Protein AF-A0A523PXK6-F1 (afdb_monomer)

Radius of gyration: 25.74 Å; Cα contacts (8 Å, |Δi|>4): 806; chains: 1; bounding box: 87×49×65 Å

Secondary structure (DSSP, 8-state):
--EEEEEEEEE--------GGGTTGGGS---------------------PPPPEE-GGGS-EETTT-SS-EEEEEHHHHHHTT--SGGGGGGTSTTEEEEE-SSTT-EEEEETTB---SSS-SSEEEETTEEE--GGGTT----SEEEEEEEEEEEEPPPPPS--------EEEEEEEEEEEEEEEESSSSEEEEEEEEEEEEEEEEEE-GGGG--EETTEE---PPPEEEEEEEEEEEEEEEEEEEEETTEEEEEEEEEEEE--EE-SSPPPTTS-SEEPPEEEEEEEEEEEEEETTTTEEEEEEEEEEEEES-EEEEEEETTEEEEEE---EEEEEEEEEEEEEEETTEEEEEEEEEEEEEESTT-

Sequence (368 aa):
MIHLPILLIYRNKTYFKMNFKKMIAAIGIFLSGSSVYGQSEIDSTNTLQIKDIIVTANKREENIIKVSTSITSLSSKKIEDTRTWGLSGLTALVPNYNYQELGVSFQQIQSIRGIQVFSENPAVSTYIDDVNNLDILANGFAFTDIERIEVLRGPQGTYGLPNGANLIGRNRSNNFGLAGFGELSYQLTKEIKATGGLRYDYEKREATFNGFGDAMLYNGEITDFKPDQTASGDYSALSPKFSLSYTMNDFSNLYATYTRGFRAGGINASSLPEGIEQTYDPEYSNNYEIGYKTLLLDKKLSIAASAFLIEWKDLQFYNLVAPYTYARENVGDAQSMGLELEVSALPIKGLQIDGSFGACKFQSGSDL

pLDDT: mean 71.49, std 20.12, range [23.25, 97.81]

Foldseek 3Di:
DFFAWEKEFEFPPPPPPVVVVVVVVVPDDDDDDDDDDDDDDPPPPPDLFDDFDWDCPPNRTDTPQQDQFDKDKFFPVNCVVQVVFADCSCPQFPAQWHWDDPPDLQQIAIDHLPQTAPDLAHNYWYHYNNHTDSRSRPRSHTPDRTRMMMTTRGGDDDDDDDDDDDDPFPKDKDKDKDKDKDKDWDDPDPFKIKIKMKMKMKMKIKIWHWQVVVQDCDPNDRDDGDDIDMDIDIWMDMKIKIKMWGRVDPFKIKMKIKIKGKDAKYAWPHDDDPPDDRIEGMKMKIKIKIKMWGQDDNNQKIKIKMKMKIKMAQDWHWDCPDVVDIDTYRQGIKMKIWMKMWMWGSPDPPDIDTDIYIDMDIDDDPVD

Structure (mmCIF, N/CA/C/O backbone):
data_AF-A0A523PXK6-F1
#
_entry.id   AF-A0A523PXK6-F1
#
loop_
_atom_site.group_PDB
_atom_site.id
_atom_site.type_symbol
_atom_site.label_atom_id
_atom_site.label_alt_id
_atom_site.label_comp_id
_atom_site.label_asym_id
_atom_site.label_entity_id
_atom_site.label_seq_id
_atom_site.pdbx_PDB_ins_code
_atom_site.Cartn_x
_atom_site.Cartn_y
_atom_site.Cartn_z
_atom_site.occupancy
_atom_site.B_iso_or_equiv
_atom_site.auth_seq_id
_atom_site.auth_comp_id
_atom_site.auth_asym_id
_atom_site.auth_atom_id
_atom_site.pdbx_PDB_model_num
ATOM 1 N N . MET A 1 1 ? 2.156 -4.953 -10.920 1.00 35.78 1 MET A N 1
ATOM 2 C CA . MET A 1 1 ? 1.217 -4.011 -10.244 1.00 35.78 1 MET A CA 1
ATOM 3 C C . MET A 1 1 ? 1.802 -3.591 -8.888 1.00 35.78 1 MET A C 1
ATOM 5 O O . MET A 1 1 ? 1.892 -4.428 -7.998 1.00 35.78 1 MET A O 1
ATOM 9 N N . ILE A 1 2 ? 2.255 -2.337 -8.734 1.00 36.53 2 ILE A N 1
ATOM 10 C CA . ILE A 1 2 ? 2.962 -1.870 -7.520 1.00 36.53 2 ILE A CA 1
ATOM 11 C C . ILE A 1 2 ? 1.991 -1.835 -6.332 1.00 36.53 2 ILE A C 1
ATOM 13 O O . ILE A 1 2 ? 0.881 -1.322 -6.479 1.00 36.53 2 ILE A O 1
ATOM 17 N N . HIS A 1 3 ? 2.376 -2.392 -5.179 1.00 52.12 3 HIS A N 1
ATOM 18 C CA . HIS A 1 3 ? 1.598 -2.237 -3.949 1.00 52.12 3 HIS A CA 1
ATOM 19 C C . HIS A 1 3 ? 2.147 -1.067 -3.143 1.00 52.12 3 HIS A C 1
ATOM 21 O O . HIS A 1 3 ? 3.189 -1.181 -2.503 1.00 52.12 3 HIS A O 1
ATOM 27 N N . LEU A 1 4 ? 1.445 0.056 -3.210 1.00 54.62 4 LEU A N 1
ATOM 28 C CA . LEU A 1 4 ? 1.814 1.288 -2.528 1.00 54.62 4 LEU A CA 1
ATOM 29 C C . LEU A 1 4 ? 0.760 1.612 -1.467 1.00 54.62 4 LEU A C 1
ATOM 31 O O . LEU A 1 4 ? -0.376 1.136 -1.571 1.00 54.62 4 LEU A O 1
ATOM 35 N N . PRO A 1 5 ? 1.102 2.438 -0.470 1.00 60.88 5 PRO A N 1
ATOM 36 C CA . PRO A 1 5 ? 0.106 3.232 0.230 1.00 60.88 5 PRO A CA 1
ATOM 37 C C . PRO A 1 5 ? -0.811 3.939 -0.780 1.00 60.88 5 PRO A C 1
ATOM 39 O O . PRO A 1 5 ? -0.347 4.418 -1.823 1.00 60.88 5 PRO A O 1
ATOM 42 N N . ILE A 1 6 ? -2.108 3.993 -0.480 1.00 64.44 6 ILE A N 1
ATOM 43 C CA . ILE A 1 6 ? -3.118 4.591 -1.359 1.00 64.44 6 ILE A CA 1
ATOM 44 C C . ILE A 1 6 ? -3.785 5.778 -0.673 1.00 64.44 6 ILE A C 1
ATOM 46 O O . ILE A 1 6 ? -4.237 5.686 0.467 1.00 64.44 6 ILE A O 1
ATOM 50 N N . LEU A 1 7 ? -3.914 6.867 -1.420 1.00 63.16 7 LEU A N 1
ATOM 51 C CA . LEU A 1 7 ? -4.751 8.012 -1.108 1.00 63.16 7 LEU A CA 1
ATOM 52 C C . LEU A 1 7 ? -5.987 7.986 -2.018 1.00 63.16 7 LEU A C 1
ATOM 54 O O . LEU A 1 7 ? -5.850 8.080 -3.233 1.00 63.16 7 LEU A O 1
ATOM 58 N N . LEU A 1 8 ? -7.186 7.853 -1.453 1.00 65.38 8 LEU A N 1
ATOM 59 C CA . LEU A 1 8 ? -8.459 7.937 -2.175 1.00 65.38 8 LEU A CA 1
ATOM 60 C C . LEU A 1 8 ? -9.125 9.275 -1.862 1.00 65.38 8 LEU A C 1
ATOM 62 O O . LEU A 1 8 ? -9.304 9.628 -0.697 1.00 65.38 8 LEU A O 1
ATOM 66 N N . ILE A 1 9 ? -9.520 10.008 -2.895 1.00 61.75 9 ILE A N 1
ATOM 67 C CA . ILE A 1 9 ? -10.202 11.293 -2.781 1.00 61.75 9 ILE A CA 1
ATOM 68 C C . ILE A 1 9 ? -11.537 11.180 -3.504 1.00 61.75 9 ILE A C 1
ATOM 70 O O . ILE A 1 9 ? -11.580 10.930 -4.706 1.00 61.75 9 ILE A O 1
ATOM 74 N N . TYR A 1 10 ? -12.622 11.386 -2.769 1.00 68.50 10 TYR A N 1
ATOM 75 C CA . TYR A 1 10 ? -13.979 11.367 -3.300 1.00 68.50 10 TYR A CA 1
ATOM 76 C C . TYR A 1 10 ? -14.514 12.790 -3.340 1.00 68.50 10 TYR A C 1
ATOM 78 O O . TYR A 1 10 ? -14.520 13.481 -2.318 1.00 68.50 10 TYR A O 1
ATOM 86 N N . ARG A 1 11 ? -14.956 13.239 -4.514 1.00 72.50 11 ARG A N 1
ATOM 87 C CA . ARG A 1 11 ? -15.634 14.527 -4.683 1.00 72.50 11 ARG A CA 1
ATOM 88 C C . ARG A 1 11 ? -17.134 14.360 -4.500 1.00 72.50 11 ARG A C 1
ATOM 90 O O . ARG A 1 11 ? -17.692 13.306 -4.810 1.00 72.50 11 ARG A O 1
ATOM 97 N N . ASN A 1 12 ? -17.804 15.413 -4.036 1.00 67.31 12 ASN A N 1
ATOM 98 C CA . ASN A 1 12 ? -19.259 15.413 -3.989 1.00 67.31 12 ASN A CA 1
ATOM 99 C C . ASN A 1 12 ? -19.795 15.184 -5.404 1.00 67.31 12 ASN A C 1
ATOM 101 O O . ASN A 1 12 ? -19.518 15.934 -6.341 1.00 67.31 12 ASN A O 1
ATOM 105 N N . LYS A 1 13 ? -20.620 14.149 -5.567 1.00 45.47 13 LYS A N 1
ATOM 106 C CA . LYS A 1 13 ? -21.344 13.889 -6.815 1.00 45.47 13 LYS A CA 1
ATOM 107 C C . LYS A 1 13 ? -22.516 14.858 -6.958 1.00 45.47 13 LYS A C 1
ATOM 109 O O . LYS A 1 13 ? -23.665 14.437 -7.099 1.00 45.47 13 LYS A O 1
ATOM 114 N N . THR A 1 14 ? -22.246 16.161 -6.991 1.00 41.91 14 THR A N 1
ATOM 115 C CA . THR A 1 14 ? -23.210 17.141 -7.495 1.00 41.91 14 THR A CA 1
ATOM 116 C C . THR A 1 14 ? -23.199 17.067 -9.018 1.00 41.91 14 THR A C 1
ATOM 118 O O . THR A 1 14 ? -22.783 17.984 -9.719 1.00 41.91 14 THR A O 1
ATOM 121 N N . TYR A 1 15 ? -23.675 15.946 -9.568 1.00 36.56 15 TYR A N 1
ATOM 122 C CA . TYR A 1 15 ? -24.162 15.975 -10.936 1.00 36.56 15 TYR A CA 1
ATOM 123 C C . TYR A 1 15 ? -25.262 17.026 -10.951 1.00 36.56 15 TYR A C 1
ATOM 125 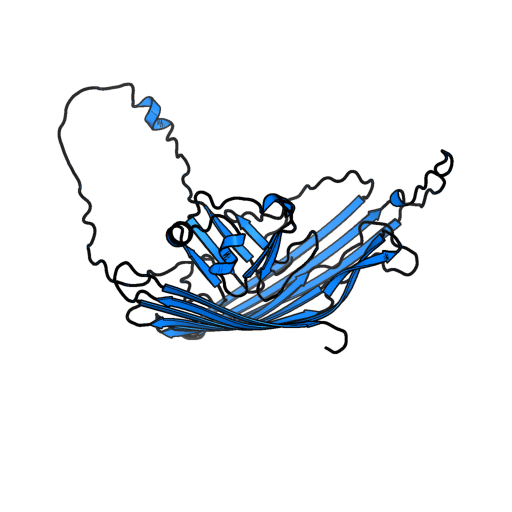O O . TYR A 1 15 ? -26.302 16.852 -10.309 1.00 36.56 15 TYR A O 1
ATOM 133 N N . PHE A 1 16 ? -25.051 18.103 -11.701 1.00 33.84 16 PHE A N 1
ATOM 134 C CA . PHE 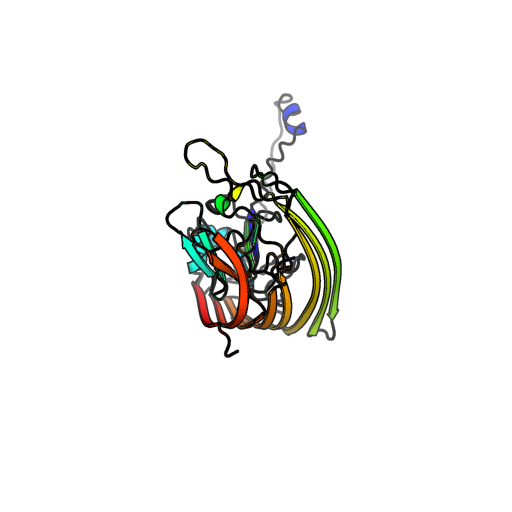A 1 16 ? -26.142 18.915 -12.201 1.00 33.84 16 PHE A CA 1
ATOM 135 C C . PHE A 1 16 ? -27.001 17.967 -13.052 1.00 33.84 16 PHE A C 1
ATOM 137 O O . PHE A 1 16 ? -26.810 17.822 -14.258 1.00 33.84 16 PHE A O 1
ATOM 144 N N . LYS A 1 17 ? -27.910 17.218 -12.411 1.00 30.91 17 LYS A N 1
ATOM 145 C CA . LYS A 1 17 ? -28.966 16.458 -13.074 1.00 30.91 17 LYS A CA 1
ATOM 146 C C . LYS A 1 17 ? -29.916 17.503 -13.635 1.00 30.91 17 LYS A C 1
ATOM 148 O O . LYS A 1 17 ? -30.978 17.774 -13.076 1.00 30.91 17 LYS A O 1
ATOM 153 N N . MET A 1 18 ? -29.499 18.121 -14.736 1.00 31.97 18 MET A N 1
ATOM 154 C CA . MET A 1 18 ? -30.335 18.988 -15.539 1.00 31.97 18 MET A CA 1
ATOM 155 C C . MET A 1 18 ? -31.401 18.088 -16.147 1.00 31.97 18 MET A C 1
ATOM 157 O O . MET A 1 18 ? -31.202 17.393 -17.140 1.00 31.97 18 MET A O 1
ATOM 161 N N . ASN A 1 19 ? -32.521 17.996 -15.442 1.00 32.84 19 ASN A N 1
ATOM 162 C CA . ASN A 1 19 ? -33.636 17.155 -15.818 1.00 32.84 19 ASN A CA 1
ATOM 163 C C . ASN A 1 19 ? -34.301 17.832 -17.023 1.00 32.84 19 ASN A C 1
ATOM 165 O O . ASN A 1 19 ? -35.149 18.704 -16.853 1.00 32.84 19 ASN A O 1
ATOM 169 N N . PHE A 1 20 ? -33.871 17.474 -18.237 1.00 32.94 20 PHE A N 1
ATOM 170 C CA . PHE A 1 20 ? -34.285 18.090 -19.509 1.00 32.94 20 PHE A CA 1
ATOM 171 C C . PHE A 1 20 ? -35.819 18.113 -19.690 1.00 32.94 20 PHE A C 1
ATOM 173 O O . PHE A 1 20 ? -36.367 18.961 -20.387 1.00 32.94 20 PHE A O 1
ATOM 180 N N . LYS A 1 21 ? -36.538 17.238 -18.973 1.00 36.22 21 LYS A N 1
ATOM 181 C CA . LYS A 1 21 ? -38.007 17.193 -18.918 1.00 36.22 21 LYS A CA 1
ATOM 182 C C . LYS A 1 21 ? -38.650 18.333 -18.109 1.00 36.22 21 LYS A C 1
ATOM 184 O O . LYS A 1 21 ? -39.804 18.658 -18.359 1.00 36.22 21 LYS A O 1
ATOM 189 N N . LYS A 1 22 ? -37.933 18.967 -17.171 1.00 34.72 22 LYS A N 1
ATOM 190 C CA . LYS A 1 22 ? -38.457 20.073 -16.344 1.00 34.72 22 LYS A CA 1
ATOM 191 C C . LYS A 1 22 ? -38.427 21.438 -17.047 1.00 34.72 22 LYS A C 1
ATOM 193 O O . LYS A 1 22 ? -39.151 22.329 -16.621 1.00 34.72 22 LYS A O 1
ATOM 198 N N . MET A 1 23 ? -37.672 21.595 -18.141 1.00 28.53 23 MET A N 1
ATOM 199 C CA . MET A 1 23 ? -37.620 22.855 -18.903 1.00 28.53 23 MET A CA 1
ATOM 200 C C . MET A 1 23 ? -38.803 23.025 -19.877 1.00 28.53 23 MET A C 1
ATOM 202 O O . MET A 1 23 ? -39.154 24.148 -20.214 1.00 28.53 23 MET A O 1
ATOM 206 N N . ILE A 1 24 ? -39.480 21.938 -20.270 1.00 32.44 24 ILE A N 1
ATOM 207 C CA . ILE A 1 24 ? -40.668 21.995 -21.149 1.00 32.44 24 ILE A CA 1
ATOM 208 C C . ILE A 1 24 ? -41.964 22.243 -20.348 1.00 32.44 24 ILE A C 1
ATOM 210 O O . ILE A 1 24 ? -42.947 22.736 -20.890 1.00 32.44 24 ILE A O 1
ATOM 214 N N . ALA A 1 25 ? -41.959 21.999 -19.033 1.00 32.28 25 ALA A N 1
ATOM 215 C CA . ALA A 1 25 ? -43.118 22.234 -18.166 1.00 32.28 25 ALA A CA 1
ATOM 216 C C . ALA A 1 25 ? -43.234 23.683 -17.643 1.00 32.28 25 ALA A C 1
ATOM 218 O O . ALA A 1 25 ? -44.241 24.028 -17.035 1.00 32.28 25 ALA A O 1
ATOM 219 N N . ALA A 1 26 ? -42.238 24.545 -17.885 1.00 29.64 26 ALA A N 1
ATOM 220 C CA . ALA A 1 26 ? -42.195 25.910 -17.347 1.00 29.64 26 ALA A CA 1
ATOM 221 C C . ALA A 1 26 ? -42.852 26.986 -18.246 1.00 29.64 26 ALA A C 1
ATOM 223 O O . ALA A 1 26 ? -42.754 28.169 -17.936 1.00 29.64 26 ALA A O 1
ATOM 224 N N . ILE A 1 27 ? -43.536 26.604 -19.336 1.00 33.12 27 ILE A N 1
ATOM 225 C CA . ILE A 1 27 ? -44.269 27.541 -20.225 1.00 33.12 27 ILE A CA 1
ATOM 226 C C . ILE A 1 27 ? -45.803 27.373 -20.137 1.00 33.12 27 ILE A C 1
ATOM 228 O O . ILE A 1 27 ? -46.555 28.094 -20.785 1.00 33.12 27 ILE A O 1
ATOM 232 N N . GLY A 1 28 ? -46.320 26.500 -19.271 1.00 30.14 28 GLY A N 1
ATOM 233 C CA . GLY A 1 28 ? -47.763 26.295 -19.138 1.00 30.14 28 GLY A CA 1
ATOM 234 C C . GLY A 1 28 ? -48.251 26.349 -17.699 1.00 30.14 28 GLY A C 1
ATOM 235 O O . GLY A 1 28 ? -47.976 25.430 -16.941 1.00 30.14 28 GLY A O 1
ATOM 236 N N . ILE A 1 29 ? -49.098 27.345 -17.419 1.00 28.56 29 ILE A N 1
ATOM 237 C CA . ILE A 1 29 ? -50.095 27.403 -16.333 1.00 28.56 29 ILE A CA 1
ATOM 238 C C . ILE A 1 29 ? -49.647 28.153 -15.064 1.00 28.56 29 ILE A C 1
ATOM 240 O O . ILE A 1 29 ? -49.231 27.595 -14.053 1.00 28.56 29 ILE A O 1
ATOM 244 N N . PHE A 1 30 ? -49.874 29.469 -15.114 1.00 28.00 30 PHE A N 1
ATOM 245 C CA . PHE A 1 30 ? -50.487 30.211 -14.011 1.00 28.00 30 PHE A CA 1
ATOM 246 C C . PHE A 1 30 ? -51.905 29.656 -13.770 1.00 28.00 30 PHE A C 1
ATOM 248 O O . PHE A 1 30 ? -52.697 29.677 -14.710 1.00 28.00 30 PHE A O 1
ATOM 255 N N . LEU A 1 31 ? -52.220 29.204 -12.545 1.00 27.03 31 LEU A N 1
ATOM 256 C CA . LEU A 1 31 ? -53.448 29.495 -11.768 1.00 27.03 31 LEU A CA 1
ATOM 257 C C . LEU A 1 31 ? -53.754 28.414 -10.706 1.00 27.03 31 LEU A C 1
ATOM 259 O O . LEU A 1 31 ? -53.992 27.254 -11.021 1.00 27.03 31 LEU A O 1
ATOM 263 N N . SER A 1 32 ? -53.900 28.897 -9.465 1.00 29.73 32 SER A N 1
ATOM 264 C CA . SER A 1 32 ? -54.656 28.346 -8.321 1.00 29.73 32 SER A CA 1
ATOM 265 C C . SER A 1 32 ? -54.126 27.118 -7.559 1.00 29.73 32 SER A C 1
ATOM 267 O O . SER A 1 32 ? -53.901 26.060 -8.129 1.00 29.73 32 SER A O 1
ATOM 269 N N . GLY A 1 33 ? -54.061 27.245 -6.224 1.00 27.45 33 GLY A N 1
ATOM 270 C CA . GLY A 1 33 ? -54.182 26.103 -5.307 1.00 27.45 33 GLY A CA 1
ATOM 271 C C . GLY A 1 33 ? -53.175 26.066 -4.158 1.00 27.45 33 GLY A C 1
ATOM 272 O O . GLY A 1 33 ? -52.006 25.774 -4.358 1.00 27.45 33 GLY A O 1
ATOM 273 N N . SER A 1 34 ? -53.657 26.347 -2.954 1.00 28.72 34 SER A N 1
ATOM 274 C CA . SER A 1 34 ? -52.948 26.446 -1.676 1.00 28.72 34 SER A CA 1
ATOM 275 C C . SER A 1 34 ? -52.317 25.140 -1.149 1.00 28.72 34 SER A C 1
ATOM 277 O O . SER A 1 34 ? -52.889 24.069 -1.314 1.00 28.72 34 SER A O 1
ATOM 279 N N . SER A 1 35 ? -51.235 25.317 -0.372 1.00 27.73 35 SER A N 1
ATOM 280 C CA . SER A 1 35 ? -50.783 24.531 0.800 1.00 27.73 35 SER A CA 1
ATOM 281 C C . SER A 1 35 ? -50.352 23.065 0.626 1.00 27.73 35 SER A C 1
ATOM 283 O O . SER A 1 35 ? -51.135 22.228 0.213 1.00 27.73 35 SER A O 1
ATOM 285 N N . VAL A 1 36 ? -49.139 22.726 1.091 1.00 25.81 36 VAL A N 1
ATOM 286 C CA . VAL A 1 36 ? -48.873 22.022 2.371 1.00 25.81 36 VAL A CA 1
ATOM 287 C C . VAL A 1 36 ? -47.360 22.088 2.647 1.00 25.81 36 VAL A C 1
ATOM 289 O O . VAL A 1 36 ? -46.547 21.606 1.862 1.00 25.81 36 VAL A O 1
ATOM 292 N N . TYR A 1 37 ? -46.989 22.693 3.780 1.00 32.16 37 TYR A N 1
ATOM 293 C CA . TYR A 1 37 ? -45.672 22.550 4.401 1.00 32.16 37 TYR A CA 1
ATOM 294 C C . TYR A 1 37 ? -45.589 21.157 5.037 1.00 32.16 37 TYR A C 1
ATOM 296 O O . TYR A 1 37 ? -46.334 20.860 5.967 1.00 32.16 37 TYR A O 1
ATOM 304 N N . GLY A 1 38 ? -44.683 20.313 4.546 1.00 26.48 38 GLY A N 1
ATOM 305 C CA . GLY A 1 38 ? -44.243 19.102 5.235 1.00 26.48 38 GLY A CA 1
ATOM 306 C C . GLY A 1 38 ? -42.887 19.369 5.871 1.00 26.48 38 GLY A C 1
ATOM 307 O O . GLY A 1 38 ? -41.857 19.224 5.219 1.00 26.48 38 GLY A O 1
ATOM 308 N N . GLN A 1 39 ? -42.892 19.824 7.121 1.00 27.47 39 GLN A N 1
ATOM 309 C CA . GLN A 1 39 ? -41.693 19.945 7.940 1.00 27.47 39 GLN A CA 1
ATOM 310 C C . GLN A 1 39 ? -41.295 18.527 8.364 1.00 27.47 39 GLN A C 1
ATOM 312 O O . GLN A 1 39 ? -41.984 17.902 9.163 1.00 27.47 39 GLN A O 1
ATOM 317 N N . SER A 1 40 ? -40.230 17.983 7.777 1.00 31.38 40 SER A N 1
ATOM 318 C CA . SER A 1 40 ? -39.612 16.758 8.281 1.00 31.38 40 SER A CA 1
ATOM 319 C C . SER A 1 40 ? -39.063 17.046 9.677 1.00 31.38 40 SER A C 1
ATOM 321 O O . SER A 1 40 ? -38.194 17.911 9.821 1.00 31.38 40 SER A O 1
ATOM 323 N N . GLU A 1 41 ? -39.590 16.353 10.686 1.00 29.64 41 GLU A N 1
ATOM 324 C CA . GLU A 1 41 ? -39.042 16.326 12.040 1.00 29.64 41 GLU A CA 1
ATOM 325 C C . GLU A 1 41 ? -37.549 15.983 11.970 1.00 29.64 41 GLU A C 1
ATOM 327 O O . GLU A 1 41 ? -37.148 14.898 11.551 1.00 29.64 41 GLU A O 1
ATOM 332 N N . ILE A 1 42 ? -36.712 16.952 12.341 1.00 31.20 42 ILE A N 1
ATOM 333 C CA . ILE A 1 42 ? -35.307 16.710 12.648 1.00 31.20 42 ILE A CA 1
ATOM 334 C C . ILE A 1 42 ? -35.319 16.064 14.024 1.00 31.20 42 ILE A C 1
ATOM 336 O O . ILE A 1 42 ? -35.575 16.741 15.018 1.00 31.20 42 ILE A O 1
ATOM 340 N N . ASP A 1 43 ? -35.071 14.760 14.062 1.00 32.50 43 ASP A N 1
ATOM 341 C CA . ASP A 1 43 ? -34.927 14.002 15.296 1.00 32.50 43 ASP A CA 1
ATOM 342 C C . ASP A 1 43 ? -33.776 14.598 16.126 1.00 32.50 43 ASP A C 1
ATOM 344 O O . ASP A 1 43 ? -32.587 14.477 15.817 1.00 32.50 43 ASP A O 1
ATOM 348 N N . SER A 1 44 ? -34.154 15.378 17.135 1.00 37.41 44 SER A N 1
ATOM 349 C CA . SER A 1 44 ? -33.278 16.209 17.954 1.00 37.41 44 SER A CA 1
ATOM 350 C C . SER A 1 44 ? -32.746 15.471 19.183 1.00 37.41 44 SER A C 1
ATOM 352 O O . SER A 1 44 ? -32.687 16.031 20.275 1.00 37.41 44 SER A O 1
ATOM 354 N N . THR A 1 45 ? -32.255 14.246 19.019 1.00 38.50 45 THR A N 1
ATOM 355 C CA . THR A 1 45 ? -31.236 13.694 19.923 1.00 38.50 45 THR A CA 1
ATOM 356 C C . THR A 1 45 ? -29.864 13.975 19.333 1.00 38.50 45 THR A C 1
ATOM 358 O O . THR A 1 45 ? -29.240 13.134 18.696 1.00 38.50 45 THR A O 1
ATOM 361 N N . ASN A 1 46 ? -29.385 15.204 19.530 1.00 48.31 46 ASN A N 1
ATOM 362 C CA . ASN A 1 46 ? -28.021 15.602 19.190 1.00 48.31 46 ASN A CA 1
ATOM 363 C C . ASN A 1 46 ? -27.063 15.018 20.249 1.00 48.31 46 ASN A C 1
ATOM 365 O O . ASN A 1 46 ? -26.520 15.742 21.088 1.00 48.31 46 ASN A O 1
ATOM 369 N N . THR A 1 47 ? -26.964 13.688 20.296 1.00 57.88 47 THR A N 1
ATOM 370 C CA . THR A 1 47 ? -26.060 12.962 21.183 1.00 57.88 47 THR A CA 1
ATOM 371 C C . THR A 1 47 ? -24.626 13.224 20.734 1.00 57.88 47 THR A C 1
ATOM 373 O O . THR A 1 47 ? -24.270 13.068 19.569 1.00 57.88 47 THR A O 1
ATOM 376 N N . LEU A 1 48 ? -23.799 13.672 21.679 1.00 72.19 48 LEU A N 1
ATOM 377 C CA . LEU A 1 48 ? -22.354 13.832 21.526 1.00 72.19 48 LEU A CA 1
ATOM 378 C C . LEU A 1 48 ? -21.719 12.462 21.278 1.00 72.19 48 LEU A C 1
ATOM 380 O O . LEU A 1 48 ? -21.307 11.808 22.229 1.00 72.19 48 LEU A O 1
ATOM 384 N N . GLN A 1 49 ? -21.708 12.008 20.031 1.00 73.94 49 GLN A N 1
ATOM 385 C CA . GLN A 1 49 ? -21.147 10.726 19.623 1.00 73.94 49 GLN A CA 1
ATOM 386 C C . GLN A 1 49 ? -20.456 10.880 18.272 1.00 73.94 49 GLN A C 1
ATOM 388 O O . GLN A 1 49 ? -20.957 11.559 17.372 1.00 73.94 49 GLN A O 1
ATOM 393 N N . ILE A 1 50 ? -19.309 10.225 18.128 1.00 74.25 50 ILE A N 1
ATOM 394 C CA . ILE A 1 50 ? -18.651 10.018 16.846 1.00 74.25 50 ILE A CA 1
ATOM 395 C C . ILE A 1 50 ? -19.585 9.134 16.018 1.00 74.25 50 ILE A C 1
ATOM 397 O O . ILE A 1 50 ? -19.988 8.049 16.447 1.00 74.25 50 ILE A O 1
ATOM 401 N N . LYS A 1 51 ? -19.971 9.639 14.845 1.00 75.25 51 LYS A N 1
ATOM 402 C CA . LYS A 1 51 ? -20.823 8.912 13.902 1.00 75.25 51 LYS A CA 1
ATOM 403 C C . LYS A 1 51 ? -20.069 7.718 13.333 1.00 75.25 51 LYS A C 1
ATOM 405 O O . LYS A 1 51 ? -18.852 7.766 13.179 1.00 75.25 51 LYS A O 1
ATOM 410 N N . ASP A 1 52 ? -20.808 6.672 12.981 1.00 73.88 52 ASP A N 1
ATOM 411 C CA . ASP A 1 52 ? -20.222 5.525 12.298 1.00 73.88 52 ASP A CA 1
ATOM 412 C C . ASP A 1 52 ? -19.644 5.974 10.949 1.00 73.88 52 ASP A C 1
ATOM 414 O O . ASP A 1 52 ? -20.337 6.585 10.133 1.00 73.88 52 ASP A O 1
ATOM 418 N N . ILE A 1 53 ? -18.356 5.699 10.741 1.00 76.69 53 ILE A N 1
ATOM 419 C CA . ILE A 1 53 ? -17.642 6.047 9.513 1.00 76.69 53 ILE A CA 1
ATOM 420 C C . ILE A 1 53 ? -17.596 4.800 8.638 1.00 76.69 53 ILE A C 1
ATOM 422 O O . ILE A 1 53 ? -17.032 3.774 9.031 1.00 76.69 53 ILE A O 1
ATOM 426 N N . ILE A 1 54 ? -18.194 4.899 7.456 1.00 74.25 54 ILE A N 1
ATOM 427 C CA . ILE A 1 54 ? -18.112 3.882 6.412 1.00 74.25 54 ILE A CA 1
ATOM 428 C C . ILE A 1 54 ? -16.993 4.283 5.456 1.00 74.25 54 ILE A C 1
ATOM 430 O O . ILE A 1 54 ? -16.932 5.429 5.016 1.00 74.25 54 ILE A O 1
ATOM 434 N N . VAL A 1 55 ? -16.103 3.342 5.168 1.00 70.88 55 VAL A N 1
ATOM 435 C CA . VAL A 1 55 ? -14.973 3.517 4.251 1.00 70.88 55 VAL A CA 1
ATOM 436 C C . VAL A 1 55 ? -15.053 2.470 3.150 1.00 70.88 55 VAL A C 1
ATOM 438 O O . VAL A 1 55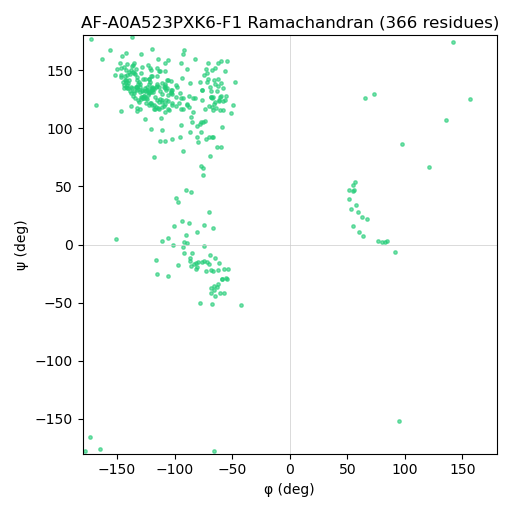 ? -15.614 1.395 3.360 1.00 70.88 55 VAL A O 1
ATOM 441 N N . THR A 1 56 ? -14.474 2.752 1.984 1.00 63.78 56 THR A N 1
ATOM 442 C CA . THR A 1 56 ? -14.426 1.796 0.856 1.00 63.78 56 THR A CA 1
ATOM 443 C C . THR A 1 56 ? -13.087 1.047 0.825 1.00 63.78 56 THR A C 1
ATOM 445 O O . THR A 1 56 ? -12.512 0.747 -0.225 1.00 63.78 56 THR A O 1
ATOM 448 N N . ALA A 1 57 ? -12.557 0.726 2.007 1.00 58.00 57 ALA A N 1
ATOM 4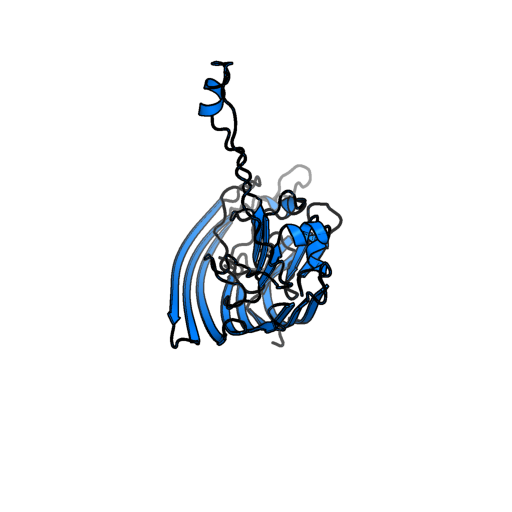49 C CA . ALA A 1 57 ? -11.313 -0.018 2.137 1.00 58.00 57 ALA A CA 1
ATOM 450 C C . ALA A 1 57 ? -11.459 -1.422 1.514 1.00 58.00 57 ALA A C 1
ATOM 452 O O . ALA A 1 57 ? -12.460 -2.103 1.717 1.00 58.00 57 ALA A O 1
ATOM 453 N N . ASN A 1 58 ? -10.463 -1.884 0.749 1.00 59.22 58 ASN A N 1
ATOM 454 C CA . ASN A 1 58 ? -10.523 -3.145 -0.015 1.00 59.22 58 ASN A CA 1
ATOM 455 C C . ASN A 1 58 ? -11.670 -3.227 -1.056 1.00 59.22 58 ASN A C 1
ATOM 457 O O . ASN A 1 58 ? -12.121 -4.325 -1.385 1.00 59.22 58 ASN A O 1
ATOM 461 N N . LYS A 1 59 ? -12.128 -2.093 -1.612 1.00 62.09 59 LYS A N 1
ATOM 462 C CA . LYS A 1 59 ? -13.160 -2.026 -2.674 1.00 62.09 59 LYS A CA 1
ATOM 463 C C . LYS A 1 59 ? -14.566 -2.467 -2.242 1.00 62.09 59 LYS A C 1
ATOM 465 O O . LYS A 1 59 ? -15.377 -2.855 -3.084 1.00 62.09 59 LYS A O 1
ATOM 470 N N . ARG A 1 60 ? -14.866 -2.437 -0.942 1.00 67.00 60 ARG A N 1
ATOM 471 C CA . ARG A 1 60 ? -16.209 -2.674 -0.393 1.00 67.00 60 ARG A CA 1
ATOM 472 C C . ARG A 1 60 ? -16.476 -1.685 0.732 1.00 67.00 60 ARG A C 1
ATOM 474 O O . ARG A 1 60 ? -15.555 -1.325 1.454 1.00 67.00 60 ARG A O 1
ATOM 481 N N . GLU A 1 61 ? -17.729 -1.270 0.875 1.00 71.94 61 GLU A N 1
ATOM 482 C CA . GLU A 1 61 ? -18.153 -0.427 1.990 1.00 71.94 61 GLU A CA 1
ATOM 483 C C . GLU A 1 61 ? -18.135 -1.236 3.294 1.00 71.94 61 GLU A C 1
ATOM 485 O O . GLU A 1 61 ? -18.828 -2.247 3.429 1.00 71.94 61 GLU A O 1
ATOM 490 N N . GLU A 1 62 ? -17.327 -0.804 4.258 1.00 74.38 62 GLU A N 1
ATOM 491 C CA . GLU A 1 62 ? -17.224 -1.420 5.580 1.00 74.38 62 GLU A CA 1
ATOM 492 C C . GLU A 1 62 ? -17.050 -0.336 6.652 1.00 74.38 62 GLU A C 1
ATOM 494 O O . GLU A 1 62 ? -16.498 0.738 6.411 1.00 74.38 62 GLU A O 1
ATOM 499 N N . ASN A 1 63 ? -17.538 -0.605 7.865 1.00 83.81 63 ASN A N 1
ATOM 500 C CA . ASN A 1 63 ? -17.305 0.284 8.999 1.00 83.81 63 ASN A CA 1
ATOM 501 C C . ASN A 1 63 ? -15.800 0.345 9.315 1.00 83.81 63 ASN A C 1
ATOM 503 O O . ASN A 1 63 ? -15.157 -0.696 9.458 1.00 83.81 63 ASN A O 1
ATOM 507 N N . ILE A 1 64 ? -15.254 1.552 9.483 1.00 81.50 64 ILE A N 1
ATOM 508 C CA . ILE A 1 64 ? -13.815 1.797 9.671 1.00 81.50 64 ILE A CA 1
ATOM 509 C C . ILE A 1 64 ? -13.191 1.002 10.831 1.00 81.50 64 ILE A C 1
ATOM 511 O O . ILE A 1 64 ? -12.010 0.641 10.762 1.00 81.50 64 ILE A O 1
ATOM 515 N N . ILE A 1 65 ? -13.974 0.698 11.876 1.00 80.81 65 ILE A N 1
ATOM 516 C CA . ILE A 1 65 ? -13.543 -0.103 13.030 1.00 80.81 65 ILE A CA 1
ATOM 517 C C . ILE A 1 65 ? -13.308 -1.558 12.618 1.00 80.81 65 ILE A C 1
ATOM 519 O O . ILE A 1 65 ? -12.342 -2.173 13.064 1.00 80.81 65 ILE A O 1
ATOM 523 N N . LYS A 1 66 ? -14.137 -2.095 11.718 1.00 81.69 66 LYS A N 1
ATOM 524 C CA . LYS A 1 66 ? -14.062 -3.486 11.239 1.00 81.69 66 LYS A CA 1
ATOM 525 C C . LYS A 1 66 ? -12.998 -3.693 10.161 1.00 81.69 66 LYS A C 1
ATOM 527 O O . LYS A 1 66 ? -12.531 -4.812 9.971 1.00 81.69 66 LYS A O 1
ATOM 532 N N . VAL A 1 67 ? -12.558 -2.617 9.511 1.00 81.31 67 VAL A N 1
ATOM 533 C CA . VAL A 1 67 ? -11.509 -2.665 8.490 1.00 81.31 67 VAL A CA 1
ATOM 534 C C . VAL A 1 67 ? -10.164 -3.077 9.088 1.00 81.31 67 VAL A C 1
ATOM 536 O O . VAL A 1 67 ? -9.592 -2.375 9.927 1.00 81.31 67 VAL A O 1
ATOM 539 N N . SER A 1 68 ? -9.620 -4.178 8.576 1.00 77.88 68 SER A N 1
ATOM 540 C CA . SER A 1 68 ? -8.359 -4.796 9.005 1.00 77.88 68 SER A CA 1
ATOM 541 C C . SER A 1 68 ? -7.126 -4.193 8.312 1.00 77.88 68 SER A C 1
ATOM 543 O O . SER A 1 68 ? -6.279 -4.920 7.810 1.00 77.88 68 SER A O 1
ATOM 545 N N . THR A 1 69 ? -7.052 -2.866 8.217 1.00 71.69 69 THR A N 1
ATOM 546 C CA . THR A 1 69 ? -5.869 -2.120 7.751 1.00 71.69 69 THR A CA 1
ATOM 547 C C . THR A 1 69 ? -5.826 -0.754 8.431 1.00 71.69 69 THR A C 1
ATOM 549 O O . THR A 1 69 ? -6.879 -0.183 8.757 1.00 71.69 69 THR A O 1
ATOM 552 N N . SER A 1 70 ? -4.624 -0.208 8.619 1.00 76.56 70 SER A N 1
ATOM 553 C CA . SER A 1 70 ? -4.430 1.166 9.075 1.00 76.56 70 SER A CA 1
ATOM 554 C C . SER A 1 70 ? -4.921 2.127 7.996 1.00 76.56 70 SER A C 1
ATOM 556 O O . SER A 1 70 ? -4.436 2.137 6.859 1.00 76.56 70 SER A O 1
ATOM 558 N N . ILE A 1 71 ? -5.955 2.882 8.354 1.00 80.56 71 ILE A N 1
ATOM 559 C CA . ILE A 1 71 ? -6.666 3.806 7.480 1.00 80.56 71 ILE A CA 1
ATOM 560 C C . ILE A 1 71 ? -7.034 5.050 8.284 1.00 80.56 71 ILE A C 1
ATOM 562 O O . ILE A 1 71 ? -7.508 4.929 9.413 1.00 80.56 71 ILE A O 1
ATOM 566 N N . THR A 1 72 ? -6.826 6.229 7.704 1.00 78.25 72 THR A N 1
ATOM 567 C CA . THR A 1 72 ? -7.406 7.489 8.198 1.00 78.25 72 THR A CA 1
ATOM 568 C C . THR A 1 72 ? -8.486 7.929 7.225 1.00 78.25 72 THR A C 1
ATOM 570 O O . THR A 1 72 ? -8.282 7.877 6.016 1.00 78.25 72 THR A O 1
ATOM 573 N N . SER A 1 73 ? -9.631 8.366 7.747 1.00 83.12 73 SER A N 1
ATOM 574 C CA . SER A 1 73 ? -10.736 8.896 6.947 1.00 83.12 73 SER A CA 1
ATOM 575 C C . SER A 1 73 ? -11.036 10.328 7.371 1.00 83.12 73 SER A C 1
ATOM 577 O O . SER A 1 73 ? -11.353 10.588 8.532 1.00 83.12 73 SER A O 1
ATOM 579 N N . LEU A 1 74 ? -10.961 11.260 6.427 1.00 79.12 74 LEU A N 1
ATOM 580 C CA . LEU A 1 74 ? -11.259 12.674 6.619 1.00 79.12 74 LEU A CA 1
ATOM 581 C C . LEU A 1 74 ? -12.578 13.000 5.920 1.00 79.12 74 LEU A C 1
ATOM 583 O O . LEU A 1 74 ? -12.674 12.934 4.700 1.00 79.12 74 LEU A O 1
ATOM 587 N N . SER A 1 75 ? -13.605 13.354 6.690 1.00 74.50 75 SER A N 1
ATOM 588 C CA . SER A 1 75 ? -14.882 13.830 6.138 1.00 74.50 75 SER A CA 1
ATOM 589 C C . SER A 1 75 ? -14.754 15.230 5.529 1.00 74.50 75 SER A C 1
ATOM 591 O O . SER A 1 75 ? -13.937 16.012 6.015 1.00 74.50 75 SER A O 1
ATOM 593 N N . SER A 1 76 ? -15.642 15.584 4.595 1.00 72.62 76 SER A N 1
ATOM 594 C CA . SER A 1 76 ? -15.800 16.941 4.043 1.00 72.62 76 SER A CA 1
ATOM 595 C C . SER A 1 76 ? -15.738 18.034 5.117 1.00 72.62 76 SER A C 1
ATOM 597 O O . SER A 1 76 ? -14.872 18.905 5.080 1.00 72.62 76 SER A O 1
ATOM 599 N N . LYS A 1 77 ? -16.552 17.901 6.173 1.00 74.88 77 LYS A N 1
ATOM 600 C CA . LYS A 1 77 ? -16.575 18.844 7.298 1.00 74.88 77 LYS A CA 1
ATOM 601 C C . LYS A 1 77 ? -15.214 19.008 7.983 1.00 74.88 77 LYS A C 1
ATOM 603 O O . LYS A 1 77 ? -14.834 20.122 8.314 1.00 74.88 77 LYS A O 1
ATOM 608 N N . LYS A 1 78 ? -14.479 17.910 8.192 1.00 72.50 78 LYS A N 1
ATOM 609 C CA . LYS A 1 78 ? -13.142 17.949 8.810 1.00 72.50 78 LYS A CA 1
ATOM 610 C C . LYS A 1 78 ? -12.166 18.711 7.916 1.00 72.50 78 LYS A C 1
ATOM 612 O O . LYS A 1 78 ? -11.471 19.572 8.425 1.00 72.50 78 LYS A O 1
ATOM 617 N N . ILE A 1 79 ? -12.180 18.451 6.607 1.00 73.31 79 ILE A N 1
ATOM 618 C CA . ILE A 1 79 ? -11.339 19.134 5.607 1.00 73.31 79 ILE A CA 1
ATOM 619 C C . ILE A 1 79 ? -11.620 20.647 5.584 1.00 73.31 79 ILE A C 1
ATOM 621 O O . ILE A 1 79 ? -10.684 21.449 5.532 1.00 73.31 79 ILE A O 1
ATOM 625 N N . GLU A 1 80 ? -12.895 21.041 5.664 1.00 77.12 80 GLU A N 1
ATOM 626 C CA . GLU A 1 80 ? -13.318 22.445 5.738 1.00 77.12 80 GLU A CA 1
ATOM 627 C C . GLU A 1 80 ? -12.905 23.111 7.059 1.00 77.12 80 GLU A C 1
ATOM 629 O O . GLU A 1 80 ? -12.270 24.170 7.043 1.00 77.12 80 GLU A O 1
ATOM 634 N N . ASP A 1 81 ? -13.216 22.481 8.199 1.00 81.31 81 ASP A N 1
ATOM 635 C CA . ASP A 1 81 ? -12.942 23.006 9.543 1.00 81.31 81 ASP A CA 1
ATOM 636 C C . ASP A 1 81 ? -11.425 23.172 9.783 1.00 81.31 81 ASP A C 1
ATOM 638 O O . ASP A 1 81 ? -11.001 24.127 10.439 1.00 81.31 81 ASP A O 1
ATOM 642 N N . THR A 1 82 ? -10.589 22.294 9.210 1.00 80.19 82 THR A N 1
ATOM 643 C CA . THR A 1 82 ? -9.117 22.362 9.304 1.00 80.19 82 THR A CA 1
ATOM 644 C C . THR A 1 82 ? -8.466 23.185 8.194 1.00 80.19 82 THR A C 1
ATOM 646 O O . THR A 1 82 ? -7.240 23.302 8.171 1.00 80.19 82 THR A O 1
ATOM 649 N N . ARG A 1 83 ? -9.256 23.769 7.277 1.00 81.00 83 ARG A N 1
ATOM 650 C CA . ARG A 1 83 ? -8.774 24.540 6.112 1.00 81.00 83 ARG A CA 1
ATOM 651 C C . ARG A 1 83 ? -7.730 23.781 5.292 1.00 81.00 83 ARG A C 1
ATOM 653 O O . ARG A 1 83 ? -6.742 24.342 4.816 1.00 81.00 83 ARG A O 1
ATOM 660 N N . THR A 1 84 ? -7.938 22.481 5.141 1.00 80.00 84 THR A N 1
ATOM 661 C CA . THR A 1 84 ? -7.040 21.617 4.383 1.00 80.00 84 THR A CA 1
ATOM 662 C C . THR A 1 84 ? -7.358 21.769 2.900 1.00 80.00 84 THR A C 1
ATOM 664 O O . THR A 1 84 ? -8.243 21.109 2.374 1.00 80.00 84 THR A O 1
ATOM 667 N N . TRP A 1 85 ? -6.656 22.676 2.221 1.00 75.81 85 TRP A N 1
ATOM 668 C CA . TRP A 1 85 ? -6.923 23.015 0.815 1.00 75.81 85 TRP A CA 1
ATOM 669 C C . TRP A 1 85 ? -6.121 22.202 -0.200 1.00 75.81 85 TRP A C 1
ATOM 671 O O . TRP A 1 85 ? -6.248 22.436 -1.397 1.00 75.81 85 TRP A O 1
ATOM 681 N N . GLY A 1 86 ? -5.305 21.253 0.245 1.00 77.31 86 GLY A N 1
ATOM 682 C CA . GLY A 1 86 ? -4.500 20.418 -0.636 1.00 77.31 86 GLY A CA 1
ATOM 683 C C . GLY A 1 86 ? -3.695 19.375 0.127 1.00 77.31 86 GLY A C 1
ATOM 684 O O . GLY A 1 86 ? -3.763 19.278 1.357 1.00 77.31 86 GLY A O 1
ATOM 685 N N . LEU A 1 87 ? -2.901 18.615 -0.624 1.00 80.00 87 LEU A N 1
ATOM 686 C CA . LEU A 1 87 ? -2.117 17.481 -0.133 1.00 80.00 87 LEU A CA 1
ATOM 687 C C . LEU A 1 87 ? -1.118 17.850 0.971 1.00 80.00 87 LEU A C 1
ATOM 689 O O . LEU A 1 87 ? -0.856 17.028 1.844 1.00 80.00 87 LEU A O 1
ATOM 693 N N . SER A 1 88 ? -0.594 19.078 0.981 1.00 81.88 88 SER A N 1
ATOM 694 C CA . SER A 1 88 ? 0.317 19.559 2.028 1.00 81.88 88 SER A CA 1
ATOM 695 C C . SER A 1 88 ? -0.337 19.610 3.408 1.00 81.88 88 SER A C 1
ATOM 697 O O . SER A 1 88 ? 0.295 19.269 4.408 1.00 81.88 88 SER A O 1
ATOM 699 N N . GLY A 1 89 ? -1.622 19.967 3.478 1.00 81.38 89 GLY A N 1
ATOM 700 C CA . GLY A 1 89 ? -2.355 20.074 4.739 1.00 81.38 89 GLY A CA 1
ATOM 701 C C . GLY A 1 89 ? -2.667 18.721 5.386 1.00 81.38 89 GLY A C 1
ATOM 702 O O . GLY A 1 89 ? -2.977 18.675 6.575 1.00 81.38 89 GLY A O 1
ATOM 703 N N . LEU A 1 90 ? -2.534 17.614 4.645 1.00 83.75 90 LEU A N 1
ATOM 704 C CA . LEU A 1 90 ? -2.690 16.266 5.198 1.00 83.75 90 LEU A CA 1
ATOM 705 C C . LEU A 1 90 ? -1.585 15.919 6.209 1.00 83.75 90 LEU A C 1
ATOM 707 O O . LEU A 1 90 ? -1.826 15.097 7.087 1.00 83.75 90 LEU A O 1
ATOM 711 N N . THR A 1 91 ? -0.420 16.576 6.152 1.00 84.31 91 THR A N 1
ATOM 712 C CA . THR A 1 91 ? 0.701 16.364 7.098 1.00 84.31 91 THR A CA 1
ATOM 713 C C . THR A 1 91 ? 0.327 16.628 8.553 1.00 84.31 91 THR A C 1
ATOM 715 O O . THR A 1 91 ? 0.864 15.989 9.452 1.00 84.31 91 THR A O 1
ATOM 718 N N . ALA A 1 92 ? -0.629 17.528 8.797 1.00 83.06 92 ALA A N 1
ATOM 719 C CA . ALA A 1 92 ? -1.117 17.831 10.139 1.00 83.06 92 ALA A CA 1
ATOM 720 C C . ALA A 1 92 ? -2.187 16.841 10.636 1.00 83.06 92 ALA A C 1
ATOM 722 O O . ALA A 1 92 ? -2.490 16.811 11.827 1.00 83.06 92 ALA A O 1
ATOM 723 N N . LEU A 1 93 ? -2.797 16.062 9.735 1.00 81.25 93 LEU A N 1
ATOM 724 C CA . LEU A 1 93 ? -3.985 15.252 10.027 1.00 81.25 93 LEU A CA 1
ATOM 725 C C . LEU A 1 93 ? -3.742 13.748 9.915 1.00 81.25 93 LEU A C 1
ATOM 727 O O . LEU A 1 93 ? -4.469 12.971 10.530 1.00 81.25 93 LEU A O 1
ATOM 731 N N . VAL A 1 94 ? -2.761 13.340 9.113 1.00 85.31 94 VAL A N 1
ATOM 732 C CA . VAL A 1 94 ? -2.488 11.943 8.789 1.00 85.31 94 VAL A CA 1
ATOM 733 C C . VAL A 1 94 ? -1.133 11.552 9.388 1.00 85.31 94 VAL A C 1
ATOM 735 O O . VAL A 1 94 ? -0.107 12.092 8.972 1.00 85.31 94 VAL A O 1
ATOM 738 N N . PRO A 1 95 ? -1.089 10.602 10.339 1.00 78.12 95 PRO A N 1
ATOM 739 C CA . PRO A 1 95 ? 0.171 10.193 10.948 1.00 78.12 95 PRO A CA 1
ATOM 740 C C . PRO A 1 95 ? 1.129 9.582 9.920 1.00 78.12 95 PRO A C 1
ATOM 742 O O . PRO A 1 95 ? 0.714 8.852 9.017 1.00 78.12 95 PRO A O 1
ATOM 745 N N . ASN A 1 96 ? 2.423 9.878 10.087 1.00 77.19 96 ASN A N 1
ATOM 746 C CA . ASN A 1 96 ? 3.518 9.454 9.207 1.00 77.19 96 ASN A CA 1
ATOM 747 C C . ASN A 1 96 ? 3.347 9.817 7.720 1.00 77.19 96 ASN A C 1
ATOM 749 O O . ASN A 1 96 ? 4.055 9.247 6.889 1.00 77.19 96 ASN A O 1
ATOM 753 N N . TYR A 1 97 ? 2.443 10.737 7.372 1.00 82.75 97 TYR A N 1
ATOM 754 C CA . TYR A 1 97 ? 2.371 11.320 6.038 1.00 82.75 97 TYR A CA 1
ATOM 755 C C . TYR A 1 97 ? 3.274 12.553 5.982 1.00 82.75 97 TYR A C 1
ATOM 757 O O . TYR A 1 97 ? 3.078 13.506 6.737 1.00 82.75 97 TYR A O 1
ATOM 765 N N . ASN A 1 98 ? 4.248 12.550 5.078 1.00 80.44 98 ASN A N 1
ATOM 766 C CA . ASN A 1 98 ? 5.047 13.727 4.771 1.00 80.44 98 ASN A CA 1
ATOM 767 C C . ASN A 1 98 ? 4.750 14.201 3.358 1.00 80.44 98 ASN A C 1
ATOM 769 O O . ASN A 1 98 ? 4.472 13.422 2.444 1.00 80.44 98 ASN A O 1
ATOM 773 N N . TYR A 1 99 ? 4.874 15.507 3.198 1.00 81.38 99 TYR A N 1
ATOM 774 C CA . TYR A 1 99 ? 4.719 16.192 1.937 1.00 81.38 99 TYR A CA 1
ATOM 775 C C . TYR A 1 99 ? 5.839 17.218 1.817 1.00 81.38 99 TYR A C 1
ATOM 777 O O . TYR A 1 99 ? 6.039 18.027 2.724 1.00 81.38 99 TYR A O 1
ATOM 785 N N . GLN A 1 100 ? 6.559 17.185 0.702 1.00 76.19 100 GLN A N 1
ATOM 786 C CA . GLN A 1 100 ? 7.640 18.113 0.402 1.00 76.19 100 GLN A CA 1
ATOM 787 C C . GLN A 1 100 ? 7.415 18.741 -0.973 1.00 76.19 100 GLN A C 1
ATOM 789 O O . GLN A 1 100 ? 7.267 18.029 -1.965 1.00 76.19 100 GLN A O 1
ATOM 794 N N . GLU A 1 101 ? 7.418 20.071 -1.039 1.00 70.69 101 GLU A N 1
ATOM 795 C CA . GLU A 1 101 ? 7.390 20.822 -2.296 1.00 70.69 101 GLU A CA 1
ATOM 796 C C . GLU A 1 101 ? 8.827 21.166 -2.708 1.00 70.69 101 GLU A C 1
ATOM 798 O O . GLU A 1 101 ? 9.578 21.739 -1.919 1.00 70.69 101 GLU A O 1
ATOM 803 N N . LEU A 1 102 ? 9.229 20.809 -3.931 1.00 66.38 102 LEU A N 1
ATOM 804 C CA . LEU A 1 102 ? 10.601 21.017 -4.421 1.00 66.38 102 LEU A CA 1
ATOM 805 C C . LEU A 1 102 ? 10.822 22.399 -5.065 1.00 66.38 102 LEU A C 1
ATOM 807 O O . LEU A 1 102 ? 11.773 22.594 -5.816 1.00 66.38 102 LEU A O 1
ATOM 811 N N . GLY A 1 103 ? 9.949 23.373 -4.790 1.00 54.91 103 GLY A N 1
ATOM 812 C CA . GLY A 1 103 ? 10.073 24.743 -5.308 1.00 54.91 103 GLY A CA 1
ATOM 813 C C . GLY A 1 103 ? 9.586 24.942 -6.749 1.00 54.91 103 GLY A C 1
ATOM 814 O O . GLY A 1 103 ? 9.643 26.059 -7.257 1.00 54.91 103 GLY A O 1
ATOM 815 N N . VAL A 1 104 ? 9.056 23.895 -7.389 1.00 58.41 104 VAL A N 1
ATOM 816 C CA . VAL A 1 104 ? 8.232 23.989 -8.603 1.00 58.41 104 VAL A CA 1
ATOM 817 C C . VAL A 1 104 ? 6.850 23.423 -8.284 1.00 58.41 104 VAL A C 1
ATOM 819 O O . VAL A 1 104 ? 6.751 22.341 -7.706 1.00 58.41 104 VAL A O 1
ATOM 822 N N . SER A 1 105 ? 5.781 24.142 -8.642 1.00 50.22 105 SER A N 1
ATOM 823 C CA . SER A 1 105 ? 4.400 23.943 -8.142 1.00 50.22 105 SER A CA 1
ATOM 824 C C . SER A 1 105 ? 3.711 22.624 -8.551 1.00 50.22 105 SER A C 1
ATOM 826 O O . SER A 1 105 ? 2.499 22.472 -8.420 1.00 50.22 105 SER A O 1
ATOM 828 N N . PHE A 1 106 ? 4.483 21.662 -9.048 1.00 51.94 106 PHE A N 1
ATOM 829 C CA . PHE A 1 106 ? 4.054 20.388 -9.619 1.00 51.94 106 PHE A CA 1
ATOM 830 C C . PHE A 1 106 ? 5.105 19.274 -9.430 1.00 51.94 106 PHE A C 1
ATOM 832 O O . PHE A 1 106 ? 4.902 18.165 -9.896 1.00 51.94 106 PHE A O 1
ATOM 839 N N . GLN A 1 107 ? 6.216 19.506 -8.717 1.00 57.53 107 GLN A N 1
ATOM 840 C CA . GLN A 1 107 ? 7.064 18.411 -8.222 1.00 57.53 107 GLN A CA 1
ATOM 841 C C . GLN A 1 107 ? 6.942 18.348 -6.709 1.00 57.53 107 GLN A C 1
ATOM 843 O O . GLN A 1 107 ? 7.546 19.122 -5.962 1.00 57.53 107 GLN A O 1
ATOM 848 N N . GLN A 1 108 ? 6.099 17.422 -6.275 1.00 66.88 108 GLN A N 1
ATOM 849 C CA . GLN A 1 108 ? 5.770 17.207 -4.880 1.00 66.88 108 GLN A CA 1
ATOM 850 C C . GLN A 1 108 ? 6.158 15.783 -4.525 1.00 66.88 108 GLN A C 1
ATOM 852 O O . GLN A 1 108 ? 5.803 14.846 -5.241 1.00 66.88 108 GLN A O 1
ATOM 857 N N . ILE A 1 109 ? 6.866 15.615 -3.415 1.00 71.88 109 ILE A N 1
ATOM 858 C CA . ILE A 1 109 ? 7.177 14.292 -2.900 1.00 71.88 109 ILE A CA 1
ATOM 859 C C . ILE A 1 109 ? 6.248 13.994 -1.733 1.00 71.88 109 ILE A C 1
ATOM 861 O O . ILE A 1 109 ? 6.254 14.695 -0.722 1.00 71.88 109 ILE A O 1
ATOM 865 N N . GLN A 1 110 ? 5.470 12.929 -1.880 1.00 76.31 110 GLN A N 1
ATOM 866 C CA . GLN A 1 110 ? 4.665 12.356 -0.811 1.00 76.31 110 GLN A CA 1
ATOM 867 C C . GLN A 1 110 ? 5.409 11.155 -0.233 1.00 76.31 110 GLN A C 1
ATOM 869 O O . GLN A 1 110 ? 5.948 10.338 -0.983 1.00 76.31 110 GLN A O 1
ATOM 874 N N . SER A 1 111 ? 5.417 11.030 1.088 1.00 74.00 111 SER A N 1
ATOM 875 C CA . SER A 1 111 ? 5.842 9.804 1.754 1.00 74.00 111 SER A CA 1
ATOM 876 C C . SER A 1 111 ? 4.844 9.406 2.821 1.00 74.00 111 SER A C 1
ATOM 878 O O . SER A 1 111 ? 4.258 10.245 3.497 1.00 74.00 111 SER A O 1
ATOM 880 N N . ILE A 1 112 ? 4.649 8.104 2.977 1.00 76.00 112 ILE A N 1
ATOM 881 C CA . ILE A 1 112 ? 3.891 7.522 4.081 1.00 76.00 112 ILE A CA 1
ATOM 882 C C . ILE A 1 112 ? 4.819 6.525 4.764 1.00 76.00 112 ILE A C 1
ATOM 884 O O . ILE A 1 112 ? 5.487 5.753 4.081 1.00 76.00 112 ILE A O 1
ATOM 888 N N . ARG A 1 113 ? 4.901 6.552 6.100 1.00 69.50 113 ARG A N 1
ATOM 889 C CA . ARG A 1 113 ? 5.759 5.637 6.891 1.00 69.50 113 ARG A CA 1
ATOM 890 C C . ARG A 1 113 ? 7.249 5.702 6.523 1.00 69.50 113 ARG A C 1
ATOM 892 O O . ARG A 1 113 ? 7.961 4.699 6.568 1.00 69.50 113 ARG A O 1
ATOM 899 N N . GLY A 1 114 ? 7.709 6.896 6.145 1.00 62.94 114 GLY A N 1
ATOM 900 C CA . GLY A 1 114 ? 9.094 7.149 5.736 1.00 62.94 114 GLY A CA 1
ATOM 901 C C . GLY A 1 114 ? 9.442 6.662 4.325 1.00 62.94 114 GLY A C 1
ATOM 902 O O . GLY A 1 114 ? 10.586 6.802 3.910 1.00 62.94 114 GLY A O 1
ATOM 903 N N . ILE A 1 115 ? 8.475 6.124 3.571 1.00 64.38 115 ILE A N 1
ATOM 904 C CA . ILE A 1 115 ? 8.688 5.631 2.206 1.00 64.38 115 ILE A CA 1
ATOM 905 C C . ILE A 1 115 ? 8.682 6.810 1.242 1.00 64.38 115 ILE A C 1
ATOM 907 O O . ILE A 1 115 ? 7.619 7.320 0.891 1.00 64.38 115 ILE A O 1
ATOM 911 N N . GLN A 1 116 ? 9.861 7.241 0.810 1.00 64.75 116 GLN A N 1
ATOM 912 C CA . GLN A 1 116 ? 10.034 8.352 -0.118 1.00 64.75 116 GLN A CA 1
ATOM 913 C C . GLN A 1 116 ? 10.801 7.888 -1.359 1.00 64.75 116 GLN A C 1
ATOM 915 O O . GLN A 1 116 ? 11.738 7.102 -1.258 1.00 64.75 116 GLN A O 1
ATOM 920 N N . VAL A 1 117 ? 10.426 8.395 -2.533 1.00 60.06 117 VAL A N 1
ATOM 921 C CA . VAL A 1 117 ? 11.162 8.187 -3.789 1.00 60.06 117 VAL A CA 1
ATOM 922 C C . VAL A 1 117 ? 11.354 9.526 -4.491 1.00 60.06 117 VAL A C 1
ATOM 924 O O . VAL A 1 117 ? 10.437 10.340 -4.550 1.00 60.06 117 VAL A O 1
ATOM 927 N N . PHE A 1 118 ? 12.549 9.744 -5.032 1.00 54.12 118 PHE A N 1
ATOM 928 C CA . PHE A 1 118 ? 12.918 10.935 -5.807 1.00 54.12 118 PHE A CA 1
ATOM 929 C C . PHE A 1 118 ? 12.830 10.657 -7.322 1.00 54.12 118 PHE A C 1
ATOM 931 O O . PHE A 1 118 ? 13.710 11.033 -8.087 1.00 54.12 1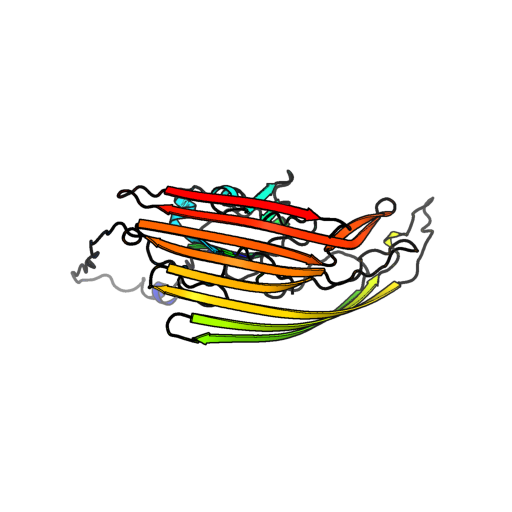18 PHE A O 1
ATOM 938 N N . SER A 1 119 ? 11.805 9.916 -7.761 1.00 54.16 119 SER A N 1
ATOM 939 C CA . SER A 1 119 ? 11.673 9.385 -9.129 1.00 54.16 119 SER A CA 1
ATOM 940 C C . SER A 1 119 ? 10.306 9.728 -9.734 1.00 54.16 119 SER A C 1
ATOM 942 O O . SER A 1 119 ? 9.376 10.054 -9.004 1.00 54.16 119 SER A O 1
ATOM 944 N N . GLU A 1 120 ? 10.163 9.599 -11.059 1.00 51.62 120 GLU A N 1
ATOM 945 C CA . GLU A 1 120 ? 8.900 9.793 -11.797 1.00 51.62 120 GLU A CA 1
ATOM 946 C C . GLU A 1 120 ? 7.755 8.880 -11.316 1.00 51.62 120 GLU A C 1
ATOM 948 O O . GLU A 1 120 ? 6.585 9.195 -11.511 1.00 51.62 120 GLU A O 1
ATOM 953 N N . ASN A 1 121 ? 8.079 7.767 -10.647 1.00 57.97 121 ASN A N 1
ATOM 954 C CA . ASN A 1 121 ? 7.100 6.881 -10.021 1.00 57.97 121 ASN A CA 1
ATOM 955 C C . ASN A 1 121 ? 6.891 7.270 -8.551 1.00 57.97 1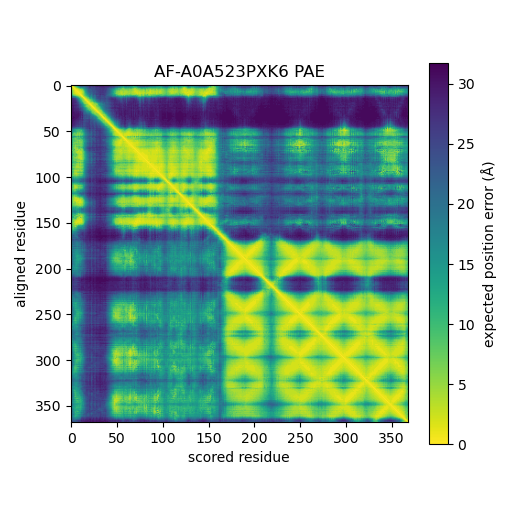21 ASN A C 1
ATOM 957 O O . ASN A 1 121 ? 7.841 7.120 -7.780 1.00 57.97 121 ASN A O 1
ATOM 961 N N . PRO A 1 122 ? 5.690 7.702 -8.127 1.00 62.72 122 PRO A N 1
ATOM 962 C CA . PRO A 1 122 ? 5.453 8.149 -6.757 1.00 62.72 122 PRO A CA 1
ATOM 963 C C . PRO A 1 122 ? 5.448 6.984 -5.751 1.00 62.72 122 PRO A C 1
ATOM 965 O O . PRO A 1 122 ? 5.007 5.879 -6.060 1.00 62.72 122 PRO A O 1
ATOM 968 N N . ALA A 1 123 ? 5.892 7.244 -4.514 1.00 67.31 123 ALA A N 1
ATOM 969 C CA . ALA A 1 123 ? 5.855 6.281 -3.399 1.00 67.31 123 ALA A CA 1
ATOM 970 C C . ALA A 1 123 ? 4.440 6.075 -2.824 1.00 67.31 123 ALA A C 1
ATOM 972 O O . ALA A 1 123 ? 4.204 5.134 -2.070 1.00 67.31 123 ALA A O 1
ATOM 973 N N . VAL A 1 124 ? 3.500 6.956 -3.170 1.00 72.06 124 VAL A N 1
ATOM 974 C CA . VAL A 1 124 ? 2.096 6.931 -2.746 1.00 72.06 124 VAL A CA 1
ATOM 975 C C . VAL A 1 124 ? 1.228 7.026 -3.998 1.00 72.06 124 VAL A C 1
ATOM 977 O O . VAL A 1 124 ? 1.413 7.934 -4.806 1.00 72.06 124 VAL A O 1
ATOM 980 N N . SER A 1 125 ? 0.284 6.101 -4.177 1.00 73.81 125 SER A N 1
ATOM 981 C CA . SER A 1 125 ? -0.675 6.162 -5.291 1.00 73.81 125 SER A CA 1
ATOM 982 C C . SER A 1 125 ? -1.893 6.994 -4.906 1.00 73.81 125 SER A C 1
ATOM 984 O O . SER A 1 125 ? -2.535 6.705 -3.899 1.00 73.81 125 SER A O 1
ATOM 986 N N . THR A 1 126 ? -2.252 7.986 -5.720 1.00 73.88 126 THR A N 1
ATOM 987 C CA . THR A 1 126 ? -3.414 8.854 -5.472 1.00 73.88 126 THR A CA 1
ATOM 988 C C . THR A 1 126 ? -4.539 8.538 -6.451 1.00 73.88 126 THR A C 1
ATOM 990 O O . THR A 1 126 ? -4.298 8.408 -7.645 1.00 73.88 126 THR A O 1
ATOM 993 N N . TYR A 1 127 ? -5.774 8.434 -5.968 1.00 70.75 127 TYR A N 1
ATOM 994 C CA . TYR A 1 127 ? -6.978 8.242 -6.773 1.00 70.75 127 TYR A CA 1
ATOM 995 C C . TYR A 1 127 ? -7.961 9.370 -6.504 1.00 70.75 127 TYR A C 1
ATOM 997 O O . TYR A 1 127 ? -8.179 9.743 -5.353 1.00 70.75 127 TYR A O 1
ATOM 1005 N N . ILE A 1 128 ? -8.588 9.870 -7.562 1.00 72.56 128 ILE A N 1
ATOM 1006 C CA . ILE A 1 128 ? -9.679 10.839 -7.491 1.00 72.56 128 ILE A CA 1
ATOM 1007 C C . ILE A 1 128 ? -10.895 10.187 -8.141 1.00 72.56 128 ILE A C 1
ATOM 1009 O O . ILE A 1 128 ? -10.829 9.800 -9.305 1.00 72.56 128 ILE A O 1
ATOM 1013 N N . ASP A 1 129 ? -11.982 10.028 -7.386 1.00 66.00 129 ASP A N 1
ATOM 1014 C CA . ASP A 1 129 ? -13.219 9.375 -7.836 1.00 66.00 129 ASP A CA 1
ATOM 1015 C C . ASP A 1 129 ? -12.967 7.988 -8.469 1.00 66.00 129 ASP A C 1
ATOM 1017 O O . ASP A 1 129 ? -13.464 7.670 -9.549 1.00 66.00 129 ASP A O 1
ATOM 1021 N N . ASP A 1 130 ? -12.151 7.172 -7.790 1.00 63.75 130 ASP A N 1
ATOM 1022 C CA . ASP A 1 130 ? -11.691 5.833 -8.204 1.00 63.75 130 ASP A CA 1
ATOM 1023 C C . ASP A 1 130 ? -10.817 5.794 -9.482 1.00 63.75 130 ASP A C 1
ATOM 1025 O O . ASP A 1 130 ? -10.442 4.717 -9.953 1.00 63.75 130 ASP A O 1
ATOM 1029 N N . VAL A 1 131 ? -10.417 6.952 -10.019 1.00 59.47 131 VAL A N 1
ATOM 1030 C CA . VAL A 1 131 ? -9.482 7.075 -11.149 1.00 59.47 131 VAL A CA 1
ATOM 1031 C C . VAL A 1 131 ? -8.079 7.382 -10.632 1.00 59.47 131 VAL A C 1
ATOM 1033 O O . VAL A 1 131 ? -7.885 8.330 -9.874 1.00 59.47 131 VAL A O 1
ATOM 1036 N N . ASN A 1 132 ? -7.089 6.585 -11.040 1.00 64.62 132 ASN A N 1
ATOM 1037 C CA . ASN A 1 132 ? -5.698 6.781 -10.628 1.00 64.62 132 ASN A CA 1
ATOM 1038 C C . ASN A 1 132 ? -5.130 8.080 -11.228 1.00 64.62 132 ASN A C 1
ATOM 1040 O O . ASN A 1 132 ? -5.167 8.276 -12.444 1.00 64.62 132 ASN A O 1
ATOM 1044 N N . ASN A 1 133 ? -4.594 8.945 -10.369 1.00 66.25 133 ASN A N 1
ATOM 1045 C CA . ASN A 1 133 ? -3.868 10.147 -10.739 1.00 66.25 133 ASN A CA 1
ATOM 1046 C C . ASN A 1 133 ? -2.359 9.843 -10.745 1.00 66.25 133 ASN A C 1
ATOM 1048 O O . ASN A 1 133 ? -1.690 9.905 -9.714 1.00 66.25 133 ASN A O 1
ATOM 1052 N N . LEU A 1 134 ? -1.849 9.464 -11.919 1.00 55.84 134 LEU A N 1
ATOM 1053 C CA . LEU A 1 134 ? -0.454 9.057 -12.133 1.00 55.84 134 LEU A CA 1
ATOM 1054 C C . LEU A 1 134 ? 0.485 10.230 -12.429 1.00 55.84 134 LEU A C 1
ATOM 1056 O O . LEU A 1 134 ? 1.700 10.050 -12.458 1.00 55.84 134 LEU A O 1
ATOM 1060 N N . ASP A 1 135 ? -0.067 11.410 -12.697 1.00 57.59 135 ASP A N 1
ATOM 1061 C CA . ASP A 1 135 ? 0.721 12.554 -13.123 1.00 57.59 135 ASP A CA 1
ATOM 1062 C C . ASP A 1 135 ? 1.286 13.273 -11.895 1.00 57.59 135 ASP A C 1
ATOM 1064 O O . ASP A 1 135 ? 0.572 13.974 -11.170 1.00 57.59 135 ASP A O 1
ATOM 1068 N N . ILE A 1 136 ? 2.591 13.099 -11.652 1.00 49.03 136 ILE A N 1
ATOM 1069 C CA . ILE A 1 136 ? 3.298 13.805 -10.578 1.00 49.03 136 ILE A CA 1
ATOM 1070 C C . ILE A 1 136 ? 3.135 15.324 -10.713 1.00 49.03 136 ILE A C 1
ATOM 1072 O O . ILE A 1 136 ? 3.074 16.001 -9.687 1.00 49.03 136 ILE A O 1
ATOM 1076 N N . LEU A 1 137 ? 2.963 15.820 -11.950 1.00 48.00 137 LEU A N 1
ATOM 1077 C CA . LEU A 1 137 ? 2.778 17.230 -12.276 1.00 48.00 137 LEU A CA 1
ATOM 1078 C C . LEU A 1 137 ? 1.348 17.726 -12.033 1.00 48.00 137 LEU A C 1
ATOM 1080 O O . LEU A 1 137 ? 1.119 18.930 -11.942 1.00 48.00 137 LEU A O 1
ATOM 1084 N N . ALA A 1 138 ? 0.380 16.824 -11.867 1.00 51.78 138 ALA A N 1
ATOM 1085 C CA . ALA A 1 138 ? -1.012 17.177 -11.611 1.00 51.78 138 ALA A CA 1
ATOM 1086 C C . ALA A 1 138 ? -1.361 17.251 -10.116 1.00 51.78 138 ALA A C 1
ATOM 1088 O O . ALA A 1 138 ? -2.490 17.606 -9.787 1.00 51.78 138 ALA A O 1
ATOM 1089 N N . ASN A 1 139 ? -0.431 16.956 -9.196 1.00 54.59 139 ASN A N 1
ATOM 1090 C CA . ASN A 1 139 ? -0.699 16.913 -7.747 1.00 54.59 139 ASN A CA 1
ATOM 1091 C C . ASN A 1 139 ? -0.859 18.296 -7.076 1.00 54.59 139 ASN A C 1
ATOM 1093 O O . ASN A 1 139 ? -1.205 18.386 -5.902 1.00 54.59 139 ASN A O 1
ATOM 1097 N N . GLY A 1 140 ? -0.714 19.395 -7.821 1.00 55.62 140 GLY A N 1
ATOM 1098 C CA . GLY A 1 140 ? -1.019 20.762 -7.368 1.00 55.62 140 GLY A CA 1
ATOM 1099 C C . GLY A 1 140 ? -2.511 21.105 -7.274 1.00 55.62 140 GLY A C 1
ATOM 1100 O O . GLY A 1 140 ? -2.860 22.285 -7.269 1.00 55.62 140 GLY A O 1
ATOM 1101 N N . PHE A 1 141 ? -3.412 20.119 -7.253 1.00 61.09 141 PHE A N 1
ATOM 1102 C CA . PHE A 1 141 ? -4.846 20.392 -7.219 1.00 61.09 141 PHE A CA 1
ATOM 1103 C C . PHE A 1 141 ? -5.299 20.833 -5.825 1.00 61.09 141 PHE A C 1
ATOM 1105 O O . PHE A 1 141 ? -4.987 20.213 -4.807 1.00 61.09 141 PHE A O 1
ATOM 1112 N N . ALA A 1 142 ? -6.089 21.903 -5.791 1.00 67.50 142 ALA A N 1
ATOM 1113 C CA . ALA A 1 142 ? -6.780 22.303 -4.581 1.00 67.50 142 ALA A CA 1
ATOM 1114 C C . ALA A 1 142 ? -7.905 21.306 -4.265 1.00 67.50 142 ALA A C 1
ATOM 1116 O O . ALA A 1 142 ? -8.601 20.817 -5.161 1.00 67.50 142 ALA A O 1
ATOM 1117 N N . PHE A 1 143 ? -8.107 21.025 -2.982 1.00 72.25 143 PHE A N 1
ATOM 1118 C CA . PHE A 1 143 ? -9.266 20.292 -2.492 1.00 72.25 143 PHE A CA 1
ATOM 1119 C C . PHE A 1 143 ? -10.506 21.174 -2.642 1.00 72.25 143 PHE A C 1
ATOM 1121 O O . PHE A 1 143 ? -10.825 21.987 -1.777 1.00 72.25 143 PHE A O 1
ATOM 1128 N N . THR A 1 144 ? -11.190 21.030 -3.775 1.00 67.19 144 THR A N 1
ATOM 1129 C CA . THR A 1 144 ? -12.474 21.669 -4.060 1.00 67.19 144 THR A CA 1
ATOM 1130 C C . THR A 1 144 ? -13.571 20.612 -4.110 1.00 67.19 144 THR A C 1
ATOM 1132 O O . THR A 1 144 ? -13.431 19.592 -4.782 1.00 67.19 144 THR A O 1
ATOM 1135 N N . ASP A 1 145 ? -14.657 20.862 -3.375 1.00 67.56 145 ASP A N 1
ATOM 1136 C CA . ASP A 1 145 ? -15.855 20.013 -3.338 1.00 67.56 145 ASP A CA 1
ATOM 1137 C C . ASP A 1 145 ? -15.574 18.543 -2.954 1.00 67.56 145 ASP A C 1
ATOM 1139 O O . ASP A 1 145 ? -16.018 17.600 -3.610 1.00 67.56 145 ASP A O 1
ATOM 1143 N N . ILE A 1 146 ? -14.781 18.343 -1.894 1.00 73.81 146 ILE A N 1
ATOM 1144 C CA . ILE A 1 146 ? -14.411 17.014 -1.394 1.00 73.81 146 ILE A CA 1
ATOM 1145 C C . ILE A 1 146 ? -15.502 16.468 -0.468 1.00 73.81 146 ILE A C 1
ATOM 1147 O O . ILE A 1 146 ? -15.858 17.102 0.525 1.00 73.81 146 ILE A O 1
ATOM 1151 N N . GLU A 1 147 ? -15.984 15.262 -0.761 1.00 71.56 147 GLU A N 1
ATOM 1152 C CA . GLU A 1 147 ? -16.899 14.495 0.090 1.00 71.56 147 GLU A CA 1
ATOM 1153 C C . GLU A 1 147 ? -16.132 13.835 1.247 1.00 71.56 147 GLU A C 1
ATOM 1155 O O . GLU A 1 147 ? -16.501 13.969 2.418 1.00 71.56 147 GLU A O 1
ATOM 1160 N N . ARG A 1 148 ? -15.040 13.127 0.929 1.00 74.00 148 ARG A N 1
ATOM 1161 C CA . ARG A 1 148 ? -14.131 12.528 1.915 1.00 74.00 148 ARG A CA 1
ATOM 1162 C C . ARG A 1 148 ? -12.785 12.144 1.302 1.00 74.00 148 ARG A C 1
ATOM 1164 O O . ARG A 1 148 ? -12.677 11.936 0.095 1.00 74.00 148 ARG A O 1
ATOM 1171 N N . ILE A 1 149 ? -11.780 11.991 2.156 1.00 79.31 149 ILE A N 1
ATOM 1172 C CA . ILE A 1 149 ? -10.456 11.463 1.808 1.00 79.31 149 ILE A CA 1
ATOM 1173 C C . ILE A 1 149 ? -10.181 10.237 2.673 1.00 79.31 149 ILE A C 1
ATOM 1175 O O . ILE A 1 149 ? -10.311 10.307 3.893 1.00 79.31 149 ILE A O 1
ATOM 1179 N N . GLU A 1 150 ? -9.769 9.133 2.062 1.00 78.56 150 GLU A N 1
ATOM 1180 C CA . GLU A 1 150 ? -9.339 7.919 2.756 1.00 78.56 150 GLU A CA 1
ATOM 1181 C C . GLU A 1 150 ? -7.850 7.677 2.474 1.00 78.56 150 GLU A C 1
ATOM 1183 O O . GLU A 1 150 ? -7.436 7.586 1.321 1.00 78.56 150 GLU A O 1
ATOM 1188 N N . VAL A 1 151 ? -7.028 7.567 3.519 1.00 80.00 151 VAL A N 1
ATOM 1189 C CA . VAL A 1 151 ? -5.590 7.282 3.402 1.00 80.00 151 VAL A CA 1
ATOM 1190 C C . VAL A 1 151 ? -5.306 5.895 3.948 1.00 80.00 151 VAL A C 1
ATOM 1192 O O . VAL A 1 151 ? -5.358 5.685 5.159 1.00 80.00 151 VAL A O 1
ATOM 1195 N N . LEU A 1 152 ? -4.992 4.954 3.062 1.00 79.31 152 LEU A N 1
ATOM 1196 C CA . LEU A 1 152 ? -4.599 3.591 3.391 1.00 79.31 152 LEU A CA 1
ATOM 1197 C C . LEU A 1 152 ? -3.071 3.523 3.453 1.00 79.31 152 LEU A C 1
ATOM 1199 O O . LEU A 1 152 ? -2.391 3.743 2.452 1.00 79.31 152 LEU A O 1
ATOM 1203 N N . ARG A 1 153 ? -2.523 3.214 4.631 1.00 74.19 153 ARG A N 1
ATOM 1204 C CA . ARG A 1 153 ? -1.068 3.274 4.878 1.00 74.19 153 ARG A CA 1
ATOM 1205 C C . ARG A 1 153 ? -0.319 1.963 4.628 1.00 74.19 153 ARG A C 1
ATOM 1207 O O . ARG A 1 153 ? 0.906 1.942 4.690 1.00 74.19 153 ARG A O 1
ATOM 1214 N N . GLY A 1 154 ? -1.045 0.881 4.358 1.00 62.81 154 GLY A N 1
ATOM 1215 C CA . GLY A 1 154 ? -0.480 -0.411 3.966 1.00 62.81 154 GLY A CA 1
ATOM 1216 C C . GLY A 1 154 ? -0.363 -0.575 2.444 1.00 62.81 154 GLY A C 1
ATOM 1217 O O . GLY A 1 154 ? -0.973 0.194 1.702 1.00 62.81 154 GLY A O 1
ATOM 1218 N N . PRO A 1 155 ? 0.365 -1.597 1.967 1.00 52.53 155 PRO A N 1
ATOM 1219 C CA . PRO A 1 155 ? 0.426 -1.961 0.551 1.00 52.53 155 PRO A CA 1
ATOM 1220 C C . PRO A 1 155 ? -0.965 -2.338 0.032 1.00 52.53 155 PRO A C 1
ATOM 1222 O O . PRO A 1 155 ? -1.562 -3.331 0.449 1.00 52.53 155 PRO A O 1
ATOM 1225 N N . GLN A 1 156 ? -1.487 -1.565 -0.909 1.00 57.41 156 GLN A N 1
ATOM 1226 C CA . GLN A 1 156 ? -2.756 -1.858 -1.566 1.00 57.41 156 GLN A CA 1
ATOM 1227 C C . GLN A 1 156 ? -2.520 -2.143 -3.052 1.00 57.41 156 GLN A C 1
ATOM 1229 O O . GLN A 1 156 ? -1.648 -1.548 -3.681 1.00 57.41 156 GLN A O 1
ATOM 1234 N N . GLY A 1 157 ? -3.297 -3.061 -3.635 1.00 44.12 157 GLY A N 1
ATOM 1235 C CA . GLY A 1 157 ? -3.212 -3.363 -5.065 1.00 44.12 157 GLY A CA 1
ATOM 1236 C C . GLY A 1 157 ? -3.683 -2.179 -5.918 1.00 44.12 157 GLY A C 1
ATOM 1237 O O . GLY A 1 157 ? -4.844 -1.780 -5.841 1.00 44.12 157 GLY A O 1
ATOM 1238 N N . THR A 1 158 ? -2.790 -1.636 -6.744 1.00 46.97 158 THR A N 1
ATOM 1239 C CA . THR A 1 158 ? -3.044 -0.464 -7.601 1.00 46.97 158 THR A CA 1
ATOM 1240 C C . THR A 1 158 ? -3.900 -0.826 -8.831 1.00 46.97 158 THR A C 1
ATOM 1242 O O . THR A 1 158 ? -3.626 -1.811 -9.503 1.00 46.97 158 THR A O 1
ATOM 1245 N N . TYR A 1 159 ? -4.940 -0.056 -9.168 1.00 41.97 159 TYR A N 1
ATOM 1246 C CA . TYR A 1 159 ? -5.702 -0.216 -10.417 1.00 41.97 159 TYR A CA 1
ATOM 1247 C C . TYR A 1 159 ? -4.810 0.104 -11.631 1.00 41.97 159 TYR A C 1
ATOM 1249 O O . TYR A 1 159 ? -3.975 1.003 -11.559 1.00 41.97 159 TYR A O 1
ATOM 1257 N N . GLY A 1 160 ? -4.957 -0.661 -12.718 1.00 37.62 160 GLY A N 1
ATOM 1258 C CA . GLY A 1 160 ? -4.088 -0.600 -13.901 1.00 37.62 160 GLY A CA 1
ATOM 1259 C C . GLY A 1 160 ? -3.943 0.794 -14.530 1.00 37.62 160 GLY A C 1
ATOM 1260 O O . GLY A 1 160 ? -4.784 1.671 -14.345 1.00 37.62 160 GLY A O 1
ATOM 1261 N N . LEU A 1 161 ? -2.855 0.975 -15.281 1.00 31.88 161 LEU A N 1
ATOM 1262 C CA . LEU A 1 161 ? -2.463 2.239 -15.910 1.00 31.88 161 LEU A CA 1
ATOM 1263 C C . LEU A 1 161 ? -3.295 2.521 -17.185 1.00 31.88 161 LEU A C 1
ATOM 1265 O O . LEU A 1 161 ? -3.506 1.594 -17.971 1.00 31.88 161 LEU A O 1
ATOM 1269 N N . PRO A 1 162 ? -3.727 3.770 -17.450 1.00 31.22 162 PRO A N 1
ATOM 1270 C CA . PRO A 1 162 ? -4.188 4.198 -18.770 1.00 31.22 162 PRO A CA 1
ATOM 1271 C C . PRO A 1 162 ? -3.011 4.393 -19.742 1.00 31.22 162 PRO A C 1
ATOM 1273 O O . PRO A 1 162 ? -1.934 4.842 -19.354 1.00 31.22 162 PRO A O 1
ATOM 1276 N N . ASN A 1 163 ? -3.238 4.089 -21.022 1.00 25.27 163 ASN A N 1
ATOM 1277 C CA . ASN A 1 163 ? -2.277 4.285 -22.113 1.00 25.27 163 ASN A CA 1
ATOM 1278 C C . ASN A 1 163 ? -2.095 5.773 -22.473 1.00 25.27 163 ASN A C 1
ATOM 1280 O O . ASN A 1 163 ? -3.091 6.474 -22.645 1.00 25.27 163 ASN A O 1
ATOM 1284 N N . GLY A 1 164 ? -0.851 6.200 -22.743 1.00 32.75 164 GLY A N 1
ATOM 1285 C CA . GLY A 1 164 ? -0.572 7.344 -23.629 1.00 32.75 164 GLY A CA 1
ATOM 1286 C C . GLY A 1 164 ? 0.204 8.536 -23.053 1.00 32.75 164 GLY A C 1
ATOM 1287 O O . GLY A 1 164 ? -0.325 9.643 -23.038 1.00 32.75 164 GLY A O 1
ATOM 1288 N N . ALA A 1 165 ? 1.481 8.358 -22.698 1.00 26.69 165 ALA A N 1
ATOM 1289 C CA . ALA A 1 165 ? 2.435 9.467 -22.561 1.00 26.69 165 ALA A CA 1
ATOM 1290 C C . ALA A 1 165 ? 3.365 9.512 -23.792 1.00 26.69 165 ALA A C 1
ATOM 1292 O O . ALA A 1 165 ? 3.877 8.472 -24.203 1.00 26.69 165 ALA A O 1
ATOM 1293 N N . ASN A 1 166 ? 3.569 10.693 -24.393 1.00 23.25 166 ASN A N 1
ATOM 1294 C CA . ASN A 1 166 ? 4.388 10.865 -25.601 1.00 23.25 166 ASN A CA 1
ATOM 1295 C C . ASN A 1 166 ? 5.689 11.627 -25.303 1.00 23.25 166 ASN A C 1
ATOM 1297 O O . ASN A 1 166 ? 5.661 12.809 -24.968 1.00 23.25 166 ASN A O 1
ATOM 1301 N N . LEU A 1 167 ? 6.818 10.956 -25.537 1.00 25.80 167 LEU A N 1
ATOM 1302 C CA . LEU A 1 167 ? 8.145 11.527 -25.778 1.00 25.80 167 LEU A CA 1
ATOM 1303 C C . LEU A 1 167 ? 8.539 11.132 -27.210 1.00 25.80 167 LEU A C 1
ATOM 1305 O O . LEU A 1 167 ? 8.338 9.982 -27.600 1.00 25.80 167 LEU A O 1
ATOM 1309 N N . ILE A 1 168 ? 9.078 12.055 -28.015 1.00 32.00 168 ILE A N 1
ATOM 1310 C CA . ILE A 1 168 ? 9.549 11.716 -29.370 1.00 32.00 168 ILE A CA 1
ATOM 1311 C C . ILE A 1 168 ? 10.924 11.049 -29.250 1.00 32.00 168 ILE A C 1
ATOM 1313 O O . ILE A 1 168 ? 11.958 11.707 -29.303 1.00 32.00 168 ILE A O 1
ATOM 1317 N N . GLY A 1 169 ? 10.915 9.728 -29.087 1.00 37.91 169 GLY A N 1
ATOM 1318 C CA . GLY A 1 169 ? 12.055 8.838 -29.289 1.00 37.91 169 GLY A CA 1
ATOM 1319 C C . GLY A 1 169 ? 11.713 7.798 -30.359 1.00 37.91 169 GLY A C 1
ATOM 1320 O O . GLY A 1 169 ? 10.549 7.441 -30.526 1.00 37.91 169 GLY A O 1
ATOM 1321 N N . ARG A 1 170 ? 12.710 7.289 -31.096 1.00 48.84 170 ARG A N 1
ATOM 1322 C CA . ARG A 1 170 ? 12.529 6.126 -31.996 1.00 48.84 170 ARG A CA 1
ATOM 1323 C C . ARG A 1 170 ? 12.567 4.788 -31.246 1.00 48.84 170 ARG A C 1
ATOM 1325 O O . ARG A 1 170 ? 12.606 3.737 -31.879 1.00 48.84 170 ARG A O 1
ATOM 1332 N N . ASN A 1 171 ? 12.528 4.827 -29.916 1.00 54.22 171 ASN A N 1
ATOM 1333 C CA . ASN A 1 171 ? 12.494 3.637 -29.086 1.00 54.22 171 ASN A CA 1
ATOM 1334 C C . ASN A 1 171 ? 11.164 2.908 -29.299 1.00 54.22 171 ASN A C 1
ATOM 1336 O O . ASN A 1 171 ? 10.087 3.495 -29.180 1.00 54.22 171 ASN A O 1
ATOM 1340 N N . ARG A 1 172 ? 11.238 1.620 -29.619 1.00 61.34 172 ARG A N 1
ATOM 1341 C CA . ARG A 1 172 ? 10.077 0.740 -29.723 1.00 61.34 172 ARG A CA 1
ATOM 1342 C C . ARG A 1 172 ? 10.031 -0.111 -28.469 1.00 61.34 172 ARG A C 1
ATOM 1344 O O . ARG A 1 172 ? 10.968 -0.850 -28.206 1.00 61.34 172 ARG A O 1
ATOM 1351 N N . SER A 1 173 ? 8.939 -0.037 -27.720 1.00 65.25 173 SER A N 1
ATOM 1352 C CA . SER A 1 173 ? 8.697 -0.950 -26.606 1.00 65.25 173 SER A CA 1
ATOM 1353 C C . SER A 1 173 ? 7.506 -1.845 -26.912 1.00 65.25 173 SER A C 1
ATOM 1355 O O . SER A 1 173 ? 6.487 -1.378 -27.424 1.00 65.25 173 SER A O 1
ATOM 1357 N N . ASN A 1 174 ? 7.655 -3.132 -26.615 1.00 69.88 174 ASN A N 1
ATOM 1358 C CA . ASN A 1 174 ? 6.596 -4.121 -26.699 1.00 69.88 174 ASN A CA 1
ATOM 1359 C C . ASN A 1 174 ? 6.491 -4.832 -25.350 1.00 69.88 174 ASN A C 1
ATOM 1361 O O . ASN A 1 174 ? 7.364 -5.614 -24.980 1.00 69.88 174 ASN A O 1
ATOM 1365 N N . ASN A 1 175 ? 5.426 -4.535 -24.609 1.00 73.25 175 ASN A N 1
ATOM 1366 C CA . ASN A 1 175 ? 5.215 -5.064 -23.269 1.00 73.25 175 ASN A CA 1
ATOM 1367 C C . ASN A 1 175 ? 3.919 -5.869 -23.238 1.00 73.25 175 ASN A C 1
ATOM 1369 O O . ASN A 1 175 ? 2.874 -5.404 -23.695 1.00 73.25 175 ASN A O 1
ATOM 1373 N N . PHE A 1 176 ? 3.981 -7.062 -22.659 1.00 74.69 176 PHE A N 1
ATOM 1374 C CA . PHE A 1 176 ? 2.832 -7.921 -22.419 1.00 74.69 176 PHE A CA 1
ATOM 1375 C C . PHE A 1 176 ? 2.739 -8.226 -20.928 1.00 74.69 176 PHE A C 1
ATOM 1377 O O . PHE A 1 176 ? 3.722 -8.625 -20.316 1.00 74.69 176 PHE A O 1
ATOM 1384 N N . GLY A 1 177 ? 1.554 -8.057 -20.347 1.00 73.81 177 GLY A N 1
ATOM 1385 C CA . GLY A 1 177 ? 1.301 -8.356 -18.943 1.00 73.81 177 GLY A CA 1
ATOM 1386 C C . GLY A 1 177 ? 0.037 -9.184 -18.783 1.00 73.81 177 GLY A C 1
ATOM 1387 O O . GLY A 1 177 ? -1.002 -8.855 -19.355 1.00 73.81 177 GLY A O 1
ATOM 1388 N N . LEU A 1 178 ? 0.118 -10.237 -17.977 1.00 70.62 178 LEU A N 1
ATOM 1389 C CA . LEU A 1 178 ? -1.016 -11.054 -17.570 1.00 70.62 178 LEU A CA 1
ATOM 1390 C C . LEU A 1 178 ? -1.005 -11.207 -16.053 1.00 70.62 178 LEU A C 1
ATOM 1392 O O . LEU A 1 178 ? 0.039 -11.446 -15.453 1.00 70.62 178 LEU A O 1
ATOM 1396 N N . ALA A 1 179 ? -2.178 -11.114 -15.430 1.00 72.25 179 ALA A N 1
ATOM 1397 C CA . ALA A 1 179 ? -2.299 -11.362 -14.005 1.00 72.25 179 ALA A CA 1
ATOM 1398 C C . ALA A 1 179 ? -3.586 -12.099 -13.645 1.00 72.25 179 ALA A C 1
ATOM 1400 O O . ALA A 1 179 ? -4.655 -11.812 -14.185 1.00 72.25 179 ALA A O 1
ATOM 1401 N N . GLY A 1 180 ? -3.473 -13.009 -12.681 1.00 64.81 180 GLY A N 1
ATOM 1402 C CA . GLY A 1 180 ? -4.588 -13.718 -12.061 1.00 64.81 180 GLY A CA 1
ATOM 1403 C C . GLY A 1 180 ? -4.598 -13.469 -10.559 1.00 64.81 180 GLY A C 1
ATOM 1404 O O . GLY A 1 180 ? -3.542 -13.421 -9.930 1.00 64.81 180 GLY A O 1
ATOM 1405 N N . PHE A 1 181 ? -5.778 -13.286 -9.969 1.00 86.62 181 PHE A N 1
ATOM 1406 C CA . PHE A 1 181 ? -5.903 -13.058 -8.531 1.00 86.62 181 PHE A CA 1
ATOM 1407 C C . PHE A 1 181 ? -7.192 -13.643 -7.961 1.00 86.62 181 PHE A C 1
ATOM 1409 O O . PHE A 1 181 ? -8.192 -13.788 -8.664 1.00 86.62 181 PHE A O 1
ATOM 1416 N N . GLY A 1 182 ? -7.164 -13.928 -6.663 1.00 70.75 182 GLY A N 1
ATOM 1417 C CA . GLY A 1 182 ? -8.326 -14.325 -5.882 1.00 70.75 182 GLY A CA 1
ATOM 1418 C C . GLY A 1 182 ? -8.159 -13.924 -4.422 1.00 70.75 182 GLY A C 1
ATOM 1419 O O . GLY A 1 182 ? -7.050 -13.935 -3.891 1.00 70.75 182 GLY A O 1
ATOM 1420 N N . GLU A 1 183 ? -9.266 -13.566 -3.778 1.00 84.88 183 GLU A N 1
ATOM 1421 C CA . GLU A 1 183 ? -9.316 -13.265 -2.349 1.00 84.88 183 GLU A CA 1
ATOM 1422 C C . GLU A 1 183 ? -10.561 -13.912 -1.742 1.00 84.88 183 GLU A C 1
ATOM 1424 O O . GLU A 1 183 ? -11.657 -13.836 -2.304 1.00 84.88 183 GLU A O 1
ATOM 1429 N N . LEU A 1 184 ? -10.381 -14.554 -0.592 1.00 90.12 184 LEU A N 1
ATOM 1430 C CA . LEU A 1 184 ? -11.433 -15.194 0.178 1.00 90.12 184 LEU A CA 1
ATOM 1431 C C . LEU A 1 184 ? -11.395 -14.661 1.607 1.00 90.12 184 LEU A C 1
ATOM 1433 O O . LEU A 1 184 ? -10.376 -14.766 2.288 1.00 90.12 184 LEU A O 1
ATOM 1437 N N . SER A 1 185 ? -12.533 -14.155 2.074 1.00 90.44 185 SER A N 1
ATOM 1438 C CA . SER A 1 185 ? -12.760 -13.859 3.487 1.00 90.44 185 SER A CA 1
ATOM 1439 C C . SER A 1 185 ? -13.727 -14.877 4.070 1.00 90.44 185 SER A C 1
ATOM 1441 O O . SER A 1 185 ? -14.782 -15.132 3.491 1.00 90.44 185 SER A O 1
ATOM 1443 N N . TYR A 1 186 ? -13.392 -15.421 5.233 1.00 94.38 186 TYR A N 1
ATOM 1444 C CA . TYR A 1 186 ? -14.215 -16.382 5.948 1.00 94.38 186 TYR A CA 1
ATOM 1445 C C . TYR A 1 186 ? -14.340 -16.003 7.424 1.00 94.38 186 TYR A C 1
ATOM 1447 O O . TYR A 1 186 ? -13.365 -15.640 8.086 1.00 94.38 186 TYR A O 1
ATOM 1455 N N . GLN A 1 187 ? -15.564 -16.087 7.935 1.00 96.94 187 GLN A N 1
ATOM 1456 C CA . GLN A 1 187 ? -15.894 -15.815 9.327 1.00 96.94 187 GLN A CA 1
ATOM 1457 C C . GLN A 1 187 ? -15.681 -17.109 10.132 1.00 96.94 187 GLN A C 1
ATOM 1459 O O . GLN A 1 187 ? -16.529 -17.997 10.118 1.00 96.94 187 GLN A O 1
ATOM 1464 N N . LEU A 1 188 ? -14.516 -17.246 10.774 1.00 96.00 188 LEU A N 1
ATOM 1465 C CA . LEU A 1 188 ? -14.121 -18.453 11.516 1.00 96.00 188 LEU A CA 1
ATOM 1466 C C . LEU A 1 188 ? -14.976 -18.653 12.776 1.00 96.00 188 LEU A C 1
ATOM 1468 O O . LEU A 1 188 ? -15.393 -19.769 13.076 1.00 96.00 188 LEU A O 1
ATOM 1472 N N . THR A 1 189 ? -15.250 -17.563 13.493 1.00 96.25 189 THR A N 1
ATOM 1473 C CA . THR A 1 189 ? -16.189 -17.484 14.630 1.00 96.25 189 THR A CA 1
ATOM 1474 C C . THR A 1 189 ? -17.009 -16.205 14.497 1.00 96.25 189 THR A C 1
ATOM 1476 O O . THR A 1 189 ? -16.758 -15.433 13.583 1.00 96.25 189 THR A O 1
ATOM 1479 N N . LYS A 1 190 ? -17.956 -15.902 15.391 1.00 93.75 190 LYS A N 1
ATOM 1480 C CA . LYS A 1 190 ? -18.712 -14.632 15.316 1.00 93.75 190 LYS A CA 1
ATOM 1481 C C . LYS A 1 190 ? -17.818 -13.388 15.466 1.00 93.75 190 LYS A C 1
ATOM 1483 O O . LYS A 1 190 ? -18.179 -12.317 14.995 1.00 93.75 190 LYS A O 1
ATOM 1488 N N . GLU A 1 191 ? -16.648 -13.554 16.070 1.00 96.44 191 GLU A N 1
ATOM 1489 C CA . GLU A 1 191 ? -15.692 -12.506 16.418 1.00 96.44 191 GLU A CA 1
ATOM 1490 C C . GLU A 1 191 ? -14.466 -12.501 15.491 1.00 96.44 191 GLU A C 1
ATOM 1492 O O . GLU A 1 191 ? -13.851 -11.455 15.297 1.00 96.44 191 GLU A O 1
ATOM 1497 N N . ILE A 1 192 ? -14.095 -13.650 14.909 1.00 97.00 192 ILE A N 1
ATOM 1498 C CA . ILE A 1 192 ? -12.862 -13.804 14.124 1.00 97.00 192 ILE A CA 1
ATOM 1499 C C . ILE A 1 192 ? -13.159 -13.933 12.627 1.00 97.00 192 ILE A C 1
ATOM 1501 O O . ILE A 1 192 ? -13.791 -14.896 12.188 1.00 97.00 192 ILE A O 1
ATOM 1505 N N . LYS A 1 193 ? -12.611 -13.010 11.832 1.00 96.94 193 LYS A N 1
ATOM 1506 C CA . LYS A 1 193 ? -12.626 -13.026 10.361 1.00 96.94 193 LYS A CA 1
ATOM 1507 C C . LYS A 1 193 ? -11.207 -13.230 9.846 1.00 96.94 193 LYS A C 1
ATOM 1509 O O . LYS A 1 193 ? -10.313 -12.455 10.176 1.00 96.94 193 LYS A O 1
ATOM 1514 N N . ALA A 1 194 ? -11.007 -14.241 9.013 1.00 96.75 194 ALA A N 1
ATOM 1515 C CA . ALA A 1 194 ? -9.757 -14.458 8.296 1.00 96.75 194 ALA A CA 1
ATOM 1516 C C . ALA A 1 194 ? -9.939 -14.105 6.820 1.00 96.75 194 ALA A C 1
ATOM 1518 O O . ALA A 1 194 ? -10.980 -14.392 6.233 1.00 96.75 194 ALA A O 1
ATOM 1519 N N . THR A 1 195 ? -8.931 -13.489 6.214 1.00 89.81 195 THR A N 1
ATOM 1520 C CA . THR A 1 195 ? -8.881 -13.206 4.780 1.00 89.81 195 THR A CA 1
ATOM 1521 C C . THR A 1 195 ? -7.560 -13.699 4.217 1.00 89.81 195 THR A C 1
ATOM 1523 O O . THR A 1 195 ? -6.497 -13.351 4.726 1.00 89.81 195 THR A O 1
ATOM 1526 N N . GLY A 1 196 ? -7.639 -14.513 3.172 1.00 90.31 196 GLY A N 1
ATOM 1527 C CA . GLY A 1 196 ? -6.498 -14.982 2.400 1.00 90.31 196 GLY A CA 1
ATOM 1528 C C . GLY A 1 196 ? -6.642 -14.538 0.953 1.00 90.31 196 GLY A C 1
ATOM 1529 O O . GLY A 1 196 ? -7.720 -14.653 0.372 1.00 90.31 196 GLY A O 1
ATOM 1530 N N . GLY A 1 197 ? -5.564 -14.035 0.370 1.00 87.62 197 GLY A N 1
ATOM 1531 C CA . GLY A 1 197 ? -5.516 -13.621 -1.022 1.00 87.62 197 GLY A CA 1
ATOM 1532 C C . GLY A 1 197 ? -4.220 -14.054 -1.682 1.00 87.62 197 GLY A C 1
ATOM 1533 O O . GLY A 1 197 ? -3.178 -14.165 -1.034 1.00 87.62 197 GLY A O 1
ATOM 1534 N N . LEU A 1 198 ? -4.294 -14.303 -2.982 1.00 88.00 198 LEU A N 1
ATOM 1535 C CA . LEU A 1 198 ? -3.139 -14.623 -3.803 1.00 88.00 198 LEU A CA 1
ATOM 1536 C C . LEU A 1 198 ? -3.284 -13.954 -5.160 1.00 88.00 198 LEU A C 1
ATOM 1538 O O . LEU A 1 198 ? -4.355 -13.976 -5.771 1.00 88.00 198 LEU A O 1
ATOM 1542 N N . ARG A 1 199 ? -2.186 -13.383 -5.639 1.00 85.75 199 ARG A N 1
ATOM 1543 C CA . ARG A 1 199 ? -2.080 -12.817 -6.976 1.00 85.75 199 ARG A CA 1
ATOM 1544 C C . ARG A 1 199 ? -0.792 -13.291 -7.631 1.00 85.75 199 ARG A C 1
ATOM 1546 O O . ARG A 1 199 ? 0.251 -13.285 -6.987 1.00 85.75 199 ARG A O 1
ATOM 1553 N N . TYR A 1 200 ? -0.885 -13.685 -8.893 1.00 86.94 200 TYR A N 1
ATOM 1554 C CA . TYR A 1 200 ? 0.256 -13.982 -9.745 1.00 86.94 200 TYR A CA 1
ATOM 1555 C C . TYR A 1 200 ? 0.265 -13.003 -10.915 1.00 86.94 200 TYR A C 1
ATOM 1557 O O . TYR A 1 200 ? -0.743 -12.869 -11.613 1.00 86.94 200 TYR A O 1
ATOM 1565 N N . ASP A 1 201 ? 1.391 -12.331 -11.116 1.00 83.19 201 ASP A N 1
ATOM 1566 C CA . ASP A 1 201 ? 1.642 -11.448 -12.249 1.00 83.19 201 ASP A CA 1
ATOM 1567 C C . ASP A 1 201 ? 2.777 -12.036 -13.097 1.00 83.19 201 ASP A C 1
ATOM 1569 O O . ASP A 1 201 ? 3.782 -12.503 -12.561 1.00 83.19 201 ASP A O 1
ATOM 1573 N N . TYR A 1 202 ? 2.621 -11.977 -14.416 1.00 83.94 202 TYR A N 1
ATOM 1574 C CA . TYR A 1 202 ? 3.663 -12.236 -15.403 1.00 83.94 202 TYR A CA 1
ATOM 1575 C C . TYR A 1 202 ? 3.733 -11.044 -16.358 1.00 83.94 202 TYR A C 1
ATOM 1577 O O . TYR A 1 202 ? 2.719 -10.630 -16.921 1.00 83.94 202 TYR A O 1
ATOM 1585 N N . GLU A 1 203 ? 4.924 -10.489 -16.536 1.00 80.12 203 GLU A N 1
ATOM 1586 C CA . GLU A 1 203 ? 5.201 -9.361 -17.413 1.00 80.12 203 GLU A CA 1
ATOM 1587 C C . GLU A 1 203 ? 6.403 -9.689 -18.296 1.00 80.12 203 GLU A C 1
ATOM 1589 O O . GLU A 1 203 ? 7.497 -9.938 -17.802 1.00 80.12 203 GLU A O 1
ATOM 1594 N N . LYS A 1 204 ? 6.212 -9.632 -19.610 1.00 78.75 204 LYS A N 1
ATOM 1595 C CA . LYS A 1 204 ? 7.288 -9.632 -20.593 1.00 78.75 204 LYS A CA 1
ATOM 1596 C C . LYS A 1 204 ? 7.485 -8.216 -21.098 1.00 78.75 204 LYS A C 1
ATOM 1598 O O . LYS A 1 204 ? 6.521 -7.568 -21.510 1.00 78.75 204 LYS A O 1
ATOM 1603 N N . ARG A 1 205 ? 8.721 -7.739 -21.078 1.00 81.62 205 ARG A N 1
ATOM 1604 C CA . ARG A 1 205 ? 9.088 -6.414 -21.573 1.00 81.62 205 ARG A CA 1
ATOM 1605 C C . ARG A 1 205 ? 10.170 -6.545 -22.620 1.00 81.62 205 ARG A C 1
ATOM 1607 O O . ARG A 1 205 ? 11.129 -7.283 -22.433 1.00 81.62 205 ARG A O 1
ATOM 1614 N N . GLU A 1 206 ? 10.014 -5.810 -23.703 1.00 80.44 206 GLU A N 1
ATOM 1615 C CA . GLU A 1 206 ? 11.014 -5.665 -24.749 1.00 80.44 206 GLU A CA 1
ATOM 1616 C C . GLU A 1 206 ? 11.134 -4.182 -25.078 1.00 80.44 206 GLU A C 1
ATOM 1618 O O . GLU A 1 206 ? 10.131 -3.464 -25.180 1.00 80.44 206 GLU A O 1
ATOM 1623 N N . ALA A 1 207 ? 12.365 -3.711 -25.213 1.00 76.38 207 ALA A N 1
ATOM 1624 C CA . ALA A 1 207 ? 12.653 -2.356 -25.631 1.00 76.38 207 ALA A CA 1
ATOM 1625 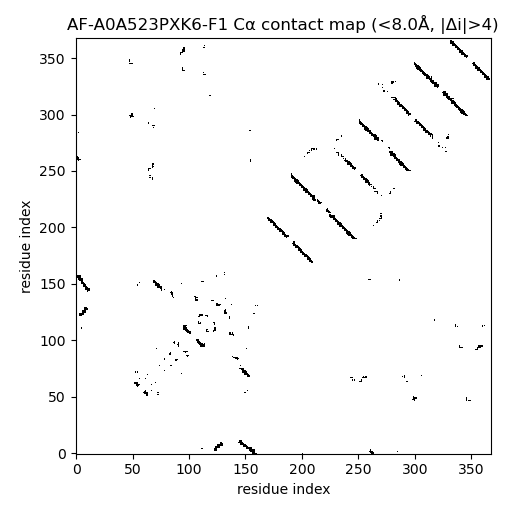C C . ALA A 1 207 ? 13.804 -2.378 -26.629 1.00 76.38 207 ALA A C 1
ATOM 1627 O O . ALA A 1 207 ? 14.914 -2.803 -26.312 1.00 76.38 207 ALA A O 1
ATOM 1628 N N . THR A 1 208 ? 13.519 -1.893 -27.830 1.00 76.50 208 THR A N 1
ATOM 1629 C CA . THR A 1 208 ? 14.506 -1.537 -28.837 1.00 76.50 208 THR A CA 1
ATOM 1630 C C . THR A 1 208 ? 14.756 -0.045 -28.732 1.00 76.50 208 THR A C 1
ATOM 1632 O O . THR A 1 208 ? 13.824 0.748 -28.877 1.00 76.50 208 THR A O 1
ATOM 1635 N N . PHE A 1 209 ? 15.996 0.347 -28.488 1.00 70.00 209 PHE A N 1
ATOM 1636 C CA . PHE A 1 209 ? 16.409 1.742 -28.460 1.00 70.00 209 PHE A CA 1
ATOM 1637 C C . PHE A 1 209 ? 17.518 1.970 -29.478 1.00 70.00 209 PHE A C 1
ATOM 1639 O O . PHE A 1 209 ? 18.373 1.111 -29.700 1.00 70.00 209 PHE A O 1
ATOM 1646 N N . ASN A 1 210 ? 17.481 3.134 -30.122 1.00 59.84 210 ASN A N 1
ATOM 1647 C CA . ASN A 1 210 ? 18.558 3.547 -31.005 1.00 59.84 210 ASN A CA 1
ATOM 1648 C C . ASN A 1 210 ? 19.627 4.256 -30.169 1.00 59.84 210 ASN A C 1
ATOM 1650 O O . ASN A 1 210 ? 19.310 5.084 -29.316 1.00 59.84 210 ASN A O 1
ATOM 1654 N N . GLY A 1 211 ? 20.909 4.007 -30.434 1.00 50.22 211 GLY A N 1
ATOM 1655 C CA . GLY A 1 211 ? 21.997 4.770 -29.808 1.00 50.22 211 GLY A CA 1
ATOM 1656 C C . GLY A 1 211 ? 22.088 6.220 -30.306 1.00 50.22 211 GLY A C 1
ATOM 1657 O O . GLY A 1 211 ? 23.162 6.799 -30.333 1.00 50.22 211 GLY A O 1
ATOM 1658 N N . PHE A 1 212 ? 20.978 6.828 -30.740 1.00 43.84 212 PHE A N 1
ATOM 1659 C CA . PHE A 1 212 ? 20.932 8.196 -31.264 1.00 43.84 212 PHE A CA 1
ATOM 1660 C C . PHE A 1 212 ? 21.157 9.245 -30.167 1.00 43.84 212 PHE A C 1
ATOM 1662 O O . PHE A 1 212 ? 21.507 10.379 -30.475 1.00 43.84 212 PHE A O 1
ATOM 1669 N N . GLY A 1 213 ? 21.021 8.855 -28.893 1.00 45.59 213 GLY A N 1
ATOM 1670 C CA . GLY A 1 213 ? 21.524 9.634 -27.759 1.00 45.59 213 GLY A CA 1
ATOM 1671 C C . GLY A 1 213 ? 23.049 9.829 -27.765 1.00 45.59 213 GLY A C 1
ATOM 1672 O O . GLY A 1 213 ? 23.523 10.742 -27.098 1.00 45.59 213 GLY A O 1
ATOM 1673 N N . ASP A 1 214 ? 23.788 9.046 -28.564 1.00 44.03 214 ASP A N 1
ATOM 1674 C CA . ASP A 1 214 ? 25.254 9.094 -28.675 1.00 44.03 214 ASP A CA 1
ATOM 1675 C C . ASP A 1 214 ? 25.749 9.741 -29.981 1.00 44.03 214 ASP A C 1
ATOM 1677 O O . ASP A 1 214 ? 26.953 9.780 -30.237 1.00 44.03 214 ASP A O 1
ATOM 1681 N N . ALA A 1 215 ? 24.853 10.284 -30.815 1.00 48.16 215 ALA A N 1
ATOM 1682 C CA . ALA A 1 215 ? 25.250 11.048 -31.992 1.00 48.16 215 ALA A CA 1
ATOM 1683 C C . ALA A 1 215 ? 25.916 12.363 -31.553 1.00 48.16 215 ALA A C 1
ATOM 1685 O O . ALA A 1 215 ? 25.255 13.379 -31.329 1.00 48.16 215 ALA A O 1
ATOM 1686 N N . MET A 1 216 ? 27.242 12.357 -31.425 1.00 43.19 216 MET A N 1
ATOM 1687 C CA . MET A 1 216 ? 28.000 13.576 -31.178 1.00 43.19 216 MET A CA 1
ATOM 1688 C C . MET A 1 216 ? 28.104 14.376 -32.478 1.00 43.19 216 MET A C 1
ATOM 1690 O O . MET A 1 216 ? 28.576 13.882 -33.501 1.00 43.19 216 MET A O 1
ATOM 1694 N N . LEU A 1 217 ? 27.660 15.632 -32.433 1.00 43.97 217 LEU A N 1
ATOM 1695 C CA . LEU A 1 217 ? 27.992 16.624 -33.449 1.00 43.97 217 LEU A CA 1
ATOM 1696 C C . LEU A 1 217 ? 29.411 17.118 -33.167 1.00 43.97 217 LEU A C 1
ATOM 1698 O O . LEU A 1 217 ? 29.627 17.921 -32.259 1.00 43.97 217 LEU A O 1
ATOM 1702 N N . TYR A 1 218 ? 30.378 16.649 -33.950 1.00 43.28 218 TYR A N 1
ATOM 1703 C CA . TYR A 1 218 ? 31.751 17.141 -33.908 1.00 43.28 218 TYR A CA 1
ATOM 1704 C C . TYR A 1 218 ? 32.080 17.784 -35.257 1.00 43.28 218 TYR A C 1
ATOM 1706 O O . TYR A 1 218 ? 32.006 17.138 -36.296 1.00 43.28 218 TYR A O 1
ATOM 1714 N N . ASN A 1 219 ? 32.385 19.086 -35.260 1.00 42.69 219 ASN A N 1
ATOM 1715 C CA . ASN A 1 219 ? 32.675 19.869 -36.473 1.00 42.69 219 ASN A CA 1
ATOM 1716 C C . ASN A 1 219 ? 31.606 19.799 -37.589 1.00 42.69 219 ASN A C 1
ATOM 1718 O O . ASN A 1 219 ? 31.927 19.947 -38.764 1.00 42.69 219 ASN A O 1
ATOM 1722 N N . GLY A 1 220 ? 30.328 19.623 -37.239 1.00 53.59 220 GLY A N 1
ATOM 1723 C CA . GLY A 1 220 ? 29.233 19.587 -38.219 1.00 53.59 220 GLY A CA 1
ATOM 1724 C C . GLY A 1 220 ? 28.998 18.221 -38.871 1.00 53.59 220 GLY A C 1
ATOM 1725 O O . GLY A 1 220 ? 28.096 18.107 -39.698 1.00 53.59 220 GLY A O 1
ATOM 1726 N N . GLU A 1 221 ? 29.743 17.189 -38.470 1.00 46.50 221 GLU A N 1
ATOM 1727 C CA . GLU A 1 221 ? 29.510 15.801 -38.868 1.00 46.50 221 GLU A CA 1
ATOM 1728 C C . GLU A 1 221 ? 28.905 15.001 -37.704 1.00 46.50 221 GLU A C 1
ATOM 1730 O O . GLU A 1 221 ? 29.251 15.202 -36.538 1.00 46.50 221 GLU A O 1
ATOM 1735 N N . ILE A 1 222 ? 27.962 14.110 -38.029 1.00 52.41 222 ILE A N 1
ATOM 1736 C CA . ILE A 1 222 ? 27.379 13.144 -37.089 1.00 52.41 222 ILE A CA 1
ATOM 1737 C C . ILE A 1 222 ? 28.306 11.929 -37.079 1.00 52.41 222 ILE A C 1
ATOM 1739 O O . ILE A 1 222 ? 28.375 11.218 -38.082 1.00 52.41 222 ILE A O 1
ATOM 1743 N N . THR A 1 223 ? 29.036 11.706 -35.985 1.00 51.25 223 THR A N 1
ATOM 1744 C CA . THR A 1 223 ? 30.169 10.762 -35.986 1.00 51.25 223 THR A CA 1
ATOM 1745 C C . THR A 1 223 ? 29.901 9.387 -35.377 1.00 51.25 223 THR A C 1
ATOM 1747 O O . THR A 1 223 ? 30.803 8.556 -35.413 1.00 51.25 223 THR A O 1
ATOM 1750 N N . ASP A 1 224 ? 28.699 9.084 -34.879 1.00 49.47 224 ASP A N 1
ATOM 1751 C CA . ASP A 1 224 ? 28.417 7.741 -34.357 1.00 49.47 224 ASP A CA 1
ATOM 1752 C C . ASP A 1 224 ? 26.958 7.320 -34.589 1.00 49.47 224 ASP A C 1
ATOM 1754 O O . ASP A 1 224 ? 26.019 7.924 -34.068 1.00 49.47 224 ASP A O 1
ATOM 1758 N N . PHE A 1 225 ? 26.769 6.281 -35.408 1.00 53.59 225 PHE A N 1
ATOM 1759 C CA . PHE A 1 225 ? 25.497 5.576 -35.566 1.00 53.59 225 PHE A CA 1
ATOM 1760 C C . PHE A 1 225 ? 25.645 4.207 -34.912 1.00 53.59 225 PHE A C 1
ATOM 1762 O O . PHE A 1 225 ? 26.004 3.227 -35.570 1.00 53.59 225 PHE A O 1
ATOM 1769 N N . LYS A 1 226 ? 25.347 4.123 -33.616 1.00 57.09 226 LYS A N 1
AT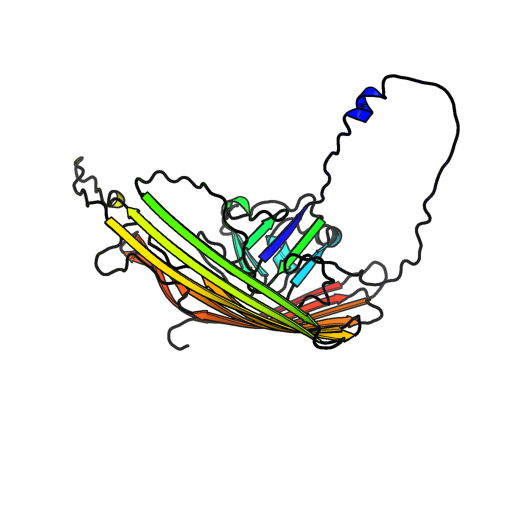OM 1770 C CA . LYS A 1 226 ? 25.232 2.822 -32.960 1.00 57.09 226 LYS A CA 1
ATOM 1771 C C . LYS A 1 226 ? 23.982 2.092 -33.472 1.00 57.09 226 LYS A C 1
ATOM 1773 O O . LYS A 1 226 ? 22.926 2.723 -33.592 1.00 57.09 226 LYS A O 1
ATOM 1778 N N . PRO A 1 227 ? 24.085 0.786 -33.786 1.00 65.50 227 PRO A N 1
ATOM 1779 C CA . PRO A 1 227 ? 22.940 -0.003 -34.221 1.00 65.50 227 PRO A CA 1
ATOM 1780 C C . PRO A 1 227 ? 21.876 -0.065 -33.122 1.00 65.50 227 PRO A C 1
ATOM 1782 O O . PRO A 1 227 ? 22.184 0.083 -31.937 1.00 65.50 227 PRO A O 1
ATOM 1785 N N . ASP A 1 228 ? 20.629 -0.306 -33.526 1.00 73.12 228 ASP A N 1
ATOM 1786 C CA . ASP A 1 228 ? 19.529 -0.532 -32.593 1.00 73.12 228 ASP A CA 1
ATOM 1787 C C . ASP A 1 228 ? 19.883 -1.676 -31.638 1.00 73.12 228 ASP A C 1
ATOM 1789 O O . ASP A 1 228 ? 20.238 -2.779 -32.064 1.00 73.12 228 ASP A O 1
ATOM 1793 N N . GLN A 1 229 ? 19.762 -1.418 -30.341 1.00 74.00 229 GLN A N 1
ATOM 1794 C CA . GLN A 1 229 ? 19.917 -2.436 -29.315 1.00 74.00 229 GLN A CA 1
ATOM 1795 C C . GLN A 1 229 ? 18.542 -2.829 -28.807 1.00 74.00 229 GLN A C 1
ATOM 1797 O O . GLN A 1 229 ? 17.717 -1.974 -28.494 1.00 74.00 229 GLN A O 1
ATOM 1802 N N . THR A 1 230 ? 18.292 -4.135 -28.742 1.00 83.75 230 THR A N 1
ATOM 1803 C CA . THR A 1 230 ? 17.069 -4.679 -28.155 1.00 83.75 230 THR A CA 1
ATOM 1804 C C . THR A 1 230 ? 17.424 -5.399 -26.872 1.00 83.75 230 THR A C 1
ATOM 1806 O O . THR A 1 230 ? 18.218 -6.336 -26.884 1.00 83.75 230 THR A O 1
ATOM 1809 N N . ALA A 1 231 ? 16.812 -4.964 -25.779 1.00 85.00 231 ALA A N 1
ATOM 1810 C CA . ALA A 1 231 ? 16.821 -5.679 -24.518 1.00 85.00 231 ALA A CA 1
ATOM 1811 C C . ALA A 1 231 ? 15.430 -6.262 -24.261 1.00 85.00 231 ALA A C 1
ATOM 1813 O O . ALA A 1 231 ? 14.410 -5.706 -24.681 1.00 85.00 231 ALA A O 1
ATOM 1814 N N . SER A 1 232 ? 15.395 -7.391 -23.564 1.00 88.75 232 SER A N 1
ATOM 1815 C CA . SER A 1 232 ? 14.160 -8.059 -23.171 1.00 88.75 232 SER A CA 1
ATOM 1816 C C . SER A 1 232 ? 14.292 -8.625 -21.767 1.00 88.75 232 SER A C 1
ATOM 1818 O O . SER A 1 232 ? 15.362 -9.108 -21.406 1.00 88.75 232 SER A O 1
ATOM 1820 N N . GLY A 1 233 ? 13.199 -8.619 -21.013 1.00 86.06 233 GLY A N 1
ATOM 1821 C CA . GLY A 1 233 ? 13.121 -9.219 -19.689 1.00 86.06 233 GLY A CA 1
ATOM 1822 C C . GLY A 1 233 ? 11.760 -9.858 -19.449 1.00 86.06 233 GLY A C 1
ATOM 1823 O O . GLY A 1 233 ? 10.727 -9.322 -19.857 1.00 86.06 233 GLY A O 1
ATOM 1824 N N . ASP A 1 234 ? 11.774 -11.005 -18.780 1.00 89.94 234 ASP A N 1
ATOM 1825 C CA . ASP A 1 234 ? 10.588 -11.713 -18.314 1.00 89.94 234 ASP A CA 1
ATOM 1826 C C . ASP A 1 234 ? 10.547 -11.642 -16.786 1.00 89.94 234 ASP A C 1
ATOM 1828 O O . ASP A 1 234 ? 11.480 -12.057 -16.101 1.00 89.94 234 ASP A O 1
ATOM 1832 N N . TYR A 1 235 ? 9.449 -11.130 -16.243 1.00 88.25 235 TYR A N 1
ATOM 1833 C CA . TYR A 1 235 ? 9.276 -10.890 -14.818 1.00 88.25 235 TYR A CA 1
ATOM 1834 C C . TYR A 1 235 ? 8.023 -11.597 -14.336 1.00 88.25 235 TYR A C 1
ATOM 1836 O O . TYR A 1 235 ? 6.955 -11.469 -14.929 1.00 88.25 235 TYR A O 1
ATOM 1844 N N . SER A 1 236 ? 8.126 -12.325 -13.230 1.00 87.31 236 SER A N 1
ATOM 1845 C CA . SER A 1 236 ? 6.953 -12.903 -12.585 1.00 87.31 236 SER A CA 1
ATOM 1846 C C . SER A 1 236 ? 6.999 -12.691 -11.086 1.00 87.31 236 SER A C 1
ATOM 1848 O O . SER A 1 236 ? 8.076 -12.645 -10.495 1.00 87.31 236 SER A O 1
ATOM 1850 N N . ALA A 1 237 ? 5.829 -12.541 -10.478 1.00 85.50 237 ALA A N 1
ATOM 1851 C CA . ALA A 1 237 ? 5.718 -12.302 -9.051 1.00 85.50 237 ALA A CA 1
ATOM 1852 C C . ALA A 1 237 ? 4.483 -12.980 -8.468 1.00 85.50 237 ALA A C 1
ATOM 1854 O O . ALA A 1 237 ? 3.400 -12.961 -9.055 1.00 85.50 237 ALA A O 1
ATOM 1855 N N . LEU A 1 238 ? 4.660 -13.545 -7.273 1.00 90.69 238 LEU A N 1
ATOM 1856 C CA . LEU A 1 238 ? 3.581 -14.063 -6.446 1.00 90.69 238 LEU A CA 1
ATOM 1857 C C . LEU A 1 238 ? 3.393 -13.147 -5.231 1.00 90.69 238 LEU A C 1
ATOM 1859 O O . LEU A 1 238 ? 4.296 -13.000 -4.406 1.00 90.69 238 LEU A O 1
ATOM 1863 N N . SER A 1 239 ? 2.203 -12.569 -5.118 1.00 88.00 239 SER A N 1
ATOM 1864 C CA . SER A 1 239 ? 1.803 -11.622 -4.076 1.00 88.00 239 SER A CA 1
ATOM 1865 C C . SER A 1 239 ? 0.736 -12.239 -3.164 1.00 88.00 239 SER A C 1
ATOM 1867 O O . SER A 1 239 ? -0.461 -12.134 -3.454 1.00 88.00 239 SER A O 1
ATOM 1869 N N . PRO A 1 240 ? 1.133 -12.931 -2.080 1.00 90.56 240 PRO A N 1
ATOM 1870 C CA . PRO A 1 240 ? 0.216 -13.365 -1.030 1.00 90.56 240 PRO A CA 1
ATOM 1871 C C . PRO A 1 240 ? -0.269 -12.208 -0.142 1.00 90.56 240 PRO A C 1
ATOM 1873 O O . PRO A 1 240 ? 0.451 -11.239 0.115 1.00 90.56 240 PRO A O 1
ATOM 1876 N N . LYS A 1 241 ? -1.480 -12.375 0.395 1.00 90.12 241 LYS A N 1
ATOM 1877 C CA . LYS A 1 241 ? -2.092 -11.530 1.424 1.00 90.12 241 LYS A CA 1
ATOM 1878 C C . LYS A 1 241 ? -2.741 -12.407 2.487 1.00 90.12 241 LYS A C 1
ATOM 1880 O O . LYS A 1 241 ? -3.528 -13.295 2.167 1.00 90.12 241 LYS A O 1
ATOM 1885 N N . PHE A 1 242 ? -2.470 -12.106 3.749 1.00 93.75 242 PHE A N 1
ATOM 1886 C CA . PHE A 1 242 ? -3.145 -12.700 4.896 1.00 93.75 242 PHE A CA 1
ATOM 1887 C C . PHE A 1 242 ? -3.610 -11.596 5.838 1.00 93.75 242 PHE A C 1
ATOM 1889 O O . PHE A 1 242 ? -2.876 -10.655 6.126 1.00 93.75 242 PHE A O 1
ATOM 1896 N N . SER A 1 243 ? -4.837 -11.703 6.327 1.00 93.19 243 SER A N 1
ATOM 1897 C CA . SER A 1 243 ? -5.391 -10.787 7.316 1.00 93.19 243 SER A CA 1
ATOM 1898 C C . SER A 1 243 ? -6.243 -11.559 8.309 1.00 93.19 243 SER A C 1
ATOM 1900 O O . SER A 1 243 ? -7.045 -12.409 7.925 1.00 93.19 243 SER A O 1
ATOM 1902 N N . LEU A 1 244 ? -6.066 -11.257 9.589 1.00 97.50 244 LEU A N 1
ATOM 1903 C CA . LEU A 1 244 ? -6.888 -11.763 10.673 1.00 97.50 244 LEU A CA 1
ATOM 1904 C C . LEU A 1 244 ? -7.466 -10.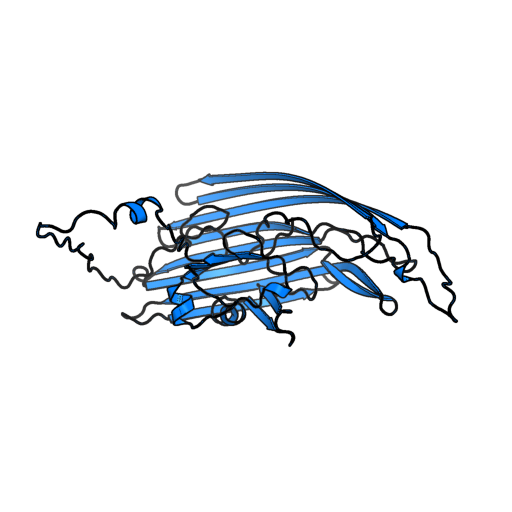571 11.428 1.00 97.50 244 LEU A C 1
ATOM 1906 O O . LEU A 1 244 ? -6.726 -9.678 11.831 1.00 97.50 244 LEU A O 1
ATOM 1910 N N . SER A 1 245 ? -8.778 -10.568 11.628 1.00 95.44 245 SER A N 1
ATOM 1911 C CA . SER A 1 245 ? -9.493 -9.563 12.410 1.00 95.44 245 SER A CA 1
ATOM 1912 C C . SER A 1 245 ? -10.216 -10.240 13.560 1.00 95.44 245 SER A C 1
ATOM 1914 O O . SER A 1 245 ? -10.894 -11.244 13.350 1.00 95.44 245 SER A O 1
ATOM 1916 N N . TYR A 1 246 ? -10.105 -9.665 14.749 1.00 97.81 246 TYR A N 1
ATOM 1917 C CA . TYR A 1 246 ? -10.795 -10.068 15.961 1.00 97.81 246 TYR A CA 1
ATOM 1918 C C . TYR A 1 246 ? -11.639 -8.900 16.476 1.00 97.81 246 TYR A C 1
ATOM 1920 O O . TYR A 1 246 ? -11.144 -7.972 17.121 1.00 97.81 246 TYR A O 1
ATOM 1928 N N . THR A 1 247 ? -12.931 -8.954 16.163 1.00 96.69 247 THR A N 1
ATOM 1929 C CA . THR A 1 247 ? -13.946 -8.021 16.653 1.00 96.69 247 THR A CA 1
ATOM 1930 C C . THR A 1 247 ? -14.290 -8.395 18.091 1.00 96.69 247 THR A C 1
ATOM 1932 O O . THR A 1 247 ? -15.086 -9.297 18.333 1.00 96.69 247 THR A O 1
ATOM 1935 N N . MET A 1 248 ? -13.661 -7.715 19.050 1.00 94.88 248 MET A N 1
ATOM 1936 C CA . MET A 1 248 ? -13.846 -7.973 20.484 1.00 94.88 248 MET A CA 1
ATOM 1937 C C . MET A 1 248 ? -15.271 -7.642 20.941 1.00 94.88 248 MET A C 1
ATOM 1939 O O . MET A 1 248 ? -15.809 -8.282 21.839 1.00 94.88 248 MET A O 1
ATOM 1943 N N . ASN A 1 249 ? -15.849 -6.599 20.347 1.00 92.56 249 ASN A N 1
ATOM 1944 C CA . ASN A 1 249 ? -17.225 -6.140 20.515 1.00 92.56 249 ASN A CA 1
ATOM 1945 C C . ASN A 1 249 ? -17.554 -5.161 19.369 1.00 92.56 249 ASN A C 1
ATOM 1947 O O . ASN A 1 249 ? -16.716 -4.916 18.500 1.00 92.56 249 ASN A O 1
ATOM 1951 N N . ASP A 1 250 ? -18.741 -4.555 19.379 1.00 90.75 250 ASP A N 1
ATOM 1952 C CA . ASP A 1 250 ? -19.180 -3.628 18.322 1.00 90.75 250 ASP A CA 1
ATOM 1953 C C . ASP A 1 250 ? -18.353 -2.332 18.216 1.00 90.75 250 ASP A C 1
ATOM 1955 O O . ASP A 1 250 ? -18.476 -1.596 17.236 1.00 90.75 250 ASP A O 1
ATOM 1959 N N . PHE A 1 251 ? -17.497 -2.054 19.199 1.00 93.81 251 PHE A N 1
ATOM 1960 C CA . PHE A 1 251 ? -16.714 -0.828 19.306 1.00 93.81 251 PHE A CA 1
ATOM 1961 C C . PHE A 1 251 ? -15.207 -1.053 19.219 1.00 93.81 251 PHE A C 1
ATOM 1963 O O . PHE A 1 251 ? -14.490 -0.076 19.037 1.00 93.81 251 PHE A O 1
ATOM 1970 N N . SER A 1 252 ? -14.722 -2.292 19.334 1.00 94.62 252 SER A N 1
ATOM 1971 C CA . SER A 1 252 ? -13.296 -2.618 19.411 1.00 94.62 252 SER A CA 1
ATOM 1972 C C . SER A 1 252 ? -12.910 -3.751 18.469 1.00 94.62 252 SER A C 1
ATOM 1974 O O . SER A 1 252 ? -13.521 -4.821 18.469 1.00 94.62 252 SER A O 1
ATOM 1976 N N . ASN A 1 253 ? -11.827 -3.549 17.724 1.00 96.25 253 ASN A N 1
ATOM 1977 C CA . ASN A 1 253 ? -11.285 -4.526 16.791 1.00 96.25 253 ASN A CA 1
ATOM 1978 C C . ASN A 1 253 ? -9.757 -4.553 16.869 1.00 96.25 253 ASN A C 1
ATOM 1980 O O . ASN A 1 253 ? -9.103 -3.512 16.822 1.00 96.25 253 ASN A O 1
ATOM 1984 N N . LEU A 1 254 ? -9.198 -5.754 16.959 1.00 97.56 254 LEU A N 1
ATOM 1985 C CA . LEU A 1 254 ? -7.770 -6.021 16.821 1.00 97.56 254 LEU A CA 1
ATOM 1986 C C . LEU A 1 254 ? -7.553 -6.732 15.492 1.00 97.56 254 LEU A C 1
ATOM 1988 O O . LEU A 1 254 ? -8.315 -7.628 15.145 1.00 97.56 254 LEU A O 1
ATOM 1992 N N . TYR A 1 255 ? -6.517 -6.373 14.752 1.00 95.75 255 TYR A N 1
ATOM 1993 C CA . TYR A 1 255 ? -6.204 -7.034 13.497 1.00 95.75 255 TYR A CA 1
ATOM 1994 C C . TYR A 1 255 ? -4.703 -7.205 13.311 1.00 95.75 255 TYR A C 1
ATOM 1996 O O . TYR A 1 255 ? -3.900 -6.452 13.857 1.00 95.75 255 TYR A O 1
ATOM 2004 N N . ALA A 1 256 ? -4.346 -8.197 12.507 1.00 97.50 256 ALA A N 1
ATOM 2005 C CA . ALA A 1 256 ? -2.999 -8.409 12.014 1.00 97.50 256 ALA A CA 1
ATOM 2006 C C . ALA A 1 256 ? -3.047 -8.670 10.507 1.00 97.50 256 ALA A C 1
ATOM 2008 O O . ALA A 1 256 ? -3.958 -9.345 10.019 1.00 97.50 256 ALA A O 1
ATOM 2009 N N . THR A 1 257 ? -2.079 -8.144 9.764 1.00 91.81 257 THR A N 1
ATOM 2010 C CA . THR A 1 257 ? -1.960 -8.362 8.323 1.00 91.81 257 THR A CA 1
ATOM 2011 C C . THR A 1 257 ? -0.533 -8.653 7.904 1.00 91.81 257 THR A C 1
ATOM 2013 O O . THR A 1 257 ? 0.422 -8.142 8.485 1.00 91.81 257 THR A O 1
ATOM 2016 N N . TYR A 1 258 ? -0.426 -9.467 6.861 1.00 95.31 258 TYR A N 1
ATOM 2017 C CA . TYR A 1 258 ? 0.764 -9.649 6.056 1.00 95.31 258 TYR A CA 1
ATOM 2018 C C . TYR A 1 258 ? 0.391 -9.460 4.588 1.00 95.31 258 TYR A C 1
ATOM 2020 O O . TYR A 1 258 ? -0.606 -10.013 4.122 1.00 95.31 258 TYR A O 1
ATOM 2028 N N . THR A 1 259 ? 1.173 -8.690 3.842 1.00 86.94 259 THR A N 1
ATOM 2029 C CA . THR A 1 259 ? 0.994 -8.537 2.393 1.00 86.94 259 THR A CA 1
ATOM 2030 C C . THR A 1 259 ? 2.345 -8.420 1.711 1.00 86.94 259 THR A C 1
ATOM 2032 O O . THR A 1 259 ? 3.195 -7.640 2.149 1.00 86.94 259 THR A O 1
ATOM 2035 N N . ARG A 1 260 ? 2.525 -9.151 0.608 1.00 86.31 260 ARG A N 1
ATOM 2036 C CA . ARG A 1 260 ? 3.697 -9.013 -0.258 1.00 86.31 260 ARG A CA 1
ATOM 2037 C C . ARG A 1 260 ? 3.352 -8.265 -1.539 1.00 86.31 260 ARG A C 1
ATOM 2039 O O . ARG A 1 260 ? 2.599 -8.758 -2.378 1.00 86.31 260 ARG A O 1
ATOM 2046 N N . GLY A 1 261 ? 3.954 -7.098 -1.709 1.00 77.56 261 GLY A N 1
ATOM 2047 C CA . GLY A 1 261 ? 3.956 -6.340 -2.951 1.00 77.56 261 GLY A CA 1
ATOM 2048 C C . GLY A 1 261 ? 5.161 -6.656 -3.831 1.00 77.56 261 GLY A C 1
ATOM 2049 O O . GLY A 1 261 ? 6.164 -7.194 -3.359 1.00 77.56 261 GLY A O 1
ATOM 2050 N N . PHE A 1 262 ? 5.070 -6.273 -5.103 1.00 81.88 262 PHE A N 1
ATOM 2051 C CA . PHE A 1 262 ? 6.217 -6.235 -6.004 1.00 81.88 262 PHE A CA 1
ATOM 2052 C C . PHE A 1 262 ? 6.125 -5.045 -6.966 1.00 81.88 262 PHE A C 1
ATOM 2054 O O . PHE A 1 262 ? 5.029 -4.600 -7.325 1.00 81.88 262 PHE A O 1
ATOM 2061 N N . ARG A 1 263 ? 7.277 -4.562 -7.419 1.00 78.12 263 ARG A N 1
ATOM 2062 C CA . ARG A 1 263 ? 7.436 -3.698 -8.584 1.00 78.12 263 ARG A CA 1
ATOM 2063 C C . ARG A 1 263 ? 8.203 -4.503 -9.621 1.00 78.12 263 ARG A C 1
ATOM 2065 O O . ARG A 1 263 ? 9.280 -5.006 -9.329 1.00 78.12 263 ARG A O 1
ATOM 2072 N N . ALA A 1 264 ? 7.622 -4.670 -10.808 1.00 76.88 264 ALA A N 1
ATOM 2073 C CA . ALA A 1 264 ? 8.261 -5.425 -11.880 1.00 76.88 264 ALA A CA 1
ATOM 2074 C C . ALA A 1 264 ? 9.643 -4.842 -12.200 1.00 76.88 264 ALA A C 1
ATOM 2076 O O . ALA A 1 264 ? 9.858 -3.631 -12.076 1.00 76.88 264 ALA A O 1
ATOM 2077 N N . GLY A 1 265 ? 10.553 -5.710 -12.629 1.00 82.06 265 GLY A N 1
ATOM 2078 C CA . GLY A 1 265 ? 11.799 -5.278 -13.235 1.00 82.06 265 GLY A CA 1
ATOM 2079 C C . GLY A 1 265 ? 11.539 -4.576 -14.565 1.00 82.06 265 GLY A C 1
ATOM 2080 O O . GLY A 1 265 ? 10.396 -4.376 -15.007 1.00 82.06 265 GLY A O 1
ATOM 2081 N N . GLY A 1 266 ? 12.604 -4.174 -15.230 1.00 82.88 266 GLY A N 1
ATOM 2082 C CA . GLY A 1 266 ? 12.457 -3.522 -16.514 1.00 82.88 266 GLY A CA 1
ATOM 2083 C C . GLY A 1 266 ? 13.766 -3.256 -17.209 1.00 82.88 266 GLY A C 1
ATOM 2084 O O . GLY A 1 266 ? 14.807 -3.807 -16.873 1.00 82.88 266 GLY A O 1
ATOM 2085 N N . ILE A 1 267 ? 13.661 -2.404 -18.218 1.00 82.19 267 ILE A N 1
ATOM 2086 C CA . ILE A 1 267 ? 14.744 -2.060 -19.121 1.00 82.19 267 ILE A CA 1
ATOM 2087 C C . ILE A 1 267 ? 14.977 -0.559 -18.990 1.00 82.19 267 ILE A C 1
ATOM 2089 O O . ILE A 1 267 ? 14.020 0.222 -18.971 1.00 82.19 267 ILE A O 1
ATOM 2093 N N . ASN A 1 268 ? 16.236 -0.155 -18.873 1.00 77.31 268 ASN A N 1
ATOM 2094 C CA . ASN A 1 268 ? 16.621 1.246 -18.885 1.00 77.31 268 ASN A CA 1
ATOM 2095 C C . ASN A 1 268 ? 16.309 1.880 -20.250 1.00 77.31 268 ASN A C 1
ATOM 2097 O O . ASN A 1 268 ? 16.502 1.265 -21.296 1.00 77.31 268 ASN A O 1
ATOM 2101 N N . ALA A 1 269 ? 15.779 3.106 -20.236 1.00 65.56 269 ALA A N 1
ATOM 2102 C CA . ALA A 1 269 ? 15.243 3.763 -21.433 1.00 65.56 269 ALA A CA 1
ATOM 2103 C C . ALA A 1 269 ? 16.323 4.319 -22.384 1.00 65.56 269 ALA A C 1
ATOM 2105 O O . ALA A 1 269 ? 16.018 4.634 -23.536 1.00 65.56 269 ALA A O 1
ATOM 2106 N N . SER A 1 270 ? 17.562 4.428 -21.901 1.00 66.62 270 SER A N 1
ATOM 2107 C CA . SER A 1 270 ? 18.735 4.897 -22.643 1.00 66.62 270 SER A CA 1
ATOM 2108 C C . SER A 1 270 ? 19.749 3.769 -22.783 1.00 66.62 270 SER A C 1
ATOM 2110 O O . SER A 1 270 ? 19.829 2.916 -21.898 1.00 66.62 270 SER A O 1
ATOM 2112 N N . SER A 1 271 ? 20.554 3.791 -23.850 1.00 72.56 271 SER A N 1
ATOM 2113 C CA . SER A 1 271 ? 21.710 2.896 -23.959 1.00 72.56 271 SER A CA 1
ATOM 2114 C C . SER A 1 271 ? 22.659 3.160 -22.800 1.00 72.56 271 SER A C 1
ATOM 2116 O O . SER A 1 271 ? 23.041 4.307 -22.566 1.00 72.56 271 SER A O 1
ATOM 2118 N N . LEU A 1 272 ? 23.030 2.107 -22.081 1.00 78.12 272 LEU A N 1
ATOM 2119 C CA . LEU A 1 272 ? 23.988 2.213 -20.991 1.00 78.12 272 LEU A CA 1
ATOM 2120 C C . LEU A 1 272 ? 25.415 1.903 -21.473 1.00 78.12 272 LEU A C 1
ATOM 2122 O O . LEU A 1 272 ? 25.587 1.251 -22.509 1.00 78.12 272 LEU A O 1
ATOM 2126 N N . PRO A 1 273 ? 26.449 2.399 -20.768 1.00 77.12 273 PRO A N 1
ATOM 2127 C CA . PRO A 1 273 ? 27.837 2.047 -21.046 1.00 77.12 273 PRO A CA 1
ATOM 2128 C C . PRO A 1 273 ? 28.094 0.543 -20.909 1.00 77.12 273 PRO A C 1
ATOM 2130 O O . PRO A 1 273 ? 27.387 -0.164 -20.191 1.00 77.12 273 PRO A O 1
ATOM 2133 N N . GLU A 1 274 ? 29.158 0.067 -21.553 1.00 78.88 274 GLU A N 1
ATOM 2134 C CA . GLU A 1 274 ? 29.606 -1.318 -21.406 1.00 78.88 274 GLU A CA 1
ATOM 2135 C C . GLU A 1 274 ? 29.909 -1.644 -19.932 1.00 78.88 274 GLU A C 1
ATOM 2137 O O . GLU A 1 274 ? 30.550 -0.862 -19.229 1.00 78.88 274 GLU A O 1
ATOM 2142 N N . GLY A 1 275 ? 29.432 -2.801 -19.467 1.00 82.00 275 GLY A N 1
ATOM 2143 C CA . GLY A 1 275 ? 29.589 -3.256 -18.082 1.00 82.00 275 GLY A CA 1
ATOM 2144 C C . GLY A 1 275 ? 28.452 -2.866 -17.132 1.00 82.00 275 GLY A C 1
ATOM 2145 O O . GLY A 1 275 ? 28.449 -3.350 -16.004 1.00 82.00 275 GLY A O 1
ATOM 2146 N N . ILE A 1 276 ? 27.483 -2.055 -17.571 1.00 85.62 276 ILE A N 1
ATOM 2147 C CA . ILE A 1 276 ? 26.254 -1.771 -16.815 1.00 85.62 276 ILE A CA 1
ATOM 2148 C C . ILE A 1 276 ? 25.099 -2.583 -17.404 1.00 85.62 276 ILE A C 1
ATOM 2150 O O . ILE A 1 276 ? 24.907 -2.613 -18.622 1.00 85.62 276 ILE A O 1
ATOM 2154 N N . GLU A 1 277 ? 24.314 -3.242 -16.553 1.00 88.62 277 GLU A N 1
ATOM 2155 C CA . GLU A 1 277 ? 23.172 -4.029 -17.016 1.00 88.62 277 GLU A CA 1
ATOM 2156 C C . GLU A 1 277 ? 22.064 -3.132 -17.587 1.00 88.62 277 GLU A C 1
ATOM 2158 O O . GLU A 1 277 ? 21.564 -2.209 -16.945 1.00 88.62 277 GLU A O 1
ATOM 2163 N N . GLN A 1 278 ? 21.636 -3.427 -18.820 1.00 86.94 278 GLN A N 1
ATOM 2164 C CA . GLN A 1 278 ? 20.536 -2.710 -19.474 1.00 86.94 278 GLN A CA 1
ATOM 2165 C C . GLN A 1 278 ? 19.182 -2.982 -18.793 1.00 86.94 278 GLN A C 1
ATOM 2167 O O . GLN A 1 278 ? 18.242 -2.192 -18.930 1.00 86.94 278 GLN A O 1
ATOM 2172 N N . THR A 1 279 ? 19.079 -4.092 -18.063 1.00 89.75 279 THR A N 1
ATOM 2173 C CA . THR A 1 279 ? 17.905 -4.515 -17.299 1.00 89.75 279 THR A CA 1
ATOM 2174 C C . THR A 1 279 ? 18.105 -4.320 -15.801 1.00 89.75 279 THR A C 1
ATOM 2176 O O . THR A 1 279 ? 19.228 -4.264 -15.325 1.00 89.75 279 THR A O 1
ATOM 2179 N N . TYR A 1 280 ? 17.002 -4.253 -15.063 1.00 89.56 280 TYR A N 1
ATOM 2180 C CA . TYR A 1 280 ? 16.976 -4.310 -13.602 1.00 89.56 280 TYR A CA 1
ATOM 2181 C C . TYR A 1 280 ? 15.891 -5.283 -13.136 1.00 89.56 280 TYR A C 1
ATOM 2183 O O . TYR A 1 280 ? 14.863 -5.462 -13.807 1.00 89.56 280 TYR A O 1
ATOM 2191 N N . ASP A 1 281 ? 16.114 -5.885 -11.975 1.00 92.62 281 ASP A N 1
ATOM 2192 C CA . ASP A 1 281 ? 15.283 -6.937 -11.406 1.00 92.62 281 ASP A CA 1
ATOM 2193 C C . ASP A 1 281 ? 14.052 -6.392 -10.669 1.00 92.62 281 ASP A C 1
ATOM 2195 O O . ASP A 1 281 ? 14.008 -5.216 -10.278 1.00 92.62 281 ASP A O 1
ATOM 2199 N N . PRO A 1 282 ? 13.007 -7.220 -10.472 1.00 88.06 282 PRO A N 1
ATOM 2200 C CA . PRO A 1 282 ? 11.856 -6.848 -9.664 1.00 88.06 282 PRO A CA 1
ATOM 2201 C C . PRO A 1 282 ? 12.227 -6.520 -8.214 1.00 88.06 282 PRO A C 1
ATOM 2203 O O . PRO A 1 282 ? 12.977 -7.246 -7.579 1.00 88.06 282 PRO A O 1
ATOM 2206 N N . GLU A 1 283 ? 11.607 -5.478 -7.671 1.00 84.94 283 GLU A N 1
ATOM 2207 C CA . GLU A 1 283 ? 11.662 -5.149 -6.244 1.00 84.94 283 GLU A CA 1
ATOM 2208 C C . GLU A 1 283 ? 10.471 -5.783 -5.524 1.00 84.94 283 GLU A C 1
ATOM 2210 O O . GLU A 1 283 ? 9.350 -5.784 -6.043 1.00 84.94 283 GLU A O 1
ATOM 2215 N N . TYR A 1 284 ? 10.674 -6.261 -4.299 1.00 86.75 284 TYR A N 1
ATOM 2216 C CA . TYR A 1 284 ? 9.610 -6.820 -3.463 1.00 86.75 284 TYR A CA 1
ATOM 2217 C C . TYR A 1 284 ? 9.462 -6.055 -2.155 1.00 86.75 284 TYR A C 1
ATOM 2219 O O . TYR A 1 284 ? 10.434 -5.545 -1.616 1.00 86.75 284 TYR A O 1
ATOM 2227 N N . SER A 1 285 ? 8.243 -6.025 -1.613 1.00 87.75 285 SER A N 1
ATOM 2228 C CA . SER A 1 285 ? 7.955 -5.423 -0.309 1.00 87.75 285 SER A CA 1
ATOM 2229 C C . SER A 1 285 ? 7.103 -6.364 0.537 1.00 87.75 285 SER A C 1
ATOM 2231 O O . SER A 1 285 ? 5.956 -6.644 0.186 1.00 87.75 285 SER A O 1
ATOM 2233 N N . ASN A 1 286 ? 7.641 -6.858 1.651 1.00 89.12 286 ASN A N 1
ATOM 2234 C CA . ASN A 1 286 ? 6.889 -7.592 2.666 1.00 89.12 286 ASN A CA 1
ATOM 2235 C C . ASN A 1 286 ? 6.410 -6.612 3.732 1.00 89.12 286 ASN A C 1
ATOM 2237 O O . ASN A 1 286 ? 7.207 -5.876 4.299 1.00 89.12 286 ASN A O 1
ATOM 2241 N N . ASN A 1 287 ? 5.111 -6.602 4.009 1.00 88.00 287 ASN A N 1
ATOM 2242 C CA . ASN A 1 287 ? 4.510 -5.666 4.949 1.00 88.00 287 ASN A CA 1
ATOM 2243 C C . ASN A 1 287 ? 3.775 -6.448 6.024 1.00 88.00 287 ASN A C 1
ATOM 2245 O O . ASN A 1 287 ? 2.890 -7.243 5.705 1.00 88.00 287 ASN A O 1
ATOM 2249 N N . TYR A 1 288 ? 4.116 -6.181 7.276 1.00 95.62 288 TYR A N 1
ATOM 2250 C CA . TYR A 1 288 ? 3.509 -6.748 8.467 1.00 95.62 288 TYR A CA 1
ATOM 2251 C C . TYR A 1 288 ? 2.896 -5.615 9.278 1.00 95.62 288 TYR A C 1
ATOM 2253 O O . TYR A 1 288 ? 3.530 -4.582 9.496 1.00 95.62 288 TYR A O 1
ATOM 2261 N N . GLU A 1 289 ? 1.672 -5.802 9.750 1.00 94.25 289 GLU A N 1
ATOM 2262 C CA . GLU A 1 289 ? 0.993 -4.807 10.572 1.00 94.25 289 GLU A CA 1
ATOM 2263 C C . GLU A 1 289 ? 0.152 -5.490 11.639 1.00 94.25 289 GLU A C 1
ATOM 2265 O O . GLU A 1 289 ? -0.561 -6.447 11.347 1.00 94.25 289 GLU A O 1
ATOM 2270 N N . ILE A 1 290 ? 0.201 -4.968 12.860 1.00 97.38 290 ILE A N 1
ATOM 2271 C CA . ILE A 1 290 ? -0.754 -5.271 13.922 1.00 97.38 290 ILE A CA 1
ATOM 2272 C C . ILE A 1 290 ? -1.386 -3.962 14.376 1.00 97.38 290 ILE A C 1
ATOM 2274 O O . ILE A 1 290 ? -0.686 -2.978 14.615 1.00 97.38 290 ILE A O 1
ATOM 2278 N N . GLY A 1 291 ? -2.708 -3.926 14.487 1.00 95.50 291 GLY A N 1
ATOM 2279 C CA . GLY A 1 291 ? -3.413 -2.705 14.841 1.00 95.50 291 GLY A CA 1
ATOM 2280 C C . GLY A 1 291 ? -4.655 -2.945 15.674 1.00 95.50 291 GLY A C 1
ATOM 2281 O O . GLY A 1 291 ? -5.306 -3.980 15.587 1.00 95.50 291 GLY A O 1
ATOM 2282 N N . TYR A 1 292 ? -4.984 -1.954 16.489 1.00 97.62 292 TYR A N 1
ATOM 2283 C CA . TYR A 1 292 ? -6.131 -1.941 17.377 1.00 97.62 292 TYR A CA 1
ATOM 2284 C C . TYR A 1 292 ? -6.931 -0.661 17.154 1.00 97.62 292 TYR A C 1
ATOM 2286 O O . TYR A 1 292 ? -6.369 0.432 17.107 1.00 97.62 292 TYR A O 1
ATOM 2294 N N . LYS A 1 293 ? -8.247 -0.798 17.013 1.00 95.88 293 LYS A N 1
ATOM 2295 C CA . LYS A 1 293 ? -9.193 0.309 16.856 1.00 95.88 293 LYS A CA 1
ATOM 2296 C C . LYS A 1 293 ? -10.266 0.183 17.922 1.00 95.88 293 LYS A C 1
ATOM 2298 O O . LYS A 1 293 ? -10.788 -0.912 18.119 1.00 95.88 293 LYS A O 1
ATOM 2303 N N . THR A 1 294 ? -10.605 1.280 18.591 1.00 96.75 294 THR A N 1
ATOM 2304 C CA . THR A 1 294 ? -11.659 1.288 19.607 1.00 96.75 294 THR A CA 1
ATOM 2305 C C . THR A 1 294 ? -12.431 2.602 19.661 1.00 96.75 294 THR A C 1
ATOM 2307 O O . THR A 1 294 ? -11.851 3.677 19.499 1.00 96.75 294 THR A O 1
ATOM 2310 N N . LEU A 1 295 ? -13.735 2.506 19.923 1.00 94.62 295 LEU A N 1
ATOM 2311 C CA . LEU A 1 295 ? -14.595 3.607 20.344 1.00 94.62 295 LEU A CA 1
ATOM 2312 C C . LEU A 1 295 ? -14.917 3.454 21.837 1.00 94.62 295 LEU A C 1
ATOM 2314 O O . LEU A 1 295 ? -15.462 2.445 22.276 1.00 94.62 295 LEU A O 1
ATOM 2318 N N . LEU A 1 296 ? -14.608 4.482 22.617 1.00 92.94 296 LEU A N 1
ATOM 2319 C CA . LEU A 1 296 ? -14.800 4.551 24.063 1.00 92.94 296 LEU A CA 1
ATOM 2320 C C . LEU A 1 296 ? -15.748 5.704 24.421 1.00 92.94 296 LEU A C 1
ATOM 2322 O O . LEU A 1 296 ? -16.040 6.574 23.595 1.00 92.94 296 LEU A O 1
ATOM 2326 N N . LEU A 1 297 ? -16.196 5.730 25.682 1.00 92.00 297 LEU A N 1
ATOM 2327 C CA . LEU A 1 297 ? -16.992 6.822 26.262 1.00 92.00 297 LEU A CA 1
ATOM 2328 C C . LEU A 1 297 ? -18.266 7.126 25.453 1.00 92.00 297 LEU A C 1
ATOM 2330 O O . LEU A 1 297 ? -18.490 8.266 25.052 1.00 92.00 297 LEU A O 1
ATOM 2334 N N . ASP A 1 298 ? -19.066 6.096 25.160 1.00 88.50 298 ASP A N 1
ATOM 2335 C CA . ASP A 1 298 ? -20.261 6.186 24.306 1.00 88.50 298 ASP A CA 1
ATOM 2336 C C . ASP A 1 298 ? -19.959 6.783 22.924 1.00 88.50 298 ASP A C 1
ATOM 2338 O O . ASP A 1 298 ? -20.664 7.670 22.451 1.00 88.50 298 ASP A O 1
ATOM 2342 N N . LYS A 1 299 ? -18.881 6.313 22.282 1.00 90.38 299 LYS A N 1
ATOM 2343 C CA . LYS A 1 299 ? -18.351 6.834 21.012 1.00 90.38 299 LYS A CA 1
ATOM 2344 C C . LYS A 1 299 ? -17.872 8.290 21.082 1.00 90.38 299 LYS A C 1
ATOM 2346 O O . LYS A 1 299 ? -17.826 8.945 20.053 1.00 90.38 299 LYS A O 1
ATOM 2351 N N . LYS A 1 300 ? -17.502 8.841 22.239 1.00 91.62 300 LYS A N 1
ATOM 2352 C CA . LYS A 1 300 ? -16.894 10.190 22.314 1.00 91.62 300 LYS A CA 1
ATOM 2353 C C . LYS A 1 300 ? -15.387 10.189 22.124 1.00 91.62 300 LYS A C 1
ATOM 2355 O O . LYS A 1 300 ? -14.813 11.257 21.945 1.00 91.62 300 LYS A O 1
ATOM 2360 N N . LEU A 1 301 ? -14.747 9.028 22.195 1.00 93.44 301 LEU A N 1
ATOM 2361 C CA . LEU A 1 301 ? -13.306 8.883 22.046 1.00 93.44 301 LEU A CA 1
ATOM 2362 C C . LEU A 1 301 ? -13.013 7.741 21.075 1.00 93.44 301 LEU A C 1
ATOM 2364 O O . LEU A 1 301 ? -13.352 6.599 21.356 1.00 93.44 301 LEU A O 1
ATOM 2368 N N . SER A 1 302 ? -12.383 8.048 19.949 1.00 93.81 302 SER A N 1
ATOM 2369 C CA . SER A 1 302 ? -11.851 7.079 18.996 1.00 93.81 302 SER A CA 1
ATOM 2370 C C . SER A 1 302 ? -10.346 6.988 19.168 1.00 93.81 302 SER A C 1
ATOM 2372 O O . SER A 1 302 ? -9.669 8.016 19.179 1.00 93.81 302 SER A O 1
ATOM 2374 N N . ILE A 1 303 ? -9.825 5.770 19.278 1.00 95.12 303 ILE A N 1
ATOM 2375 C CA . ILE A 1 303 ? -8.390 5.492 19.307 1.00 95.12 303 ILE A CA 1
ATOM 2376 C C . ILE A 1 303 ? -8.090 4.446 18.238 1.00 95.12 303 ILE A C 1
ATOM 2378 O O . ILE A 1 303 ? -8.708 3.381 18.220 1.00 95.12 303 ILE A O 1
ATOM 2382 N N . ALA A 1 304 ? -7.120 4.728 17.376 1.00 94.00 304 ALA A N 1
ATOM 2383 C CA . ALA A 1 304 ? -6.542 3.760 16.456 1.00 94.00 304 ALA A CA 1
ATOM 2384 C C . ALA A 1 304 ? -5.028 3.727 16.660 1.00 94.00 304 ALA A C 1
ATOM 2386 O O . ALA A 1 304 ? -4.366 4.748 16.531 1.00 94.00 304 ALA A O 1
ATOM 2387 N N . ALA A 1 305 ? -4.479 2.563 16.981 1.00 95.44 305 ALA A N 1
ATOM 2388 C CA . ALA A 1 305 ? -3.045 2.369 17.140 1.00 95.44 305 ALA A CA 1
ATOM 2389 C C . ALA A 1 305 ? -2.571 1.225 16.246 1.00 95.44 305 ALA A C 1
ATOM 2391 O O . ALA A 1 305 ? -3.277 0.227 16.101 1.00 95.44 305 ALA A O 1
ATOM 2392 N N . SER A 1 306 ? -1.383 1.337 15.661 1.00 94.56 306 SER A N 1
ATOM 2393 C CA . SER A 1 306 ? -0.782 0.250 14.885 1.00 94.56 306 SER A CA 1
ATOM 2394 C C . SER A 1 306 ? 0.732 0.223 14.999 1.00 94.56 306 SER A C 1
ATOM 2396 O O . SER A 1 306 ? 1.372 1.268 15.065 1.00 94.56 306 SER A O 1
ATOM 2398 N N . ALA A 1 307 ? 1.294 -0.978 14.976 1.00 95.19 307 ALA A N 1
ATOM 2399 C CA . ALA A 1 307 ? 2.711 -1.224 14.771 1.00 95.19 307 ALA A CA 1
ATOM 2400 C C . ALA A 1 307 ? 2.902 -1.885 13.405 1.00 95.19 307 ALA A C 1
ATOM 2402 O O . ALA A 1 307 ? 2.114 -2.755 13.026 1.00 95.19 307 ALA A O 1
ATOM 2403 N N . PHE A 1 308 ? 3.937 -1.482 12.674 1.00 93.31 308 PHE A N 1
ATOM 2404 C CA . PHE A 1 308 ? 4.219 -2.011 11.343 1.00 93.31 308 PHE A CA 1
ATOM 2405 C C . PHE A 1 308 ? 5.705 -2.319 11.149 1.00 93.31 308 PHE A C 1
ATOM 2407 O O . PHE A 1 308 ? 6.567 -1.698 11.775 1.00 93.31 308 PHE A O 1
ATOM 2414 N N . LEU A 1 309 ? 5.979 -3.255 10.242 1.00 93.75 309 LEU A N 1
ATOM 2415 C CA . LEU A 1 309 ? 7.291 -3.563 9.682 1.00 93.75 309 LEU A CA 1
ATOM 2416 C C . LEU A 1 309 ? 7.135 -3.718 8.171 1.00 93.75 309 LEU A C 1
ATOM 2418 O O . LEU A 1 309 ? 6.264 -4.448 7.704 1.00 93.75 309 LEU A O 1
ATOM 2422 N N . ILE A 1 310 ? 7.986 -3.041 7.418 1.00 89.00 310 ILE A N 1
ATOM 2423 C CA . ILE A 1 310 ? 8.062 -3.138 5.969 1.00 89.00 310 ILE A CA 1
ATOM 2424 C C . ILE A 1 310 ? 9.493 -3.501 5.611 1.00 89.00 310 ILE A C 1
ATOM 2426 O O . ILE A 1 310 ? 10.415 -2.810 6.032 1.00 89.00 310 ILE A O 1
ATOM 2430 N N . GLU A 1 311 ? 9.664 -4.568 4.845 1.00 93.31 311 GLU A N 1
ATOM 2431 C CA . GLU A 1 311 ? 10.953 -5.044 4.351 1.00 93.31 311 GLU A CA 1
ATOM 2432 C C . GLU A 1 311 ? 10.939 -4.983 2.827 1.00 93.31 311 GLU A C 1
ATOM 2434 O O . GLU A 1 311 ? 10.109 -5.630 2.185 1.00 93.31 311 GLU A O 1
ATOM 2439 N N . TRP A 1 312 ? 11.857 -4.219 2.248 1.00 90.06 312 TRP A N 1
ATOM 2440 C CA . TRP A 1 312 ? 12.103 -4.193 0.816 1.00 90.06 312 TRP A CA 1
ATOM 2441 C C . TRP A 1 312 ? 13.289 -5.074 0.469 1.00 90.06 312 TRP A C 1
ATOM 2443 O O . TRP A 1 312 ? 14.328 -5.010 1.127 1.00 90.06 312 TRP A O 1
ATOM 2453 N N . LYS A 1 313 ? 13.119 -5.858 -0.592 1.00 91.62 313 LYS A N 1
ATOM 2454 C CA . LYS A 1 313 ? 14.182 -6.631 -1.226 1.00 91.62 313 LYS A CA 1
ATOM 2455 C C . LYS A 1 313 ? 14.409 -6.120 -2.639 1.00 91.62 313 LYS A C 1
ATOM 2457 O O . LYS A 1 313 ? 13.427 -5.875 -3.349 1.00 91.62 313 LYS A O 1
ATOM 2462 N N . ASP A 1 314 ? 15.677 -5.976 -3.007 1.00 91.00 314 ASP A N 1
ATOM 2463 C CA . ASP A 1 314 ? 16.117 -5.530 -4.333 1.00 91.00 314 ASP A CA 1
ATOM 2464 C C . ASP A 1 314 ? 15.530 -4.164 -4.733 1.00 91.00 314 ASP A C 1
ATOM 2466 O O . ASP A 1 314 ? 14.911 -4.013 -5.787 1.00 91.00 314 ASP A O 1
ATOM 2470 N N . LEU A 1 315 ? 15.706 -3.144 -3.886 1.00 86.94 315 LEU A N 1
ATOM 2471 C CA . LEU A 1 315 ? 15.212 -1.786 -4.136 1.00 86.94 315 LEU A CA 1
ATOM 2472 C C . LEU A 1 315 ? 15.734 -1.216 -5.452 1.00 86.94 315 LEU A C 1
ATOM 2474 O O . LEU A 1 315 ? 16.938 -1.085 -5.628 1.00 86.94 315 LEU A O 1
ATOM 2478 N N . GLN A 1 316 ? 14.841 -0.787 -6.344 1.00 85.38 316 GLN A N 1
ATOM 2479 C CA . GLN A 1 316 ? 15.236 -0.150 -7.601 1.00 85.38 316 GLN A CA 1
ATOM 2480 C C . GLN A 1 316 ? 15.421 1.364 -7.412 1.00 85.38 316 GLN A C 1
ATOM 2482 O O . GLN A 1 316 ? 14.452 2.099 -7.159 1.00 85.38 316 GLN A O 1
ATOM 2487 N N . PHE A 1 317 ? 16.637 1.852 -7.637 1.00 79.88 317 PHE A N 1
ATOM 2488 C CA . PHE A 1 317 ? 17.016 3.261 -7.509 1.00 79.88 317 PHE A CA 1
ATOM 2489 C C . PHE A 1 317 ? 17.722 3.769 -8.772 1.00 79.88 317 PHE A C 1
ATOM 2491 O O . PHE A 1 317 ? 18.306 2.979 -9.503 1.00 79.88 317 PHE A O 1
ATOM 2498 N N . TYR A 1 318 ? 17.645 5.075 -9.057 1.00 77.69 318 TYR A N 1
ATOM 2499 C CA . TYR A 1 318 ? 18.401 5.677 -10.163 1.00 77.69 318 TYR A CA 1
ATOM 2500 C C . TYR A 1 318 ? 19.776 6.132 -9.682 1.00 77.69 318 TYR A C 1
ATOM 2502 O O . TYR A 1 318 ? 19.862 7.027 -8.842 1.00 77.69 318 TYR A O 1
ATOM 2510 N N . ASN A 1 319 ? 20.829 5.580 -10.273 1.00 77.44 319 ASN A N 1
ATOM 2511 C CA . ASN A 1 319 ? 22.210 5.961 -10.013 1.00 77.44 319 ASN A CA 1
ATOM 2512 C C . ASN A 1 319 ? 22.838 6.604 -11.248 1.00 77.44 319 ASN A C 1
ATOM 2514 O O . ASN A 1 319 ? 22.495 6.281 -12.386 1.00 77.44 319 ASN A O 1
ATOM 2518 N N . LEU A 1 320 ? 23.775 7.522 -11.016 1.00 77.62 320 LEU A N 1
ATOM 2519 C CA . LEU A 1 320 ? 24.626 8.068 -12.068 1.00 77.62 320 LEU A CA 1
ATOM 2520 C C . LEU A 1 320 ? 25.713 7.035 -12.395 1.00 77.62 320 LEU A C 1
ATOM 2522 O O . LEU A 1 320 ? 26.654 6.875 -11.621 1.00 77.62 320 LEU A O 1
ATOM 2526 N N . VAL A 1 321 ? 25.583 6.348 -13.529 1.00 79.19 321 VAL A N 1
ATOM 2527 C CA . VAL A 1 321 ? 26.501 5.266 -13.941 1.00 79.19 321 VAL A CA 1
ATOM 2528 C C . VAL A 1 321 ? 27.592 5.736 -14.907 1.00 79.19 321 VAL A C 1
ATOM 2530 O O . VAL A 1 321 ? 28.617 5.082 -15.066 1.00 79.19 321 VAL A O 1
ATOM 2533 N N . ALA A 1 322 ? 27.397 6.896 -15.537 1.00 71.31 322 ALA A N 1
ATOM 2534 C CA . ALA A 1 322 ? 28.387 7.598 -16.354 1.00 71.31 322 ALA A CA 1
ATOM 2535 C C . ALA A 1 322 ? 28.051 9.101 -16.406 1.00 71.31 322 ALA A C 1
ATOM 2537 O O . ALA A 1 322 ? 26.951 9.484 -16.000 1.00 71.31 322 ALA A O 1
ATOM 2538 N N . PRO A 1 323 ? 28.953 9.984 -16.887 1.00 68.56 323 PRO A N 1
ATOM 2539 C CA . PRO A 1 323 ? 28.659 11.410 -17.016 1.00 68.56 323 PRO A CA 1
ATOM 2540 C C . PRO A 1 323 ? 27.324 11.650 -17.734 1.00 68.56 323 PRO A C 1
ATOM 2542 O O . PRO A 1 323 ? 27.134 11.216 -18.867 1.00 68.56 323 PRO A O 1
ATOM 2545 N N . TYR A 1 324 ? 26.391 12.314 -17.046 1.00 61.28 324 TYR A N 1
ATOM 2546 C CA . TYR A 1 324 ? 25.029 12.607 -17.519 1.00 61.28 324 TYR A CA 1
ATOM 2547 C C . TYR A 1 324 ? 24.151 11.385 -17.861 1.00 61.28 324 TYR A C 1
ATOM 2549 O O . TYR A 1 324 ? 23.069 11.553 -18.417 1.00 61.28 324 TYR A O 1
ATOM 2557 N N . THR A 1 325 ? 24.575 10.168 -17.504 1.00 61.94 325 THR A N 1
ATOM 2558 C CA . THR A 1 325 ? 23.850 8.921 -17.784 1.00 61.94 325 THR A CA 1
ATOM 2559 C C . THR A 1 325 ? 23.380 8.285 -16.485 1.00 61.94 325 THR A C 1
ATOM 2561 O O . THR A 1 325 ? 24.189 7.887 -15.644 1.00 61.94 325 THR A O 1
ATOM 2564 N N . TYR A 1 326 ? 22.062 8.170 -16.337 1.00 73.06 326 TYR A N 1
ATOM 2565 C CA . TYR A 1 326 ? 21.429 7.545 -15.182 1.00 73.06 326 TYR A CA 1
ATOM 2566 C C . TYR A 1 326 ? 20.860 6.183 -15.565 1.00 73.06 326 TYR A C 1
ATOM 2568 O O . TYR A 1 326 ? 20.175 6.062 -16.582 1.00 73.06 326 TYR A O 1
ATOM 2576 N N . ALA A 1 327 ? 21.101 5.184 -14.725 1.00 78.69 327 ALA A N 1
ATOM 2577 C CA . ALA A 1 327 ? 20.501 3.864 -14.844 1.00 78.69 327 ALA A CA 1
ATOM 2578 C C . ALA A 1 327 ? 19.707 3.545 -13.583 1.00 78.69 327 ALA A C 1
ATOM 2580 O O . ALA A 1 327 ? 20.076 3.946 -12.480 1.00 78.69 327 ALA A O 1
ATOM 2581 N N . ARG A 1 328 ? 18.596 2.836 -13.754 1.00 81.44 328 ARG A N 1
ATOM 2582 C CA . ARG A 1 328 ? 17.895 2.181 -12.663 1.00 81.44 328 ARG A CA 1
ATOM 2583 C C . ARG A 1 328 ? 18.587 0.855 -12.376 1.00 81.44 328 ARG A C 1
ATOM 2585 O O . ARG A 1 328 ? 18.730 0.048 -13.291 1.00 81.44 328 ARG A O 1
ATOM 2592 N N . GLU A 1 329 ? 18.956 0.660 -11.118 1.00 86.56 329 GLU A N 1
ATOM 2593 C CA . GLU A 1 329 ? 19.676 -0.507 -10.604 1.00 86.56 329 GLU A CA 1
ATOM 2594 C C . GLU A 1 329 ? 19.037 -0.981 -9.293 1.00 86.56 329 GLU A C 1
ATOM 2596 O O . GLU A 1 329 ? 18.404 -0.188 -8.587 1.00 86.56 329 GLU A O 1
ATOM 2601 N N . ASN A 1 330 ? 19.213 -2.258 -8.950 1.00 91.00 330 ASN A N 1
ATOM 2602 C CA . ASN A 1 330 ? 18.825 -2.791 -7.646 1.00 91.00 330 ASN A CA 1
ATOM 2603 C C . ASN A 1 330 ? 19.952 -2.519 -6.636 1.00 91.00 330 ASN A C 1
ATOM 2605 O O . ASN A 1 330 ? 21.055 -3.038 -6.769 1.00 91.00 330 ASN A O 1
ATOM 2609 N N . VAL A 1 331 ? 19.686 -1.682 -5.631 1.00 87.62 331 VAL A N 1
ATOM 2610 C CA . VAL A 1 331 ? 20.695 -1.155 -4.688 1.00 87.62 331 VAL A CA 1
ATOM 2611 C C . VAL A 1 331 ? 20.711 -1.877 -3.334 1.00 87.62 331 VAL A C 1
ATOM 2613 O O . VAL A 1 331 ? 21.277 -1.377 -2.363 1.00 87.62 331 VAL A O 1
ATOM 2616 N N . GLY A 1 332 ? 20.093 -3.057 -3.271 1.00 88.00 332 GLY A N 1
ATOM 2617 C CA . GLY A 1 332 ? 19.999 -3.887 -2.073 1.00 88.00 332 GLY A CA 1
ATOM 2618 C C . GLY A 1 332 ? 18.712 -3.670 -1.284 1.00 88.00 332 GLY A C 1
ATOM 2619 O O . GLY A 1 332 ? 17.670 -3.318 -1.838 1.00 88.00 332 GLY A O 1
ATOM 2620 N N . ASP A 1 333 ? 18.784 -3.904 0.022 1.00 92.00 333 ASP A N 1
ATOM 2621 C CA . ASP A 1 333 ? 17.607 -4.061 0.869 1.00 92.00 333 ASP A CA 1
ATOM 2622 C C . ASP A 1 333 ? 17.391 -2.863 1.799 1.00 92.00 333 ASP A C 1
ATOM 2624 O O . ASP A 1 333 ? 18.318 -2.123 2.155 1.00 92.00 333 ASP A O 1
ATOM 2628 N N . ALA A 1 334 ? 16.143 -2.679 2.229 1.00 87.25 334 ALA A N 1
ATOM 2629 C CA . ALA A 1 334 ? 15.810 -1.714 3.269 1.00 87.25 334 ALA A CA 1
ATOM 2630 C C . ALA A 1 334 ? 14.663 -2.201 4.143 1.00 87.25 334 ALA A C 1
ATOM 2632 O O . ALA A 1 334 ? 13.871 -3.057 3.757 1.00 87.25 334 ALA A O 1
ATOM 2633 N N . GLN A 1 335 ? 14.527 -1.591 5.312 1.00 90.88 335 GLN A N 1
ATOM 2634 C CA . GLN A 1 335 ? 13.409 -1.820 6.207 1.00 90.88 335 GLN A CA 1
ATOM 2635 C C . GLN A 1 335 ? 12.914 -0.528 6.858 1.00 90.88 335 GLN A C 1
ATOM 2637 O O . GLN A 1 335 ? 13.685 0.389 7.146 1.00 90.88 335 GLN A O 1
ATOM 2642 N N . SER A 1 336 ? 11.612 -0.476 7.129 1.00 87.94 336 SER A N 1
ATOM 2643 C CA . SER A 1 336 ? 10.956 0.576 7.905 1.00 87.94 336 SER A CA 1
ATOM 2644 C C . SER A 1 336 ? 10.061 -0.067 8.948 1.00 87.94 336 SER A C 1
ATOM 2646 O O . SER A 1 336 ? 9.180 -0.856 8.614 1.00 87.94 336 SER A O 1
ATOM 2648 N N . MET A 1 337 ? 10.261 0.276 10.215 1.00 93.19 337 MET A N 1
ATOM 2649 C CA . MET A 1 337 ? 9.399 -0.177 11.305 1.00 93.19 337 MET A CA 1
ATOM 2650 C C . MET A 1 337 ? 8.948 1.002 12.150 1.00 93.19 337 MET A C 1
ATOM 2652 O O . MET A 1 337 ? 9.692 1.971 12.322 1.00 93.19 337 MET A O 1
ATOM 2656 N N . GLY A 1 338 ? 7.743 0.936 12.701 1.00 90.19 338 GLY A N 1
ATOM 2657 C CA . GLY A 1 338 ? 7.219 2.063 13.454 1.00 90.19 338 GLY A CA 1
ATOM 2658 C C . GLY A 1 338 ? 5.916 1.808 14.184 1.00 90.19 338 GLY A C 1
ATOM 2659 O O . GLY A 1 338 ? 5.314 0.739 14.095 1.00 90.19 338 GLY A O 1
ATOM 2660 N N . LEU A 1 339 ? 5.507 2.841 14.913 1.00 93.62 339 LEU A N 1
ATOM 2661 C CA . LEU A 1 339 ? 4.256 2.935 15.647 1.00 93.62 339 LEU A CA 1
ATOM 2662 C C . LEU A 1 339 ? 3.443 4.122 15.124 1.00 93.62 339 LEU A C 1
ATOM 2664 O O . LEU A 1 339 ? 3.987 5.171 14.774 1.00 93.62 339 LEU A O 1
ATOM 2668 N N . GLU A 1 340 ? 2.130 3.952 15.109 1.00 87.69 340 GLU A N 1
ATOM 2669 C CA . GLU A 1 340 ? 1.131 4.954 14.750 1.00 87.69 340 GLU A CA 1
ATOM 2670 C C . GLU A 1 340 ? 0.053 4.992 15.827 1.00 87.69 340 GLU A C 1
ATOM 2672 O O . GLU A 1 340 ? -0.372 3.947 16.321 1.00 87.69 340 GLU A O 1
ATOM 2677 N N . LEU A 1 341 ? -0.396 6.195 16.167 1.00 92.56 341 LEU A N 1
ATOM 2678 C CA . LEU A 1 341 ? -1.510 6.461 17.062 1.00 92.56 341 LEU A CA 1
ATOM 2679 C C . LEU A 1 341 ? -2.350 7.601 16.479 1.00 92.56 341 LEU A C 1
ATOM 2681 O O . LEU A 1 341 ? -1.832 8.659 16.143 1.00 92.56 341 LEU A O 1
ATOM 2685 N N . GLU A 1 342 ? -3.654 7.400 16.402 1.00 91.19 342 GLU A N 1
ATOM 2686 C CA . GLU A 1 342 ? -4.649 8.401 16.041 1.00 91.19 342 GLU A CA 1
ATOM 2687 C C . GLU A 1 342 ? -5.699 8.450 17.150 1.00 91.19 342 GLU A C 1
ATOM 2689 O O . GLU A 1 342 ? -6.187 7.417 17.615 1.00 91.19 342 GLU A O 1
ATOM 2694 N N . VAL A 1 343 ? -6.025 9.658 17.592 1.00 92.19 343 VAL A N 1
ATOM 2695 C CA . VAL A 1 343 ? -7.002 9.930 18.640 1.00 92.19 343 VAL A CA 1
ATOM 2696 C C . VAL A 1 343 ? -7.965 10.993 18.132 1.00 92.19 343 VAL A C 1
ATOM 2698 O O . VAL A 1 343 ? -7.544 12.043 17.655 1.00 92.19 343 VAL A O 1
ATOM 2701 N N . SER A 1 344 ? -9.261 10.744 18.274 1.00 91.62 344 SER A N 1
ATOM 2702 C CA . SER A 1 344 ? -10.301 11.747 18.051 1.00 91.62 344 SER A CA 1
ATOM 2703 C C . SER A 1 344 ? -11.225 11.771 19.256 1.00 91.62 344 SER A C 1
ATOM 2705 O O . SER A 1 344 ? -11.737 10.730 19.666 1.00 91.62 344 SER A O 1
ATOM 2707 N N . ALA A 1 345 ? -11.413 12.937 19.858 1.00 92.50 345 ALA A N 1
ATOM 2708 C CA . ALA A 1 345 ? -12.201 13.114 21.065 1.00 92.50 345 ALA A CA 1
ATOM 2709 C C . ALA A 1 345 ? -13.261 14.202 20.876 1.00 92.50 345 ALA A C 1
ATOM 2711 O O . ALA A 1 345 ? -12.998 15.251 20.292 1.00 92.50 345 ALA A O 1
ATOM 2712 N N . LEU A 1 346 ? -14.440 13.978 21.453 1.00 93.19 346 LEU A N 1
ATOM 2713 C CA . LEU A 1 346 ? -15.543 14.933 21.574 1.00 93.19 346 LEU A CA 1
ATOM 2714 C C . LEU A 1 346 ? -15.827 15.199 23.064 1.00 93.19 346 LEU A C 1
ATOM 2716 O O . LEU A 1 346 ? -16.797 14.658 23.606 1.00 93.19 346 LEU A O 1
ATOM 2720 N N . PRO A 1 347 ? -14.988 15.987 23.770 1.00 87.38 347 PRO A N 1
ATOM 2721 C CA . PRO A 1 347 ? -15.110 16.147 25.220 1.00 87.38 347 PRO A CA 1
ATOM 2722 C C . PRO A 1 347 ? -16.405 16.862 25.625 1.00 87.38 347 PRO A C 1
ATOM 2724 O O . PRO A 1 347 ? -17.042 16.494 26.610 1.00 87.38 347 PRO A O 1
ATOM 2727 N N . ILE A 1 348 ? -16.797 17.881 24.850 1.00 89.69 348 ILE A N 1
ATOM 2728 C CA . ILE A 1 348 ? -17.994 18.705 25.055 1.00 89.69 348 ILE A CA 1
ATOM 2729 C C . ILE A 1 348 ? -18.640 19.057 23.712 1.00 89.69 348 ILE A C 1
ATOM 2731 O O . ILE A 1 348 ? -18.030 18.934 22.650 1.00 89.69 348 ILE A O 1
ATOM 2735 N N . LYS A 1 349 ? -19.894 19.520 23.748 1.00 84.62 349 LYS A N 1
ATOM 2736 C CA . LYS A 1 349 ? -20.637 19.890 22.539 1.00 84.62 349 LYS A CA 1
ATOM 2737 C C . LYS A 1 349 ? -19.932 21.020 21.796 1.00 84.62 349 LYS A C 1
ATOM 2739 O O . LYS A 1 349 ? -19.677 22.067 22.377 1.00 84.62 349 LYS A O 1
ATOM 2744 N N . GLY A 1 350 ? -19.669 20.808 20.508 1.00 82.31 350 GLY A N 1
ATOM 2745 C CA . GLY A 1 350 ? -19.024 21.800 19.647 1.00 82.31 350 GLY A CA 1
ATOM 2746 C C . GLY A 1 350 ? -17.496 21.837 19.735 1.00 82.31 350 GLY A C 1
ATOM 2747 O O . GLY A 1 350 ? -16.902 22.652 19.040 1.00 82.31 350 GLY A O 1
ATOM 2748 N N . LEU A 1 351 ? -16.861 20.964 20.530 1.00 85.25 351 LEU A N 1
ATOM 2749 C CA . LEU A 1 351 ? -15.405 20.822 20.580 1.00 85.25 351 LEU A CA 1
ATOM 2750 C C . LEU A 1 351 ? -14.994 19.413 20.144 1.00 85.25 351 LEU A C 1
ATOM 2752 O O . LEU A 1 351 ? -15.315 18.436 20.822 1.00 85.25 351 LEU A O 1
ATOM 2756 N N . GLN A 1 352 ? -14.250 19.331 19.044 1.00 87.38 352 GLN A N 1
ATOM 2757 C CA . GLN A 1 352 ? -13.566 18.121 18.600 1.00 87.38 352 GLN A CA 1
ATOM 2758 C C . GLN A 1 352 ? -12.059 18.335 18.709 1.00 87.38 352 GLN A C 1
ATOM 2760 O O . GLN A 1 352 ? -11.545 19.370 18.288 1.00 87.38 352 GLN A O 1
ATOM 2765 N N . ILE A 1 353 ? -11.369 17.366 19.302 1.00 88.25 353 ILE A N 1
ATOM 2766 C CA . ILE A 1 353 ? -9.914 17.346 19.417 1.00 88.25 353 ILE A CA 1
ATOM 2767 C C . ILE A 1 353 ? -9.425 16.134 18.642 1.00 88.25 353 ILE A C 1
ATOM 2769 O O . ILE A 1 353 ? -9.725 15.001 19.009 1.00 88.25 353 ILE A O 1
ATOM 2773 N N . ASP A 1 354 ? -8.664 16.379 17.587 1.00 86.44 354 ASP A N 1
ATOM 2774 C CA . ASP A 1 354 ? -7.993 15.342 16.819 1.00 86.44 354 ASP A CA 1
ATOM 2775 C C . ASP A 1 354 ? -6.490 15.430 17.072 1.00 86.44 354 ASP A C 1
ATOM 2777 O O . ASP A 1 354 ? -5.907 16.514 17.079 1.00 86.44 354 ASP A O 1
ATOM 2781 N N . GLY A 1 355 ? -5.863 14.283 17.287 1.00 80.31 355 GLY A N 1
ATOM 2782 C CA . GLY A 1 355 ? -4.427 14.161 17.462 1.00 80.31 355 GLY A CA 1
ATOM 2783 C C . GLY A 1 355 ? -3.924 12.930 16.734 1.00 80.31 355 GLY A C 1
ATOM 2784 O O . GLY A 1 355 ? -4.569 11.883 16.736 1.00 80.31 355 GLY A O 1
ATOM 2785 N N . SER A 1 356 ? -2.756 13.045 16.120 1.00 83.44 356 SER A N 1
ATOM 2786 C CA . SER A 1 356 ? -2.065 11.900 15.549 1.00 83.44 356 SER A CA 1
ATOM 2787 C C . SER A 1 356 ? -0.593 11.937 15.931 1.00 83.44 356 SER A C 1
ATOM 2789 O O . SER A 1 356 ? -0.004 13.000 16.126 1.00 83.44 356 SER A O 1
ATOM 2791 N N . PHE A 1 357 ? -0.014 10.759 16.104 1.00 88.75 357 PHE A N 1
ATOM 2792 C CA . PHE A 1 357 ? 1.385 10.558 16.422 1.00 88.75 357 PHE A CA 1
ATOM 2793 C C . PHE A 1 357 ? 1.908 9.393 15.590 1.00 88.75 357 PHE A C 1
ATOM 2795 O O . PHE A 1 357 ? 1.263 8.351 15.471 1.00 88.75 357 PHE A O 1
ATOM 2802 N N . GLY A 1 358 ? 3.091 9.570 15.018 1.00 83.56 358 GLY A N 1
ATOM 2803 C CA . GLY A 1 358 ? 3.782 8.544 14.259 1.00 83.56 358 GLY A CA 1
ATOM 2804 C C . GLY A 1 358 ? 5.270 8.601 14.563 1.00 83.56 358 GLY A C 1
ATOM 2805 O O . GLY A 1 358 ? 5.856 9.681 14.609 1.00 83.56 358 GLY A O 1
ATOM 2806 N N . ALA A 1 359 ? 5.870 7.440 14.802 1.00 86.56 359 ALA A N 1
ATOM 2807 C CA . ALA A 1 359 ? 7.307 7.299 14.974 1.00 86.56 359 ALA A CA 1
ATOM 2808 C C . ALA A 1 359 ? 7.778 6.099 14.161 1.00 86.56 359 ALA A C 1
ATOM 2810 O O . ALA A 1 359 ? 7.249 4.999 14.320 1.00 86.56 359 ALA A O 1
ATOM 2811 N N . CYS A 1 360 ? 8.770 6.297 13.299 1.00 87.62 360 CYS A N 1
ATOM 2812 C CA . CYS A 1 360 ? 9.334 5.228 12.488 1.00 87.62 360 CYS A CA 1
ATOM 2813 C C . CYS A 1 360 ? 10.859 5.303 12.453 1.00 87.62 360 CYS A C 1
ATOM 2815 O O . CYS A 1 360 ? 11.458 6.365 12.630 1.00 87.62 360 CYS A O 1
ATOM 2817 N N . LYS A 1 361 ? 11.476 4.143 12.245 1.00 86.88 361 LYS A N 1
ATOM 2818 C CA . LYS A 1 361 ? 12.906 3.972 12.036 1.00 86.88 361 LYS A CA 1
ATOM 2819 C C . LYS A 1 361 ? 13.102 3.303 10.685 1.00 86.88 361 LYS A C 1
ATOM 2821 O O . LYS A 1 361 ? 12.610 2.197 10.469 1.00 86.88 361 LYS A O 1
ATOM 2826 N N . PHE A 1 362 ? 13.847 3.975 9.819 1.00 85.25 362 PHE A N 1
ATOM 2827 C CA . PHE A 1 362 ? 14.251 3.470 8.515 1.00 85.25 362 PHE A CA 1
ATOM 2828 C C . PHE A 1 362 ? 15.718 3.026 8.556 1.00 85.25 362 PHE A C 1
ATOM 2830 O O . PHE A 1 362 ? 16.544 3.673 9.204 1.00 85.25 362 PHE A O 1
ATOM 2837 N N . GLN A 1 363 ? 16.035 1.921 7.887 1.00 84.19 363 GLN A N 1
ATOM 2838 C CA . GLN A 1 363 ? 17.395 1.415 7.698 1.00 84.19 363 GLN A CA 1
ATOM 2839 C C . GLN A 1 363 ? 17.540 0.864 6.279 1.00 84.19 363 GLN A C 1
ATOM 2841 O O . GLN A 1 363 ? 16.641 0.185 5.798 1.00 84.19 363 GLN A O 1
ATOM 2846 N N . SER A 1 364 ? 18.672 1.125 5.633 1.00 79.62 364 SER A N 1
ATOM 2847 C CA . SER A 1 364 ? 18.999 0.639 4.288 1.00 79.62 364 SER A CA 1
ATOM 2848 C C . SER A 1 364 ? 20.484 0.300 4.201 1.00 79.62 364 SER A C 1
ATOM 2850 O O . SER A 1 364 ? 21.290 1.019 4.799 1.00 79.62 364 SER A O 1
ATOM 2852 N N . GLY A 1 365 ? 20.851 -0.730 3.440 1.00 67.06 365 GLY A N 1
ATOM 2853 C CA . GLY A 1 365 ? 22.251 -1.093 3.185 1.00 67.06 365 GLY A CA 1
ATOM 2854 C C . GLY A 1 365 ? 22.502 -2.602 3.138 1.00 67.06 365 GLY A C 1
ATOM 2855 O O . GLY A 1 365 ? 21.612 -3.392 3.426 1.00 67.06 365 GLY A O 1
ATOM 2856 N N . SER A 1 366 ? 23.735 -2.989 2.791 1.00 53.97 366 SER A N 1
ATOM 2857 C CA . SER A 1 366 ? 24.185 -4.383 2.606 1.00 53.97 366 SER A CA 1
ATOM 2858 C C . SER A 1 366 ? 24.273 -5.224 3.886 1.00 53.97 366 SER A C 1
ATOM 2860 O O . SER A 1 366 ? 24.515 -6.423 3.800 1.00 53.97 366 SER A O 1
ATOM 2862 N N . ASP A 1 367 ? 24.118 -4.603 5.057 1.00 44.06 367 ASP A N 1
ATOM 2863 C CA . ASP A 1 367 ? 24.250 -5.244 6.375 1.00 44.06 367 ASP A CA 1
ATOM 2864 C C . ASP A 1 367 ? 22.898 -5.752 6.936 1.00 44.06 367 ASP A C 1
ATOM 2866 O O . ASP A 1 367 ? 22.757 -5.922 8.151 1.00 44.06 367 ASP A O 1
ATOM 2870 N N . LEU A 1 368 ? 21.892 -5.945 6.069 1.00 50.59 368 LEU A N 1
ATOM 2871 C CA . LEU A 1 368 ? 20.538 -6.420 6.401 1.00 50.59 368 LEU A CA 1
ATOM 2872 C C . LEU A 1 368 ? 20.285 -7.877 6.000 1.00 50.59 368 LEU A C 1
ATOM 2874 O O . LEU A 1 368 ? 20.778 -8.310 4.936 1.00 50.59 368 LEU A O 1
#

Mean predicted aligned error: 14.99 Å

Nearest PDB structures (foldseek):
  9c4o-assembly1_A  TM=7.571E-01  e=9.198E-07  Escherichia coli BW25113
  5fq8-assembly1_D  TM=5.454E-01  e=3.378E-04  Bacteroides thetaiotaomicron
  8aa4-assembly1_B  TM=4.041E-01  e=5.353E-05  Bacteroides thetaiotaomicron VPI-5482
  5fq7-assembly1_B  TM=5.351E-01  e=2.019E-03  Bacteroides thetaiotaomicron
  5fq7-assembly1_D  TM=4.294E-01  e=3.566E-04  Bacteroides thetaiotaomicron

Solvent-accessible surface area (backbone atoms only — not comparable to full-atom values): 21114 Å² total; per-residue (Å²): 106,50,37,30,26,36,38,41,37,35,55,58,84,76,68,82,75,74,57,75,73,62,70,72,58,75,81,67,81,92,79,90,85,82,87,81,91,80,80,76,82,73,81,81,75,85,65,76,49,62,72,90,51,74,38,60,67,94,82,41,82,40,49,57,61,76,48,69,62,65,64,50,76,43,46,33,67,54,37,60,77,68,64,38,48,32,71,65,50,41,46,82,71,38,58,44,36,45,61,45,76,73,88,46,87,30,49,62,42,46,21,54,70,81,41,68,49,100,55,89,64,68,44,50,46,39,24,53,71,89,39,77,56,77,52,56,63,62,65,61,50,65,62,68,65,49,45,34,37,40,40,35,72,50,73,37,86,54,81,82,85,83,89,86,85,90,74,101,62,88,52,47,73,55,73,49,76,50,73,52,72,52,73,50,76,47,72,81,47,101,39,34,37,41,33,44,33,44,32,42,42,41,35,40,41,34,40,36,35,56,33,67,91,59,46,46,74,56,98,88,42,79,76,42,84,52,70,73,45,74,51,72,50,79,39,74,48,78,30,47,33,41,35,41,31,38,43,81,50,102,44,30,22,39,27,37,34,38,39,38,32,38,38,74,40,49,66,52,91,60,87,64,63,92,94,54,73,56,52,31,63,52,22,36,35,45,37,41,38,40,37,41,29,37,46,38,79,78,33,19,31,38,42,38,37,35,42,41,39,36,40,36,41,34,38,72,42,79,42,80,80,47,95,97,37,73,40,55,39,58,74,39,34,34,36,33,38,35,43,40,37,39,39,39,34,43,89,50,92,96,45,75,50,76,51,61,42,52,51,74,52,75,51,73,42,90,92,114